Protein 1NEZ (pdb70)

Radius of gyration: 25.68 Å; Cα contacts (8 Å, |Δi|>4): 1475; chains: 4; bounding box: 68×77×66 Å

Nearest PDB structures (foldseek):
  7r7y-assembly1_B  TM=9.893E-01  e=1.100E-16  Homo sapiens
  7sr0-assembly1_A  TM=9.682E-01  e=2.718E-16  Human papillomavirus 16
  7stg-assembly3_E  TM=9.661E-01  e=2.876E-16  Homo sapiens
  7stg-assembly5_I  TM=9.646E-01  e=4.521E-16  Homo sapiens
  7stg-assembly10_S  TM=9.648E-01  e=4.784E-16  Homo sapiens

GO terms:
  GO:0098553 lumenal side of endoplasmic reticulum membrane (C, TAS)
  GO:0030670 phagocytic vesicle membrane (C, TAS)

B-factor: mean 43.34, std 16.53, range [11.86, 111.12]

Foldseek 3Di:
DKKKKKKKKKAKQALPDDGLGIKIWIDIQLHTQKIWTPPDPQTDMDGDDDLVCVCDPVRVVVVSNVVSVVNVVQVVLVVLVCVVVVPDRNHMKMKIKMWIKMFDVVVRDIFIKIFIAIRPHGAKIQDRVLQAIDGDDDSSVVVRVVCVVVVVSVVRVCCHVPVRVVVNVSSVVSCVVPPPDWWFWDKDWDKDADPVAFIKIKIKTWFTPDQDKDKFKDAPPDTPVPQKDWDDWADPPPNGIMIMIMGGDHPPCQQRMWMWIDDPVDPDIDIGGD/DWWDWDWDWEWPDQADAQDKTKIKIKIKQTPDPDKDKFKDKQNHTDPDWDKDDWDHDPVRIIMIMTMDMDHDHPPIKIWMWMDDPVDPDIDIDTYDSVD/DKAKEKPDQAAADAFFAKDKIKIAIGDDAQFWKWKWWFQDPDDPRDIDTAKTAGQPDGDIDGDVVVDNVVQWDWDADNRRMIMIMRRGDDSVPFGWMWMWDAGPRDIDIYDTYGHHHHDDDD/DPDDKDWDKPPQEAADDWFDKDKMKIAIHDDQWWWKWKWFFQPVDPDTDIDTAKIATNPPGDIDGDVVCPPPDQWDWDCDPDRMIMIMRNTDDSVRFHWMWMWTAGPNRIDIYNIYGHHD

Solvent-accessible surface area: 28492 Å² total; per-residue (Å²): 46,60,41,6,0,46,4,32,2,14,2,51,5,49,64,76,114,89,96,91,51,1,45,0,0,0,31,0,29,55,24,34,0,0,68,0,15,7,72,43,184,47,12,52,74,138,32,65,10,64,0,0,115,98,37,22,103,122,48,3,46,133,26,5,89,89,2,4,63,25,0,85,69,2,83,107,10,5,63,19,19,6,94,101,95,128,70,79,109,102,29,82,30,8,1,0,0,22,5,0,0,4,8,30,95,172,57,90,106,64,66,8,10,0,53,1,0,8,26,11,104,74,2,4,30,12,46,164,73,10,128,67,9,76,25,60,49,114,0,0,74,68,0,86,74,100,4,126,152,75,24,24,6,103,127,20,86,90,38,0,71,21,69,0,62,80,10,0,60,82,0,11,110,10,21,164,146,92,63,138,110,18,60,69,9,156,34,69,22,49,97,67,75,30,127,118,35,45,24,16,0,16,0,22,0,16,18,0,13,19,20,93,13,3,0,12,0,22,30,149,62,14,25,5,31,0,18,9,37,10,24,25,19,3,22,1,29,71,52,21,32,1,3,5,0,2,2,12,0,17,80,73,62,41,143,121,7,16,0,30,0,13,4,93,13,29,137,122,61,61,76,21,132,108,162,73,79,63,0,35,26,32,12,1,11,42,95,73,25,87,89,49,89,100,16,40,0,0,0,20,0,6,43,0,8,39,13,124,24,82,24,58,1,20,84,86,54,136,138,20,93,193,33,113,92,54,39,33,0,5,38,78,20,12,2,1,56,9,12,0,46,13,133,8,48,4,52,168,120,53,59,6,2,0,88,0,82,11,91,27,42,110,129,50,81,56,41,129,37,56,110,42,82,118,12,97,18,96,22,68,47,169,114,46,69,0,63,107,39,57,136,3,76,0,31,0,39,8,70,58,111,27,33,1,0,0,0,0,0,16,1,61,38,94,52,200,75,21,70,8,34,9,1,0,2,3,2,22,55,11,99,74,69,20,45,8,101,152,114,62,7,58,155,100,14,47,16,82,63,54,132,106,46,73,1,34,0,16,2,44,155,3,42,90,143,14,16,0,38,0,1,0,0,0,2,9,88,12,17,6,58,35,2,75,13,1,23,0,54,71,100,117,81,90,148,112,108,31,40,8,77,24,61,11,91,56,173,126,47,98,0,122,98,41,54,140,2,57,0,34,0,22,1,6,40,36,4,9,33,3,1,8,0,0,13,5,42,37,92,46,215,84,20,60,2,50,10,2,0,14,2,4,7,6,90,138,81,62,45,44,30,151,151,24,96,103,37,182,32,18,52,16,101,58,57,30,64,29,37,0,14,0,19,0,56,121,0,16,138,124,0,12,0,54,0,0,0,3,4,21,3,15,9,10,4,20,23,2,61,2,0,12,0,60,111

Sequence (615 aa):
GSHSLRYFYTALSRPAISEPWYIAVGYLDDTQFARFDSAGETGTYKLSAPWVEQEGPEYWARETEIVTSNAQFFRENLQTMLDYYNLSQNGSHTIQVMYGCEVEFFGSLFRAYEQHGYDGQDYIALNEDLKTWTAADMAAEITRSKWEQAGYTELRRTYLEGPCKDSLLRYLENRKKTQECTDPPKTHVTHHARPEGDVTLRCWALGFYPAHITLTWQLNGEELIQDTELVETRPAGDGTFQKWAAVVVPSGEEQKYTCHVYHEGLPEPLTLRWIQKTPQIQVYSRHPPENGKPNILNCYVTQFHPPHIEIQMLKNGKKIPKVEMSDMSFSKDWSFYILAHTEFTPTETDTYACRVKHDSMAEPKTVYWDRDMAPELRIFPKKMDAELGQKVDLVCEVLGSVSQGCSWLFQNSSSKLPQPTFVVYMASSHNKITWDEKLNSSKLFSAMRDTNNKYVLTLNKFSKENEGYYFCSVISNSVMYFSSVVPVLQKVSSAKPQAPELRIFPKKMDAELGQKVDLVCEVLGSVSQGCSWLFQNSSSKLPQPTFVVYMASSHNKITWDEKLNSSKLFSAMRDTNNKYVLTLNKFSKENEGYYFCSVISNSVMYFSSVVPVLQ

Structure (mmCIF, N/CA/C/O backbone):
data_1NEZ
#
_entry.id   1NEZ
#
_cell.length_a   77.018
_cell.length_b   77.018
_cell.length_c   176.045
_cell.angle_alpha   90.00
_cell.angle_beta   90.00
_cell.angle_gamma   120.00
#
_symmetry.space_group_name_H-M   'P 31 2 1'
#
loop_
_entity.id
_entity.type
_entity.pdbx_description
1 polymer 'H-2 class I histocompatibility antigen, TLA(C) alpha chain'
2 polymer Beta-2-microglobulin
3 polymer 'T-cell surface glycoprotein CD8 alpha chain'
4 non-polymer 2-acetamido-2-deoxy-beta-D-glucopyranose
5 water water
#
loop_
_atom_site.group_PDB
_atom_site.id
_atom_site.type_symbol
_atom_site.label_atom_id
_atom_site.label_alt_id
_atom_site.label_comp_id
_atom_site.label_asym_id
_atom_site.label_entity_id
_atom_site.label_seq_id
_atom_site.pdbx_PDB_ins_code
_atom_site.Cartn_x
_atom_site.Cartn_y
_atom_site.Cartn_z
_atom_site.occupancy
_atom_site.B_iso_or_equiv
_atom_site.auth_seq_id
_atom_site.auth_comp_id
_atom_site.auth_asym_id
_atom_site.auth_atom_id
_atom_site.pdbx_PDB_model_num
ATOM 1 N N . GLY A 1 1 ? 46.850 14.224 -334.310 1.00 65.83 1 GLY A N 1
ATOM 2 C CA . GLY A 1 1 ? 45.448 14.467 -333.858 1.00 64.47 1 GLY A CA 1
ATOM 3 C C . GLY A 1 1 ? 45.173 13.846 -332.498 1.00 62.92 1 GLY A C 1
ATOM 4 O O . GLY A 1 1 ? 44.541 14.466 -331.628 1.00 62.89 1 GLY A O 1
ATOM 5 N N . SER A 1 2 ? 45.656 12.618 -332.319 1.00 57.91 2 SER A N 1
ATOM 6 C CA . SER A 1 2 ? 45.476 11.881 -331.071 1.00 52.93 2 SER A CA 1
ATOM 7 C C . SER A 1 2 ? 46.822 11.780 -330.353 1.00 50.62 2 SER A C 1
ATOM 8 O O . SER A 1 2 ? 47.787 11.245 -330.910 1.00 58.06 2 SER A O 1
ATOM 11 N N . HIS A 1 3 ? 46.903 12.292 -329.132 1.00 40.97 3 HIS A N 1
ATOM 12 C CA . HIS A 1 3 ? 48.158 12.227 -328.381 1.00 38.43 3 HIS A CA 1
ATOM 13 C C . HIS A 1 3 ? 47.995 11.408 -327.101 1.00 36.74 3 HIS A C 1
ATOM 14 O O . HIS A 1 3 ? 46.942 11.431 -326.454 1.00 36.41 3 HIS A O 1
ATOM 21 N N . SER A 1 4 ? 49.051 10.697 -326.724 1.00 31.30 4 SER A N 1
ATOM 22 C CA . SER A 1 4 ? 48.995 9.851 -325.551 1.00 33.78 4 SER A CA 1
ATOM 23 C C . SER A 1 4 ? 50.121 10.072 -324.553 1.00 32.67 4 SER A C 1
ATOM 24 O O . SER A 1 4 ? 51.175 10.583 -324.903 1.00 31.29 4 SER A O 1
ATOM 27 N N . LEU A 1 5 ? 49.870 9.674 -323.308 1.00 27.76 5 LEU A N 1
ATOM 28 C CA . LEU A 1 5 ? 50.855 9.733 -322.228 1.00 28.95 5 LEU A CA 1
ATOM 29 C C . LEU A 1 5 ? 50.696 8.351 -321.600 1.00 26.67 5 LEU A C 1
ATOM 30 O O . LEU A 1 5 ? 49.622 8.005 -321.112 1.00 30.15 5 LEU A O 1
ATOM 35 N N . ARG A 1 6 ? 51.756 7.560 -321.622 1.00 29.30 6 ARG A N 1
ATOM 36 C CA . ARG A 1 6 ? 51.704 6.209 -321.109 1.00 26.32 6 ARG A CA 1
ATOM 37 C C . ARG A 1 6 ? 52.931 5.813 -320.314 1.00 29.91 6 ARG A C 1
ATOM 38 O O . ARG A 1 6 ? 54.044 6.235 -320.625 1.00 23.84 6 ARG A O 1
ATOM 46 N N . TYR A 1 7 ? 52.708 4.964 -319.310 1.00 27.10 7 TYR A N 1
ATOM 47 C CA . TYR A 1 7 ? 53.761 4.469 -318.439 1.00 27.29 7 TYR A CA 1
ATOM 48 C C . TYR A 1 7 ? 53.872 2.958 -318.595 1.00 28.34 7 TYR A C 1
ATOM 49 O O . TYR A 1 7 ? 52.865 2.232 -318.529 1.00 22.75 7 TYR A O 1
ATOM 58 N N . PHE A 1 8 ? 55.091 2.490 -318.856 1.00 28.62 8 PHE A N 1
ATOM 59 C CA . PHE A 1 8 ? 55.339 1.057 -319.037 1.00 28.53 8 PHE A CA 1
ATOM 60 C C . PHE A 1 8 ? 56.174 0.537 -317.895 1.00 29.23 8 PHE A C 1
ATOM 61 O O . PHE A 1 8 ? 57.362 0.847 -317.816 1.00 31.80 8 PHE A O 1
ATOM 69 N N . TYR A 1 9 ? 55.566 -0.251 -317.005 1.00 23.95 9 TYR A N 1
ATOM 70 C CA . TYR A 1 9 ? 56.271 -0.815 -315.860 1.00 24.42 9 TYR A CA 1
ATOM 71 C C . TYR A 1 9 ? 56.632 -2.273 -316.085 1.00 29.43 9 TYR A C 1
ATOM 72 O O . TYR A 1 9 ? 55.825 -3.049 -316.611 1.00 24.70 9 TYR A O 1
ATOM 81 N N . THR A 1 10 ? 57.847 -2.629 -315.674 1.00 26.17 10 THR A N 1
ATOM 82 C CA . THR A 1 10 ? 58.326 -4.000 -315.741 1.00 27.59 10 THR A CA 1
ATOM 83 C C . THR A 1 10 ? 58.961 -4.240 -314.379 1.00 31.53 10 THR A C 1
ATOM 84 O O . THR A 1 10 ? 59.945 -3.600 -314.002 1.00 25.19 10 THR A O 1
ATOM 88 N N . ALA A 1 11 ? 58.352 -5.129 -313.611 1.00 28.70 11 ALA A N 1
ATOM 89 C CA . ALA A 1 11 ? 58.854 -5.444 -312.300 1.00 33.51 11 ALA A CA 1
ATOM 90 C C . ALA A 1 11 ? 59.212 -6.893 -312.350 1.00 38.34 11 ALA A C 1
ATOM 91 O O . ALA A 1 11 ? 58.568 -7.684 -313.038 1.00 42.58 11 ALA A O 1
ATOM 93 N N . LEU A 1 12 ? 60.256 -7.254 -311.638 1.00 38.82 12 LEU A N 1
ATOM 94 C CA . LEU A 1 12 ? 60.674 -8.631 -311.629 1.00 42.18 12 LEU A CA 1
ATOM 95 C C . LEU A 1 12 ? 60.562 -9.132 -310.197 1.00 44.63 12 LEU A C 1
ATOM 96 O O . LEU A 1 12 ? 60.889 -8.424 -309.248 1.00 44.92 12 LEU A O 1
ATOM 101 N N . SER A 1 13 ? 60.062 -10.346 -310.059 1.00 47.90 13 SER A N 1
ATOM 102 C CA . SER A 1 13 ? 59.890 -10.961 -308.762 1.00 51.58 13 SER A CA 1
ATOM 103 C C . SER A 1 13 ? 60.752 -12.200 -308.736 1.00 57.24 13 SER A C 1
ATOM 104 O O . SER A 1 13 ? 60.405 -13.221 -309.333 1.00 58.03 13 SER A O 1
ATOM 107 N N . ARG A 1 14 ? 61.885 -12.099 -308.056 1.00 63.01 14 ARG A N 1
ATOM 108 C CA . ARG A 1 14 ? 62.806 -13.216 -307.927 1.00 70.45 14 ARG A CA 1
ATOM 109 C C . ARG A 1 14 ? 63.373 -13.228 -306.513 1.00 73.75 14 ARG A C 1
ATOM 110 O O . ARG A 1 14 ? 64.404 -12.617 -306.245 1.00 76.28 14 ARG A O 1
ATOM 118 N N . PRO A 1 15 ? 62.688 -13.912 -305.584 1.00 77.53 15 PRO A N 1
ATOM 119 C CA . PRO A 1 15 ? 63.131 -13.994 -304.191 1.00 81.73 15 PRO A CA 1
ATOM 120 C C . PRO A 1 15 ? 64.478 -14.688 -304.009 1.00 87.02 15 PRO A C 1
ATOM 121 O O . PRO A 1 15 ? 64.832 -15.074 -302.896 1.00 89.70 15 PRO A O 1
ATOM 125 N N . ALA A 1 16 ? 65.231 -14.845 -305.093 1.00 90.43 16 ALA A N 1
ATOM 126 C CA . ALA A 1 16 ? 66.533 -15.498 -305.005 1.00 94.10 16 ALA A CA 1
ATOM 127 C C . ALA A 1 16 ? 67.709 -14.568 -305.321 1.00 95.96 16 ALA A C 1
ATOM 128 O O . ALA A 1 16 ? 68.849 -15.026 -305.429 1.00 95.95 16 ALA A O 1
ATOM 130 N N . ILE A 1 17 ? 67.444 -13.269 -305.455 1.00 98.65 17 ILE A N 1
ATOM 131 C CA . ILE A 1 17 ? 68.511 -12.320 -305.769 1.00 101.26 17 ILE A CA 1
ATOM 132 C C . ILE A 1 17 ? 68.251 -10.845 -305.482 1.00 103.45 17 ILE A C 1
ATOM 133 O O . ILE A 1 17 ? 67.199 -10.464 -304.962 1.00 102.81 17 ILE A O 1
ATOM 138 N N . SER A 1 18 ? 69.251 -10.035 -305.845 1.00 106.48 18 SER A N 1
ATOM 139 C CA . SER A 1 18 ? 69.260 -8.576 -305.689 1.00 107.83 18 SER A CA 1
ATOM 140 C C . SER A 1 18 ? 68.029 -7.957 -306.348 1.00 106.95 18 SER A C 1
ATOM 141 O O . SER A 1 18 ? 67.072 -8.671 -306.665 1.00 107.81 18 SER A O 1
ATOM 144 N N . GLU A 1 19 ? 68.044 -6.643 -306.580 1.00 105.04 19 GLU A N 1
ATOM 145 C CA . GLU A 1 19 ? 66.863 -6.035 -307.172 1.00 101.31 19 GLU A CA 1
ATOM 146 C C . GLU A 1 19 ? 66.815 -4.865 -308.164 1.00 98.96 19 GLU A C 1
ATOM 147 O O . GLU A 1 19 ? 66.447 -3.750 -307.787 1.00 98.76 19 GLU A O 1
ATOM 153 N N . PRO A 1 20 ? 67.239 -5.084 -309.429 1.00 96.39 20 PRO A N 1
ATOM 154 C CA . PRO A 1 20 ? 67.133 -3.970 -310.386 1.00 91.90 20 PRO A CA 1
ATOM 155 C C . PRO A 1 20 ? 65.666 -4.243 -310.799 1.00 86.86 20 PRO A C 1
ATOM 156 O O . PRO A 1 20 ? 65.267 -4.132 -311.964 1.00 88.18 20 PRO A O 1
ATOM 160 N N . TRP A 1 21 ? 64.917 -4.645 -309.768 1.00 78.45 21 TRP A N 1
ATOM 161 C CA . TRP A 1 21 ? 63.523 -5.071 -309.764 1.00 67.65 21 TRP A CA 1
ATOM 162 C C . TRP A 1 21 ? 62.469 -4.357 -310.577 1.00 58.05 21 TRP A C 1
ATOM 163 O O . TRP A 1 21 ? 61.514 -4.994 -310.991 1.00 55.93 21 TRP A O 1
ATOM 174 N N . TYR A 1 22 ? 62.596 -3.053 -310.790 1.00 46.92 22 TYR A N 1
ATOM 175 C CA . TYR A 1 22 ? 61.604 -2.378 -311.601 1.00 36.77 22 TYR A CA 1
ATOM 176 C C . TYR A 1 22 ? 62.109 -1.211 -312.401 1.00 38.14 22 TYR A C 1
ATOM 177 O O . TYR A 1 22 ? 62.908 -0.395 -311.930 1.00 34.50 22 TYR A O 1
ATOM 186 N N . ILE A 1 23 ? 61.623 -1.143 -313.632 1.00 32.49 23 ILE A N 1
ATOM 187 C CA . ILE A 1 23 ? 61.929 -0.042 -314.515 1.00 35.86 23 ILE A CA 1
ATOM 188 C C . ILE A 1 23 ? 60.570 0.445 -314.983 1.00 34.02 23 ILE A C 1
ATOM 189 O O . ILE A 1 23 ? 59.651 -0.348 -315.164 1.00 31.99 23 ILE A O 1
ATOM 194 N N . ALA A 1 24 ? 60.442 1.745 -315.165 1.00 29.81 24 ALA A N 1
ATOM 195 C CA . ALA A 1 24 ? 59.210 2.287 -315.648 1.00 33.59 24 ALA A CA 1
ATOM 196 C C . ALA A 1 24 ? 59.612 3.371 -316.615 1.00 35.09 24 ALA A C 1
ATOM 197 O O . ALA A 1 24 ? 60.513 4.168 -316.341 1.00 32.67 24 ALA A O 1
ATOM 199 N N . VAL A 1 25 ? 58.983 3.363 -317.781 1.00 35.71 25 VAL A N 1
ATOM 200 C CA . VAL A 1 25 ? 59.288 4.368 -318.766 1.00 33.63 25 VAL A CA 1
ATOM 201 C C . VAL A 1 25 ? 58.008 5.084 -319.127 1.00 33.03 25 VAL A C 1
ATOM 202 O O . VAL A 1 25 ? 56.932 4.473 -319.157 1.00 31.24 25 VAL A O 1
ATOM 206 N N . GLY A 1 26 ? 58.133 6.383 -319.365 1.00 28.40 26 GLY A N 1
ATOM 207 C CA . GLY A 1 26 ? 56.984 7.204 -319.725 1.00 33.71 26 GLY A CA 1
ATOM 208 C C . GLY A 1 26 ? 57.130 7.811 -321.100 1.00 31.72 26 GLY A C 1
ATOM 209 O O . GLY A 1 26 ? 58.208 8.285 -321.469 1.00 35.29 26 GLY A O 1
ATOM 210 N N . TYR A 1 27 ? 56.054 7.813 -321.871 1.00 29.77 27 TYR A N 1
ATOM 211 C CA . TYR A 1 27 ? 56.103 8.367 -323.207 1.00 26.18 27 TYR A CA 1
ATOM 212 C C . TYR A 1 27 ? 55.035 9.404 -323.475 1.00 33.02 27 TYR A C 1
ATOM 213 O O . TYR A 1 27 ? 53.947 9.377 -322.885 1.00 32.75 27 TYR A O 1
ATOM 222 N N . LEU A 1 28 ? 55.371 10.331 -324.365 1.00 30.62 28 LEU A N 1
ATOM 223 C CA . LEU A 1 28 ? 54.460 11.362 -324.799 1.00 35.21 28 LEU A CA 1
ATOM 224 C C . LEU A 1 28 ? 54.359 10.906 -326.241 1.00 40.07 28 LEU A C 1
ATOM 225 O O . LEU A 1 28 ? 55.344 10.997 -326.984 1.00 40.98 28 LEU A O 1
ATOM 230 N N . ASP A 1 29 ? 53.196 10.390 -326.641 1.00 33.19 29 ASP A N 1
ATOM 231 C CA . ASP A 1 29 ? 53.077 9.881 -327.993 1.00 34.41 29 ASP A CA 1
ATOM 232 C C . ASP A 1 29 ? 54.202 8.853 -328.119 1.00 28.87 29 ASP A C 1
ATOM 233 O O . ASP A 1 29 ? 54.341 7.988 -327.267 1.00 26.26 29 ASP A O 1
ATOM 238 N N . ASP A 1 30 ? 55.042 8.960 -329.141 1.00 32.82 30 ASP A N 1
ATOM 239 C CA . ASP A 1 30 ? 56.111 7.992 -329.288 1.00 30.77 30 ASP A CA 1
ATOM 240 C C . ASP A 1 30 ? 57.451 8.371 -328.702 1.00 38.62 30 ASP A C 1
ATOM 241 O O . ASP A 1 30 ? 58.441 7.684 -328.955 1.00 39.25 30 ASP A O 1
ATOM 246 N N . THR A 1 31 ? 57.487 9.445 -327.921 1.00 36.38 31 THR A N 1
ATOM 247 C CA . THR A 1 31 ? 58.743 9.910 -327.332 1.00 39.88 31 THR A CA 1
ATOM 248 C C . THR A 1 31 ? 58.805 9.666 -325.819 1.00 37.37 31 THR A C 1
ATOM 249 O O . THR A 1 31 ? 57.908 10.054 -325.078 1.00 37.84 31 THR A O 1
ATOM 253 N N . GLN A 1 32 ? 59.857 8.997 -325.376 1.00 32.70 32 GLN A N 1
ATOM 254 C CA . GLN A 1 32 ? 60.053 8.754 -323.969 1.00 33.71 32 GLN A CA 1
ATOM 255 C C . GLN A 1 32 ? 60.538 10.071 -323.356 1.00 37.75 32 GLN A C 1
ATOM 256 O O . GLN A 1 32 ? 61.336 10.782 -323.966 1.00 40.01 32 GLN A O 1
ATOM 262 N N . PHE A 1 33 ? 60.054 10.417 -322.174 1.00 37.60 33 PHE A N 1
ATOM 263 C CA . PHE A 1 33 ? 60.493 11.658 -321.544 1.00 38.06 33 PHE A CA 1
ATOM 264 C C . PHE A 1 33 ? 61.160 11.333 -320.232 1.00 35.58 33 PHE A C 1
ATOM 265 O O . PHE A 1 33 ? 61.845 12.166 -319.642 1.00 40.85 33 PHE A O 1
ATOM 273 N N . ALA A 1 34 ? 61.004 10.093 -319.798 1.00 32.97 34 ALA A N 1
ATOM 274 C CA . ALA A 1 34 ? 61.569 9.705 -318.526 1.00 30.33 34 ALA A CA 1
ATOM 275 C C . ALA A 1 34 ? 61.679 8.216 -318.292 1.00 33.58 34 ALA A C 1
ATOM 276 O O . ALA A 1 34 ? 60.941 7.407 -318.855 1.00 35.30 34 ALA A O 1
ATOM 278 N N . ARG A 1 35 ? 62.602 7.869 -317.420 1.00 32.53 35 ARG A N 1
ATOM 279 C CA . ARG A 1 35 ? 62.818 6.494 -317.023 1.00 33.30 35 ARG A CA 1
ATOM 280 C C . ARG A 1 35 ? 62.974 6.511 -315.514 1.00 34.73 35 ARG A C 1
ATOM 281 O O . ARG A 1 35 ? 63.820 7.231 -314.981 1.00 34.58 35 ARG A O 1
ATOM 289 N N . PHE A 1 36 ? 62.142 5.747 -314.825 1.00 32.03 36 PHE A N 1
ATOM 290 C CA . PHE A 1 36 ? 62.234 5.652 -313.385 1.00 29.84 36 PHE A CA 1
ATOM 291 C C . PHE A 1 36 ? 62.636 4.227 -313.126 1.00 31.28 36 PHE A C 1
ATOM 292 O O . PHE A 1 36 ? 62.349 3.336 -313.924 1.00 30.34 36 PHE A O 1
ATOM 300 N N . ASP A 1 37 ? 63.328 4.014 -312.026 1.00 31.33 37 ASP A N 1
ATOM 301 C CA . ASP A 1 37 ? 63.692 2.676 -311.671 1.00 34.63 37 ASP A CA 1
ATOM 302 C C . ASP A 1 37 ? 63.953 2.671 -310.187 1.00 36.23 37 ASP A C 1
ATOM 303 O O . ASP A 1 37 ? 64.091 3.710 -309.559 1.00 37.98 37 ASP A O 1
ATOM 308 N N . SER A 1 38 ? 63.970 1.483 -309.626 1.00 38.15 38 SER A N 1
ATOM 309 C CA . SER A 1 38 ? 64.148 1.295 -308.215 1.00 36.97 38 SER A CA 1
ATOM 310 C C . SER A 1 38 ? 65.510 1.728 -307.641 1.00 43.59 38 SER A C 1
ATOM 311 O O . SER A 1 38 ? 65.681 1.787 -306.423 1.00 43.77 38 SER A O 1
ATOM 314 N N . ALA A 1 39 ? 66.486 2.032 -308.491 1.00 50.59 39 ALA A N 1
ATOM 315 C CA . ALA A 1 39 ? 67.799 2.457 -307.976 1.00 52.56 39 ALA A CA 1
ATOM 316 C C . ALA A 1 39 ? 67.678 3.788 -307.221 1.00 54.14 39 ALA A C 1
ATOM 317 O O . ALA A 1 39 ? 67.708 4.863 -307.816 1.00 62.16 39 ALA A O 1
ATOM 319 N N . GLY A 1 40 ? 67.545 3.696 -305.905 1.00 54.49 40 GLY A N 1
ATOM 320 C CA . GLY A 1 40 ? 67.411 4.869 -305.062 1.00 54.65 40 GLY A CA 1
ATOM 321 C C . GLY A 1 40 ? 66.457 4.482 -303.953 1.00 54.77 40 GLY A C 1
ATOM 322 O O . GLY A 1 40 ? 65.601 3.634 -304.182 1.00 57.96 40 GLY A O 1
ATOM 323 N N . GLU A 1 41 ? 66.599 5.075 -302.764 1.00 55.28 41 GLU A N 1
ATOM 324 C CA . GLU A 1 41 ? 65.727 4.775 -301.617 1.00 49.09 41 GLU A CA 1
ATOM 325 C C . GLU A 1 41 ? 64.266 4.581 -302.055 1.00 44.85 41 GLU A C 1
ATOM 326 O O . GLU A 1 41 ? 63.564 3.678 -301.598 1.00 37.90 41 GLU A O 1
ATOM 332 N N . THR A 1 42 ? 63.817 5.450 -302.947 1.00 42.94 42 THR A N 1
ATOM 333 C CA . THR A 1 42 ? 62.465 5.376 -303.499 1.00 39.03 42 THR A CA 1
ATOM 334 C C . THR A 1 42 ? 62.581 5.518 -304.999 1.00 32.84 42 THR A C 1
ATOM 335 O O . THR A 1 42 ? 61.788 6.188 -305.649 1.00 33.92 42 THR A O 1
ATOM 339 N N . GLY A 1 43 ? 63.617 4.912 -305.535 1.00 24.47 43 GLY A N 1
ATOM 340 C CA . GLY A 1 43 ? 63.808 4.952 -306.956 1.00 25.81 43 GLY A CA 1
ATOM 341 C C . GLY A 1 43 ? 64.583 6.169 -307.361 1.00 27.81 43 GLY A C 1
ATOM 342 O O . GLY A 1 43 ? 64.999 6.991 -306.549 1.00 29.39 43 GLY A O 1
ATOM 343 N N . THR A 1 44 ? 64.765 6.283 -308.653 1.00 25.24 44 THR A N 1
ATOM 344 C CA . THR A 1 44 ? 65.446 7.411 -309.182 1.00 32.38 44 THR A CA 1
ATOM 345 C C . THR A 1 44 ? 64.817 7.616 -310.527 1.00 30.87 44 THR A C 1
ATOM 346 O O . THR A 1 44 ? 64.112 6.740 -311.034 1.00 33.24 44 THR A O 1
ATOM 350 N N . TYR A 1 45 ? 65.073 8.769 -311.108 1.00 27.01 45 TYR A N 1
ATOM 351 C CA . TYR A 1 45 ? 64.521 9.080 -312.404 1.00 33.21 45 TYR A CA 1
ATOM 352 C C . TYR A 1 45 ? 65.624 9.591 -313.301 1.00 38.36 45 TYR A C 1
ATOM 353 O O . TYR A 1 45 ? 66.760 9.795 -312.865 1.00 39.81 45 TYR A O 1
ATOM 362 N N . LYS A 1 46 ? 65.267 9.816 -314.551 1.00 37.79 46 LYS A N 1
ATOM 363 C CA . LYS A 1 46 ? 66.195 10.321 -315.543 1.00 36.32 46 LYS A CA 1
ATOM 364 C C . LYS A 1 46 ? 65.356 10.861 -316.691 1.00 38.78 46 LYS A C 1
ATOM 365 O O . LYS A 1 46 ? 64.669 10.105 -317.386 1.00 38.89 46 LYS A O 1
ATOM 371 N N . LEU A 1 47 ? 65.379 12.173 -316.876 1.00 34.68 47 LEU A N 1
ATOM 372 C CA . LEU A 1 47 ? 64.586 12.743 -317.935 1.00 40.24 47 LEU A CA 1
ATOM 373 C C . LEU A 1 47 ? 65.228 12.447 -319.288 1.00 43.93 47 LEU A C 1
ATOM 374 O O . LEU A 1 47 ? 66.332 11.890 -319.352 1.00 45.07 47 LEU A O 1
ATOM 379 N N . SER A 1 48 ? 64.518 12.766 -320.367 1.00 41.17 48 SER A N 1
ATOM 380 C CA . SER A 1 48 ? 65.039 12.517 -321.702 1.00 43.59 48 SER A CA 1
ATOM 381 C C . SER A 1 48 ? 64.419 13.504 -322.676 1.00 49.88 48 SER A C 1
ATOM 382 O O . SER A 1 48 ? 64.481 13.300 -323.887 1.00 49.92 48 SER A O 1
ATOM 385 N N . ALA A 1 49 ? 63.818 14.574 -322.159 1.00 53.00 49 ALA A N 1
ATOM 386 C CA . ALA A 1 49 ? 63.206 15.564 -323.040 1.00 59.63 49 ALA A CA 1
ATOM 387 C C . ALA A 1 49 ? 63.247 16.981 -322.458 1.00 63.89 49 ALA A C 1
ATOM 388 O O . ALA A 1 49 ? 63.055 17.185 -321.257 1.00 66.77 49 ALA A O 1
ATOM 390 N N . PRO A 1 50 ? 63.482 17.989 -323.315 1.00 65.56 50 PRO A N 1
ATOM 391 C CA . PRO A 1 50 ? 63.545 19.371 -322.837 1.00 65.89 50 PRO A CA 1
ATOM 392 C C . PRO A 1 50 ? 62.269 19.829 -322.164 1.00 65.15 50 PRO A C 1
ATOM 393 O O . PRO A 1 50 ? 62.293 20.329 -321.042 1.00 67.43 50 PRO A O 1
ATOM 397 N N . TRP A 1 51 ? 61.157 19.649 -322.867 1.00 63.49 51 TRP A N 1
ATOM 398 C CA . TRP A 1 51 ? 59.856 20.078 -322.387 1.00 64.79 51 TRP A CA 1
ATOM 399 C C . TRP A 1 51 ? 59.382 19.386 -321.118 1.00 64.89 51 TRP A C 1
ATOM 400 O O . TRP A 1 51 ? 58.190 19.402 -320.823 1.00 65.75 51 TRP A O 1
ATOM 411 N N . VAL A 1 52 ? 60.315 18.794 -320.369 1.00 65.86 52 VAL A N 1
ATOM 412 C CA . VAL A 1 52 ? 59.998 18.101 -319.116 1.00 65.85 52 VAL A CA 1
ATOM 413 C C . VAL A 1 52 ? 60.713 18.769 -317.940 1.00 63.63 52 VAL A C 1
ATOM 414 O O . VAL A 1 52 ? 60.243 18.733 -316.802 1.00 63.60 52 VAL A O 1
ATOM 418 N N . GLU A 1 53 ? 61.861 19.366 -318.224 1.00 62.75 53 GLU A N 1
ATOM 419 C CA . GLU A 1 53 ? 62.631 20.043 -317.194 1.00 63.41 53 GLU A CA 1
ATOM 420 C C . GLU A 1 53 ? 61.795 21.156 -316.551 1.00 61.97 53 GLU A C 1
ATOM 421 O O . GLU A 1 53 ? 61.841 21.350 -315.332 1.00 59.55 53 GLU A O 1
ATOM 427 N N . GLN A 1 54 ? 61.020 21.867 -317.373 1.00 59.41 54 GLN A N 1
ATOM 428 C CA . GLN A 1 54 ? 60.178 22.964 -316.894 1.00 58.53 54 GLN A CA 1
ATOM 429 C C . GLN A 1 54 ? 59.425 22.633 -315.616 1.00 54.60 54 GLN A C 1
ATOM 430 O O . GLN A 1 54 ? 58.994 23.524 -314.894 1.00 53.49 54 GLN A O 1
ATOM 436 N N . GLU A 1 55 ? 59.261 21.352 -315.333 1.00 55.66 55 GLU A N 1
ATOM 437 C CA . GLU A 1 55 ? 58.535 20.948 -314.143 1.00 50.67 55 GLU A CA 1
ATOM 438 C C . GLU A 1 55 ? 59.296 21.172 -312.839 1.00 52.82 55 GLU A C 1
ATOM 439 O O . GLU A 1 55 ? 58.677 21.442 -311.801 1.00 53.08 55 GLU A O 1
ATOM 445 N N . GLY A 1 56 ? 60.622 21.063 -312.872 1.00 49.07 56 GLY A N 1
ATOM 446 C CA . GLY A 1 56 ? 61.383 21.286 -311.652 1.00 45.31 56 GLY A CA 1
ATOM 447 C C . GLY A 1 56 ? 61.747 20.020 -310.898 1.00 44.37 56 GLY A C 1
ATOM 448 O O . GLY A 1 56 ? 61.050 19.022 -311.005 1.00 44.25 56 GLY A O 1
ATOM 449 N N . PRO A 1 57 ? 62.837 20.036 -310.112 1.00 44.68 57 PRO A N 1
ATOM 450 C CA . PRO A 1 57 ? 63.316 18.890 -309.324 1.00 43.20 57 PRO A CA 1
ATOM 451 C C . PRO A 1 57 ? 62.312 18.430 -308.253 1.00 43.67 57 PRO A C 1
ATOM 452 O O . PRO A 1 57 ? 62.211 17.244 -307.950 1.00 42.66 57 PRO A O 1
ATOM 456 N N . GLU A 1 58 ? 61.590 19.378 -307.663 1.00 40.65 58 GLU A N 1
ATOM 457 C CA . GLU A 1 58 ? 60.600 19.040 -306.652 1.00 41.77 58 GLU A CA 1
ATOM 458 C C . GLU A 1 58 ? 59.548 18.118 -307.296 1.00 38.10 58 GLU A C 1
ATOM 459 O O . GLU A 1 58 ? 59.235 17.035 -306.784 1.00 31.95 58 GLU A O 1
ATOM 465 N N . TYR A 1 59 ? 59.026 18.558 -308.436 1.00 34.04 59 TYR A N 1
ATOM 466 C CA . TYR A 1 59 ? 58.000 17.807 -309.163 1.00 37.38 59 TYR A CA 1
ATOM 467 C C . TYR A 1 59 ? 58.451 16.397 -309.507 1.00 37.78 59 TYR A C 1
ATOM 468 O O . TYR A 1 59 ? 57.777 15.426 -309.169 1.00 40.21 59 TYR A O 1
ATOM 477 N N . TRP A 1 60 ? 59.606 16.282 -310.156 1.00 38.17 60 TRP A N 1
ATOM 478 C CA . TRP A 1 60 ? 60.112 14.973 -310.579 1.00 37.78 60 TRP A CA 1
ATOM 479 C C . TRP A 1 60 ? 60.484 14.055 -309.445 1.00 32.52 60 TRP A C 1
ATOM 480 O O . TRP A 1 60 ? 60.540 12.840 -309.613 1.00 31.23 60 TRP A O 1
ATOM 491 N N . ALA A 1 61 ? 60.765 14.646 -308.292 1.00 31.82 61 ALA A N 1
ATOM 492 C CA . ALA A 1 61 ? 61.110 13.874 -307.109 1.00 29.28 61 ALA A CA 1
ATOM 493 C C . ALA A 1 61 ? 59.816 13.223 -306.597 1.00 25.22 61 ALA A C 1
ATOM 494 O O . ALA A 1 61 ? 59.804 12.093 -306.176 1.00 24.26 61 ALA A O 1
ATOM 496 N N . ARG A 1 62 ? 58.727 13.978 -306.640 1.00 31.52 62 ARG A N 1
ATOM 497 C CA . ARG A 1 62 ? 57.427 13.479 -306.206 1.00 30.10 62 ARG A CA 1
ATOM 498 C C . ARG A 1 62 ? 56.882 12.465 -307.192 1.00 29.84 62 ARG A C 1
ATOM 499 O O . ARG A 1 62 ? 56.346 11.437 -306.808 1.00 29.41 62 ARG A O 1
ATOM 507 N N . GLU A 1 63 ? 57.049 12.763 -308.469 1.00 27.52 63 GLU A N 1
ATOM 508 C CA . GLU A 1 63 ? 56.620 11.888 -309.528 1.00 33.04 63 GLU A CA 1
ATOM 509 C C . GLU A 1 63 ? 57.326 10.521 -309.340 1.00 28.91 63 GLU A C 1
ATOM 510 O O . GLU A 1 63 ? 56.684 9.487 -309.475 1.00 27.16 63 GLU A O 1
ATOM 516 N N . THR A 1 64 ? 58.632 10.506 -309.024 1.00 24.25 64 THR A N 1
ATOM 517 C CA . THR A 1 64 ? 59.389 9.236 -308.820 1.00 22.13 64 THR A CA 1
ATOM 518 C C . THR A 1 64 ? 58.903 8.342 -307.657 1.00 23.63 64 THR A C 1
ATOM 519 O O . THR A 1 64 ? 58.769 7.118 -307.793 1.00 28.07 64 THR A O 1
ATOM 523 N N . GLU A 1 65 ? 58.649 8.930 -306.499 1.00 23.30 65 GLU A N 1
ATOM 524 C CA . GLU A 1 65 ? 58.177 8.126 -305.376 1.00 21.16 65 GLU A CA 1
ATOM 525 C C . GLU A 1 65 ? 56.768 7.616 -305.657 1.00 20.84 65 GLU A C 1
ATOM 526 O O . GLU A 1 65 ? 56.368 6.593 -305.128 1.00 20.48 65 GLU A O 1
ATOM 532 N N . ILE A 1 66 ? 56.016 8.316 -306.502 1.00 20.65 66 ILE A N 1
ATOM 533 C CA . ILE A 1 66 ? 54.675 7.830 -306.840 1.00 22.32 66 ILE A CA 1
ATOM 534 C C . ILE A 1 66 ? 54.794 6.559 -307.694 1.00 23.12 66 ILE A C 1
ATOM 535 O O . ILE A 1 66 ? 54.104 5.562 -307.471 1.00 20.51 66 ILE A O 1
ATOM 540 N N . VAL A 1 67 ? 55.675 6.631 -308.683 1.00 24.00 67 VAL A N 1
ATOM 541 C CA . VAL A 1 67 ? 55.928 5.526 -309.605 1.00 25.53 67 VAL A CA 1
ATOM 542 C C . VAL A 1 67 ? 56.436 4.355 -308.818 1.00 26.29 67 VAL A C 1
ATOM 543 O O . VAL A 1 67 ? 56.014 3.212 -309.043 1.00 31.95 67 VAL A O 1
ATOM 547 N N . THR A 1 68 ? 57.315 4.636 -307.857 1.00 23.48 68 THR A N 1
ATOM 548 C CA . THR A 1 68 ? 57.856 3.563 -307.046 1.00 21.89 68 THR A CA 1
ATOM 549 C C . THR A 1 68 ? 56.787 2.910 -306.235 1.00 23.05 68 THR A C 1
ATOM 550 O O . THR A 1 68 ? 56.741 1.684 -306.150 1.00 23.36 68 THR A O 1
ATOM 554 N N . SER A 1 69 ? 55.942 3.719 -305.597 1.00 23.72 69 SER A N 1
ATOM 555 C CA . SER A 1 69 ? 54.844 3.168 -304.786 1.00 23.50 69 SER A CA 1
ATOM 556 C C . SER A 1 69 ? 53.904 2.342 -305.694 1.00 23.16 69 SER A C 1
ATOM 557 O O . SER A 1 69 ? 53.397 1.309 -305.267 1.00 24.96 69 SER A O 1
ATOM 560 N N . ASN A 1 70 ? 53.668 2.799 -306.931 1.00 25.00 70 ASN A N 1
ATOM 561 C CA . ASN A 1 70 ? 52.818 2.030 -307.856 1.00 28.25 70 ASN A CA 1
ATOM 562 C C . ASN A 1 70 ? 53.459 0.685 -308.170 1.00 27.77 70 ASN A C 1
ATOM 563 O O . ASN A 1 70 ? 52.778 -0.354 -308.205 1.00 23.92 70 ASN A O 1
ATOM 568 N N . ALA A 1 71 ? 54.779 0.721 -308.397 1.00 28.62 71 ALA A N 1
ATOM 569 C CA . ALA A 1 71 ? 55.541 -0.480 -308.729 1.00 24.91 71 ALA A CA 1
ATOM 570 C C . ALA A 1 71 ? 55.487 -1.522 -307.633 1.00 27.28 71 ALA A C 1
ATOM 571 O O . ALA A 1 71 ? 55.441 -2.733 -307.932 1.00 30.40 71 ALA A O 1
ATOM 573 N N . GLN A 1 72 ? 55.505 -1.066 -306.374 1.00 26.75 72 GLN A N 1
ATOM 574 C CA . GLN A 1 72 ? 55.427 -1.963 -305.231 1.00 27.98 72 GLN A CA 1
ATOM 575 C C . GLN A 1 72 ? 54.025 -2.567 -305.190 1.00 27.45 72 GLN A C 1
ATOM 576 O O . GLN A 1 72 ? 53.837 -3.740 -304.903 1.00 26.52 72 GLN A O 1
ATOM 582 N N . PHE A 1 73 ? 53.024 -1.745 -305.453 1.00 29.87 73 PHE A N 1
ATOM 583 C CA . PHE A 1 73 ? 51.665 -2.253 -305.422 1.00 26.51 73 PHE A CA 1
ATOM 584 C C . PHE A 1 73 ? 51.490 -3.284 -306.526 1.00 24.68 73 PHE A C 1
ATOM 585 O O . PHE A 1 73 ? 51.040 -4.404 -306.267 1.00 24.97 73 PHE A O 1
ATOM 593 N N . PHE A 1 74 ? 51.890 -2.909 -307.743 1.00 23.55 74 PHE A N 1
ATOM 594 C CA . PHE A 1 74 ? 51.772 -3.790 -308.912 1.00 26.47 74 PHE A CA 1
ATOM 595 C C . PHE A 1 74 ? 52.375 -5.143 -308.641 1.00 24.59 74 PHE A C 1
ATOM 596 O O . PHE A 1 74 ? 51.757 -6.185 -308.880 1.00 30.49 74 PHE A O 1
ATOM 604 N N . ARG A 1 75 ? 53.596 -5.108 -308.139 1.00 27.93 75 ARG A N 1
ATOM 605 C CA . ARG A 1 75 ? 54.368 -6.307 -307.817 1.00 34.35 75 ARG A CA 1
ATOM 606 C C . ARG A 1 75 ? 53.698 -7.147 -306.720 1.00 30.80 75 ARG A C 1
ATOM 607 O O . ARG A 1 75 ? 53.594 -8.364 -306.834 1.00 35.43 75 ARG A O 1
ATOM 615 N N . GLU A 1 76 ? 53.234 -6.501 -305.664 1.00 30.13 76 GLU A N 1
ATOM 616 C CA . GLU A 1 76 ? 52.584 -7.233 -304.567 1.00 39.03 76 GLU A CA 1
ATOM 617 C C . GLU A 1 76 ? 51.321 -8.012 -304.949 1.00 37.94 76 GLU A C 1
ATOM 618 O O . GLU A 1 76 ? 51.047 -9.064 -304.368 1.00 33.20 76 GLU A O 1
ATOM 624 N N . ASN A 1 77 ? 50.543 -7.506 -305.903 1.00 31.48 77 ASN A N 1
ATOM 625 C CA . ASN A 1 77 ? 49.336 -8.231 -306.284 1.00 31.27 77 ASN A CA 1
ATOM 626 C C . ASN A 1 77 ? 49.638 -9.553 -306.942 1.00 28.46 77 ASN A C 1
ATOM 627 O O . ASN A 1 77 ? 48.733 -10.382 -307.091 1.00 23.67 77 ASN A O 1
ATOM 632 N N . LEU A 1 78 ? 50.902 -9.764 -307.318 1.00 26.66 78 LEU A N 1
ATOM 633 C CA . LEU A 1 78 ? 51.284 -11.052 -307.933 1.00 30.38 78 LEU A CA 1
ATOM 634 C C . LEU A 1 78 ? 50.915 -12.167 -306.974 1.00 25.16 78 LEU A C 1
ATOM 635 O O . LEU A 1 78 ? 50.500 -13.230 -307.387 1.00 27.27 78 LEU A O 1
ATOM 640 N N . GLN A 1 79 ? 51.087 -11.909 -305.681 1.00 28.72 79 GLN A N 1
ATOM 641 C CA . GLN A 1 79 ? 50.816 -12.885 -304.624 1.00 28.79 79 GLN A CA 1
ATOM 642 C C . GLN A 1 79 ? 49.433 -13.559 -304.699 1.00 30.59 79 GLN A C 1
ATOM 643 O O . GLN A 1 79 ? 49.300 -14.746 -304.411 1.00 27.47 79 GLN A O 1
ATOM 649 N N . THR A 1 80 ? 48.409 -12.790 -305.065 1.00 28.88 80 THR A N 1
ATOM 650 C CA . THR A 1 80 ? 47.058 -13.317 -305.192 1.00 28.50 80 THR A CA 1
ATOM 651 C C . THR A 1 80 ? 47.063 -14.479 -306.191 1.00 31.08 80 THR A C 1
ATOM 652 O O . THR A 1 80 ? 46.446 -15.522 -305.972 1.00 28.39 80 THR A O 1
ATOM 656 N N . MET A 1 81 ? 47.765 -14.265 -307.295 1.00 30.01 81 MET A N 1
ATOM 657 C CA . MET A 1 81 ? 47.874 -15.247 -308.363 1.00 32.84 81 MET A CA 1
ATOM 658 C C . MET A 1 81 ? 48.700 -16.470 -307.925 1.00 34.51 81 MET A C 1
ATOM 659 O O . MET A 1 81 ? 48.366 -17.598 -308.273 1.00 36.27 81 MET A O 1
ATOM 664 N N . LEU A 1 82 ? 49.755 -16.263 -307.138 1.00 37.56 82 LEU A N 1
ATOM 665 C CA . LEU A 1 82 ? 50.581 -17.381 -306.687 1.00 34.95 82 LEU A CA 1
ATOM 666 C C . LEU A 1 82 ? 49.852 -18.255 -305.680 1.00 36.59 82 LEU A C 1
ATOM 667 O O . LEU A 1 82 ? 49.992 -19.475 -305.707 1.00 33.10 82 LEU A O 1
ATOM 672 N N . ASP A 1 83 ? 49.065 -17.646 -304.797 1.00 31.77 83 ASP A N 1
ATOM 673 C CA . ASP A 1 83 ? 48.319 -18.420 -303.796 1.00 28.82 83 ASP A CA 1
ATOM 674 C C . ASP A 1 83 ? 47.183 -19.226 -304.470 1.00 32.31 83 ASP A C 1
ATOM 675 O O . ASP A 1 83 ? 46.896 -20.358 -304.094 1.00 31.85 83 ASP A O 1
ATOM 680 N N . TYR A 1 84 ? 46.513 -18.631 -305.443 1.00 30.47 84 TYR A N 1
ATOM 681 C CA . TYR A 1 84 ? 45.421 -19.334 -306.094 1.00 36.53 84 TYR A CA 1
ATOM 682 C C . TYR A 1 84 ? 45.909 -20.590 -306.817 1.00 39.63 84 TYR A C 1
ATOM 683 O O . TYR A 1 84 ? 45.357 -21.673 -306.627 1.00 29.80 84 TYR A O 1
ATOM 692 N N . TYR A 1 85 ? 46.947 -20.452 -307.638 1.00 40.01 85 TYR A N 1
ATOM 693 C CA . TYR A 1 85 ? 47.481 -21.613 -308.363 1.00 44.55 85 TYR A CA 1
ATOM 694 C C . TYR A 1 85 ? 48.565 -22.304 -307.541 1.00 47.05 85 TYR A C 1
ATOM 695 O O . TYR A 1 85 ? 49.265 -23.184 -308.023 1.00 48.91 85 TYR A O 1
ATOM 704 N N . ASN A 1 86 ? 48.672 -21.897 -306.280 1.00 53.04 86 ASN A N 1
ATOM 705 C CA . ASN A 1 86 ? 49.664 -22.430 -305.353 1.00 54.86 86 ASN A CA 1
ATOM 706 C C . ASN A 1 86 ? 51.027 -22.672 -305.977 1.00 56.08 86 ASN A C 1
ATOM 707 O O . ASN A 1 86 ? 51.471 -23.810 -306.099 1.00 56.09 86 ASN A O 1
ATOM 712 N N . LEU A 1 87 ? 51.678 -21.584 -306.370 1.00 55.73 87 LEU A N 1
ATOM 713 C CA . LEU A 1 87 ? 53.006 -21.639 -306.946 1.00 58.58 87 LEU A CA 1
ATOM 714 C C . LEU A 1 87 ? 53.940 -21.252 -305.790 1.00 61.72 87 LEU A C 1
ATOM 715 O O . LEU A 1 87 ? 53.488 -20.689 -304.785 1.00 61.31 87 LEU A O 1
ATOM 720 N N . SER A 1 88 ? 55.231 -21.559 -305.912 1.00 66.21 88 SER A N 1
ATOM 721 C CA . SER A 1 88 ? 56.181 -21.219 -304.850 1.00 65.11 88 SER A CA 1
ATOM 722 C C . SER A 1 88 ? 56.460 -19.725 -304.907 1.00 65.82 88 SER A C 1
ATOM 723 O O . SER A 1 88 ? 56.379 -19.108 -305.981 1.00 64.56 88 SER A O 1
ATOM 726 N N . GLN A 1 89 ? 56.773 -19.146 -303.750 1.00 65.69 89 GLN A N 1
ATOM 727 C CA . GLN A 1 89 ? 57.054 -17.713 -303.653 1.00 68.59 89 GLN A CA 1
ATOM 728 C C . GLN A 1 89 ? 58.495 -17.325 -303.981 1.00 65.08 89 GLN A C 1
ATOM 729 O O . GLN A 1 89 ? 58.773 -16.164 -304.252 1.00 65.89 89 GLN A O 1
ATOM 735 N N . ASN A 1 90 ? 59.407 -18.290 -303.952 1.00 64.51 90 ASN A N 1
ATOM 736 C CA . ASN A 1 90 ? 60.816 -18.013 -304.238 1.00 63.81 90 ASN A CA 1
ATOM 737 C C . ASN A 1 90 ? 61.036 -18.089 -305.733 1.00 61.60 90 ASN A C 1
ATOM 738 O O . ASN A 1 90 ? 62.105 -17.731 -306.236 1.00 58.38 90 ASN A O 1
ATOM 743 N N . GLY A 1 91 ? 60.022 -18.587 -306.436 1.00 60.03 91 GLY A N 1
ATOM 744 C CA . GLY A 1 91 ? 60.115 -18.692 -307.880 1.00 57.59 91 GLY A CA 1
ATOM 745 C C . GLY A 1 91 ? 60.198 -17.303 -308.472 1.00 53.32 91 GLY A C 1
ATOM 746 O O . GLY A 1 91 ? 59.851 -16.322 -307.816 1.00 59.89 91 GLY A O 1
ATOM 747 N N . SER A 1 92 ? 60.664 -17.219 -309.707 1.00 50.39 92 SER A N 1
ATOM 748 C CA . SER A 1 92 ? 60.797 -15.951 -310.411 1.00 48.83 92 SER A CA 1
ATOM 749 C C . SER A 1 92 ? 59.558 -15.709 -311.283 1.00 47.10 92 SER A C 1
ATOM 750 O O . SER A 1 92 ? 58.972 -16.650 -311.830 1.00 46.60 92 SER A O 1
ATOM 753 N N . HIS A 1 93 ? 59.154 -14.452 -311.412 1.00 40.37 93 HIS A N 1
ATOM 754 C CA . HIS A 1 93 ? 57.978 -14.128 -312.203 1.00 37.30 93 HIS A CA 1
ATOM 755 C C . HIS A 1 93 ? 58.151 -12.706 -312.704 1.00 34.70 93 HIS A C 1
ATOM 756 O O . HIS A 1 93 ? 58.968 -11.950 -312.172 1.00 36.40 93 HIS A O 1
ATOM 763 N N . THR A 1 94 ? 57.373 -12.335 -313.713 1.00 32.50 94 THR A N 1
ATOM 764 C CA . THR A 1 94 ? 57.435 -10.980 -314.261 1.00 31.89 94 THR A CA 1
ATOM 765 C C . THR A 1 94 ? 56.093 -10.266 -314.156 1.00 33.21 94 THR A C 1
ATOM 766 O O . THR A 1 94 ? 55.031 -10.864 -314.378 1.00 30.85 94 THR A O 1
ATOM 770 N N . ILE A 1 95 ? 56.128 -8.989 -313.807 1.00 32.79 95 ILE A N 1
ATOM 771 C CA . ILE A 1 95 ? 54.888 -8.231 -313.709 1.00 33.03 95 ILE A CA 1
ATOM 772 C C . ILE A 1 95 ? 55.021 -7.027 -314.646 1.00 32.56 95 ILE A C 1
ATOM 773 O O . ILE A 1 95 ? 55.994 -6.278 -314.576 1.00 32.89 95 ILE A O 1
ATOM 778 N N . GLN A 1 96 ? 54.064 -6.855 -315.547 1.00 27.11 96 GLN A N 1
ATOM 779 C CA . GLN A 1 96 ? 54.114 -5.712 -316.423 1.00 25.19 96 GLN A CA 1
ATOM 780 C C . GLN A 1 96 ? 52.826 -4.910 -316.306 1.00 28.63 96 GLN A C 1
ATOM 781 O O . GLN A 1 96 ? 51.737 -5.464 -316.225 1.00 26.89 96 GLN A O 1
ATOM 787 N N . VAL A 1 97 ? 52.942 -3.598 -316.319 1.00 27.91 97 VAL A N 1
ATOM 788 C CA . VAL A 1 97 ? 51.750 -2.787 -316.254 1.00 25.18 97 VAL A CA 1
ATOM 789 C C . VAL A 1 97 ? 51.893 -1.604 -317.204 1.00 28.41 97 VAL A C 1
ATOM 790 O O . VAL A 1 97 ? 52.933 -0.949 -317.264 1.00 30.53 97 VAL A O 1
ATOM 794 N N . MET A 1 98 ? 50.867 -1.355 -317.988 1.00 25.77 98 MET A N 1
ATOM 795 C CA . MET A 1 98 ? 50.863 -0.182 -318.838 1.00 21.82 98 MET A CA 1
ATOM 796 C C . MET A 1 98 ? 49.540 0.567 -318.509 1.00 25.14 98 MET A C 1
ATOM 797 O O . MET A 1 98 ? 48.467 -0.060 -318.444 1.00 21.18 98 MET A O 1
ATOM 802 N N . TYR A 1 99 ? 49.621 1.878 -318.266 1.00 23.72 99 TYR A N 1
ATOM 803 C CA . TYR A 1 99 ? 48.426 2.696 -318.022 1.00 23.10 99 TYR A CA 1
ATOM 804 C C . TYR A 1 99 ? 48.694 4.038 -318.725 1.00 32.89 99 TYR A C 1
ATOM 805 O O . TYR A 1 99 ? 49.853 4.362 -319.041 1.00 31.49 99 TYR A O 1
ATOM 814 N N . GLY A 1 100 ? 47.639 4.797 -318.998 1.00 27.65 100 GLY A N 1
ATOM 815 C CA . GLY A 1 100 ? 47.811 6.062 -319.672 1.00 29.70 100 GLY A CA 1
ATOM 816 C C . GLY A 1 100 ? 46.492 6.602 -320.135 1.00 30.88 100 GLY A C 1
ATOM 817 O O . GLY A 1 100 ? 45.445 6.006 -319.893 1.00 27.95 100 GLY A O 1
ATOM 818 N N . CYS A 1 101 ? 46.540 7.736 -320.805 1.00 30.68 101 CYS A N 1
ATOM 819 C CA . CYS A 1 101 ? 45.336 8.375 -321.301 1.00 30.11 101 CYS A CA 1
ATOM 820 C C . CYS A 1 101 ? 45.707 9.007 -322.631 1.00 31.48 101 CYS A C 1
ATOM 821 O O . CYS A 1 101 ? 46.881 9.201 -322.926 1.00 29.65 101 CYS A O 1
ATOM 824 N N . GLU A 1 102 ? 44.699 9.315 -323.429 1.00 32.20 102 GLU A N 1
ATOM 825 C CA . GLU A 1 102 ? 44.919 9.902 -324.729 1.00 38.67 102 GLU A CA 1
ATOM 826 C C . GLU A 1 102 ? 43.851 10.948 -324.946 1.00 38.92 102 GLU A C 1
ATOM 827 O O . GLU A 1 102 ? 42.766 10.874 -324.351 1.00 36.67 102 GLU A O 1
ATOM 833 N N . VAL A 1 103 ? 44.167 11.927 -325.785 1.00 36.96 103 VAL A N 1
ATOM 834 C CA . VAL A 1 103 ? 43.198 12.944 -326.130 1.00 46.31 103 VAL A CA 1
ATOM 835 C C . VAL A 1 103 ? 43.231 13.099 -327.637 1.00 52.20 103 VAL A C 1
ATOM 836 O O . VAL A 1 103 ? 44.249 12.846 -328.289 1.00 48.67 103 VAL A O 1
ATOM 840 N N . GLU A 1 104 ? 42.084 13.470 -328.184 1.00 58.55 104 GLU A N 1
ATOM 841 C CA . GLU A 1 104 ? 41.938 13.700 -329.611 1.00 64.30 104 GLU A CA 1
ATOM 842 C C . GLU A 1 104 ? 41.370 15.103 -329.672 1.00 66.23 104 GLU A C 1
ATOM 843 O O . GLU A 1 104 ? 40.159 15.280 -329.584 1.00 69.75 104 GLU A O 1
ATOM 849 N N . PHE A 1 105 ? 42.237 16.103 -329.785 1.00 67.14 105 PHE A N 1
ATOM 850 C CA . PHE A 1 105 ? 41.775 17.484 -329.840 1.00 68.39 105 PHE A CA 1
ATOM 851 C C . PHE A 1 105 ? 40.585 17.614 -330.800 1.00 69.91 105 PHE A C 1
ATOM 852 O O . PHE A 1 105 ? 39.642 18.364 -330.541 1.00 69.54 105 PHE A O 1
ATOM 860 N N . PHE A 1 106 ? 40.633 16.858 -331.894 1.00 73.04 106 PHE A N 1
ATOM 861 C CA . PHE A 1 106 ? 39.569 16.836 -332.898 1.00 76.29 106 PHE A CA 1
ATOM 862 C C . PHE A 1 106 ? 38.423 15.996 -332.339 1.00 75.43 106 PHE A C 1
ATOM 863 O O . PHE A 1 106 ? 38.470 14.766 -332.348 1.00 76.07 106 PHE A O 1
ATOM 871 N N . GLY A 1 107 ? 37.391 16.672 -331.854 1.00 74.58 107 GLY A N 1
ATOM 872 C CA . GLY A 1 107 ? 36.270 15.967 -331.263 1.00 72.97 107 GLY A CA 1
ATOM 873 C C . GLY A 1 107 ? 36.586 15.765 -329.793 1.00 71.56 107 GLY A C 1
ATOM 874 O O . GLY A 1 107 ? 35.878 15.037 -329.098 1.00 71.62 107 GLY A O 1
ATOM 875 N N . SER A 1 108 ? 37.649 16.435 -329.335 1.00 69.44 108 SER A N 1
ATOM 876 C CA . SER A 1 108 ? 38.151 16.367 -327.959 1.00 67.70 108 SER A CA 1
ATOM 877 C C . SER A 1 108 ? 37.850 15.073 -327.204 1.00 66.58 108 SER A C 1
ATOM 878 O O . SER A 1 108 ? 37.482 15.086 -326.024 1.00 68.52 108 SER A O 1
ATOM 881 N N . LEU A 1 109 ? 38.028 13.958 -327.904 1.00 61.42 109 LEU A N 1
ATOM 882 C CA . LEU A 1 109 ? 37.810 12.632 -327.355 1.00 57.38 109 LEU A CA 1
ATOM 883 C C . LEU A 1 109 ? 38.869 12.364 -326.281 1.00 54.62 109 LEU A C 1
ATOM 884 O O . LEU A 1 109 ? 40.004 12.832 -326.372 1.00 50.47 109 LEU A O 1
ATOM 889 N N . PHE A 1 110 ? 38.486 11.625 -325.253 1.00 50.33 110 PHE A N 1
ATOM 890 C CA . PHE A 1 110 ? 39.421 11.272 -324.205 1.00 48.14 110 PHE A CA 1
ATOM 891 C C . PHE A 1 110 ? 39.234 9.789 -323.926 1.00 47.66 110 PHE A C 1
ATOM 892 O O . PHE A 1 110 ? 38.116 9.272 -323.954 1.00 50.52 110 PHE A O 1
ATOM 900 N N . ARG A 1 111 ? 40.329 9.096 -323.691 1.00 41.99 111 ARG A N 1
ATOM 901 C CA . ARG A 1 111 ? 40.254 7.689 -323.371 1.00 44.83 111 ARG A CA 1
ATOM 902 C C . ARG A 1 111 ? 41.405 7.392 -322.423 1.00 40.92 111 ARG A C 1
ATOM 903 O O . ARG A 1 111 ? 42.379 8.151 -322.377 1.00 40.00 111 ARG A O 1
ATOM 911 N N . ALA A 1 112 ? 41.269 6.327 -321.639 1.00 34.79 112 ALA A N 1
ATOM 912 C CA . ALA A 1 112 ? 42.307 5.929 -320.700 1.00 34.38 112 ALA A CA 1
ATOM 913 C C . ALA A 1 112 ? 42.304 4.419 -320.545 1.00 30.86 112 ALA A C 1
ATOM 914 O O . ALA A 1 112 ? 41.401 3.748 -321.015 1.00 30.02 112 ALA A O 1
ATOM 916 N N . TYR A 1 113 ? 43.304 3.883 -319.868 1.00 29.39 113 TYR A N 1
ATOM 917 C CA . TYR A 1 113 ? 43.395 2.430 -319.692 1.00 29.43 113 TYR A CA 1
ATOM 918 C C . TYR A 1 113 ? 44.460 2.089 -318.696 1.00 29.57 113 TYR A C 1
ATOM 919 O O . TYR A 1 113 ? 45.312 2.918 -318.380 1.00 29.97 113 TYR A O 1
ATOM 928 N N . GLU A 1 114 ? 44.388 0.870 -318.189 1.00 25.46 114 GLU A N 1
ATOM 929 C CA . GLU A 1 114 ? 45.365 0.357 -317.248 1.00 28.45 114 GLU A CA 1
ATOM 930 C C . GLU A 1 114 ? 45.293 -1.164 -317.360 1.00 27.30 114 GLU A C 1
ATOM 931 O O . GLU A 1 114 ? 44.255 -1.747 -317.060 1.00 29.28 114 GLU A O 1
ATOM 937 N N . GLN A 1 115 ? 46.383 -1.802 -317.798 1.00 25.63 115 GLN A N 1
ATOM 938 C CA . GLN A 1 115 ? 46.412 -3.260 -317.970 1.00 19.24 115 GLN A CA 1
ATOM 939 C C . GLN A 1 115 ? 47.584 -3.942 -317.290 1.00 28.15 115 GLN A C 1
ATOM 940 O O . GLN A 1 115 ? 48.753 -3.500 -317.425 1.00 28.13 115 GLN A O 1
ATOM 946 N N . HIS A 1 116 ? 47.283 -5.027 -316.574 1.00 18.50 116 HIS A N 1
ATOM 947 C CA . HIS A 1 116 ? 48.297 -5.761 -315.853 1.00 25.30 116 HIS A CA 1
ATOM 948 C C . HIS A 1 116 ? 48.460 -7.109 -316.487 1.00 29.11 116 HIS A C 1
ATOM 949 O O . HIS A 1 116 ? 47.469 -7.727 -316.890 1.00 28.48 116 HIS A O 1
ATOM 956 N N . GLY A 1 117 ? 49.717 -7.543 -316.596 1.00 26.77 117 GLY A N 1
ATOM 957 C CA . GLY A 1 117 ? 50.030 -8.839 -317.174 1.00 28.42 117 GLY A CA 1
ATOM 958 C C . GLY A 1 117 ? 51.074 -9.507 -316.304 1.00 30.26 117 GLY A C 1
ATOM 959 O O . GLY A 1 117 ? 52.036 -8.859 -315.881 1.00 29.70 117 GLY A O 1
ATOM 960 N N . TYR A 1 118 ? 50.863 -10.776 -315.985 1.00 30.72 118 TYR A N 1
ATOM 961 C CA . TYR A 1 118 ? 51.805 -11.532 -315.169 1.00 33.36 118 TYR A CA 1
ATOM 962 C C . TYR A 1 118 ? 52.432 -12.615 -316.040 1.00 34.31 118 TYR A C 1
ATOM 963 O O . TYR A 1 118 ? 51.734 -13.302 -316.787 1.00 36.06 118 TYR A O 1
ATOM 972 N N . ASP A 1 119 ? 53.746 -12.766 -315.935 1.00 32.42 119 ASP A N 1
ATOM 973 C CA . ASP A 1 119 ? 54.489 -13.752 -316.711 1.00 34.82 119 ASP A CA 1
ATOM 974 C C . ASP A 1 119 ? 54.160 -13.720 -318.207 1.00 36.59 119 ASP A C 1
ATOM 975 O O . ASP A 1 119 ? 53.932 -14.750 -318.814 1.00 39.40 119 ASP A O 1
ATOM 980 N N . GLY A 1 120 ? 54.150 -12.519 -318.785 1.00 39.44 120 GLY A N 1
ATOM 981 C CA . GLY A 1 120 ? 53.875 -12.366 -320.210 1.00 35.07 120 GLY A CA 1
ATOM 982 C C . GLY A 1 120 ? 52.449 -12.603 -320.704 1.00 37.33 120 GLY A C 1
ATOM 983 O O . GLY A 1 120 ? 52.231 -12.623 -321.909 1.00 31.70 120 GLY A O 1
ATOM 984 N N . GLN A 1 121 ? 51.482 -12.767 -319.795 1.00 36.20 121 GLN A N 1
ATOM 985 C CA . GLN A 1 121 ? 50.092 -13.011 -320.181 1.00 33.39 121 GLN A CA 1
ATOM 986 C C . GLN A 1 121 ? 49.104 -12.027 -319.531 1.00 35.22 121 GLN A C 1
ATOM 987 O O . GLN A 1 121 ? 49.375 -11.477 -318.464 1.00 28.90 121 GLN A O 1
ATOM 993 N N . ASP A 1 122 ? 47.959 -11.813 -320.176 1.00 31.38 122 ASP A N 1
ATOM 994 C CA . ASP A 1 122 ? 46.950 -10.908 -319.624 1.00 35.04 122 ASP A CA 1
ATOM 995 C C . ASP A 1 122 ? 46.569 -11.373 -318.227 1.00 31.42 122 ASP A C 1
ATOM 996 O O . ASP A 1 122 ? 46.645 -12.563 -317.939 1.00 27.13 122 ASP A O 1
ATOM 1001 N N . TYR A 1 123 ? 46.204 -10.435 -317.354 1.00 30.27 123 TYR A N 1
ATOM 1002 C CA . TYR A 1 123 ? 45.760 -10.783 -315.999 1.00 27.32 123 TYR A CA 1
ATOM 1003 C C . TYR A 1 123 ? 44.503 -9.961 -315.720 1.00 24.44 123 TYR A C 1
ATOM 1004 O O . TYR A 1 123 ? 43.443 -10.514 -315.484 1.00 27.09 123 TYR A O 1
ATOM 1013 N N . ILE A 1 124 ? 44.612 -8.642 -315.760 1.00 24.96 124 ILE A N 1
ATOM 1014 C CA . ILE A 1 124 ? 43.447 -7.809 -315.526 1.00 23.14 124 ILE A CA 1
ATOM 1015 C C . ILE A 1 124 ? 43.624 -6.479 -316.238 1.00 27.59 124 ILE A C 1
ATOM 1016 O O . ILE A 1 124 ? 44.738 -5.922 -316.310 1.00 29.08 124 ILE A O 1
ATOM 1021 N N . ALA A 1 125 ? 42.528 -5.962 -316.763 1.00 23.41 125 ALA A N 1
ATOM 1022 C CA . ALA A 1 125 ? 42.577 -4.712 -317.512 1.00 27.25 125 ALA A CA 1
ATOM 1023 C C . ALA A 1 125 ? 41.396 -3.826 -317.179 1.00 28.12 125 ALA A C 1
ATOM 1024 O O . ALA A 1 125 ? 40.296 -4.319 -317.009 1.00 34.77 125 ALA A O 1
ATOM 1026 N N . LEU A 1 126 ? 41.616 -2.517 -317.094 1.00 30.50 126 LEU A N 1
ATOM 1027 C CA . LEU A 1 126 ? 40.523 -1.599 -316.805 1.00 30.27 126 LEU A CA 1
ATOM 1028 C C . LEU A 1 126 ? 39.647 -1.386 -318.063 1.00 32.25 126 LEU A C 1
ATOM 1029 O O . LEU A 1 126 ? 40.161 -1.192 -319.167 1.00 30.08 126 LEU A O 1
ATOM 1034 N N . ASN A 1 127 ? 38.325 -1.402 -317.880 1.00 32.82 127 ASN A N 1
ATOM 1035 C CA . ASN A 1 127 ? 37.391 -1.207 -318.990 1.00 33.31 127 ASN A CA 1
ATOM 1036 C C . ASN A 1 127 ? 37.268 0.250 -319.354 1.00 34.00 127 ASN A C 1
ATOM 1037 O O . ASN A 1 127 ? 37.590 1.129 -318.546 1.00 35.66 127 ASN A O 1
ATOM 1042 N N . GLU A 1 128 ? 36.781 0.501 -320.565 1.00 29.60 128 GLU A N 1
ATOM 1043 C CA . GLU A 1 128 ? 36.636 1.860 -321.067 1.00 35.51 128 GLU A CA 1
ATOM 1044 C C . GLU A 1 128 ? 35.877 2.781 -320.151 1.00 32.25 128 GLU A C 1
ATOM 1045 O O . GLU A 1 128 ? 36.078 3.983 -320.209 1.00 36.60 128 GLU A O 1
ATOM 1051 N N . ASP A 1 129 ? 34.983 2.250 -319.324 1.00 33.18 129 ASP A N 1
ATOM 1052 C CA . ASP A 1 129 ? 34.224 3.124 -318.423 1.00 29.45 129 ASP A CA 1
ATOM 1053 C C . ASP A 1 129 ? 35.029 3.563 -317.205 1.00 33.27 129 ASP A C 1
ATOM 1054 O O . ASP A 1 129 ? 34.568 4.423 -316.428 1.00 29.49 129 ASP A O 1
ATOM 1059 N N . LEU A 1 130 ? 36.225 2.987 -317.018 1.00 31.46 130 LEU A N 1
ATOM 1060 C CA . LEU A 1 130 ? 37.066 3.385 -315.878 1.00 30.81 130 LEU A CA 1
ATOM 1061 C C . LEU A 1 130 ? 36.349 3.105 -314.564 1.00 31.45 130 LEU A C 1
ATOM 1062 O O . LEU A 1 130 ? 36.590 3.783 -313.558 1.00 35.31 130 LEU A O 1
ATOM 1067 N N . LYS A 1 131 ? 35.450 2.129 -314.571 1.00 29.81 131 LYS A N 1
ATOM 1068 C CA . LYS A 1 131 ? 34.701 1.798 -313.363 1.00 29.29 131 LYS A CA 1
ATOM 1069 C C . LYS A 1 131 ? 34.653 0.300 -313.117 1.00 27.89 131 LYS A C 1
ATOM 1070 O O . LYS A 1 131 ? 34.290 -0.141 -312.032 1.00 32.38 131 LYS A O 1
ATOM 1076 N N . THR A 1 132 ? 35.027 -0.487 -314.117 1.00 30.21 132 THR A N 1
ATOM 1077 C CA . THR A 1 132 ? 35.016 -1.939 -313.966 1.00 30.46 132 THR A CA 1
ATOM 1078 C C . THR A 1 132 ? 36.270 -2.572 -314.588 1.00 29.30 132 THR A C 1
ATOM 1079 O O . THR A 1 132 ? 36.950 -1.935 -315.372 1.00 32.50 132 THR A O 1
ATOM 1083 N N . TRP A 1 133 ? 36.562 -3.822 -314.232 1.00 26.91 133 TRP A N 1
ATOM 1084 C CA . TRP A 1 133 ? 37.729 -4.525 -314.749 1.00 29.58 133 TRP A CA 1
ATOM 1085 C C . TRP A 1 133 ? 37.364 -5.838 -315.410 1.00 33.22 133 TRP A C 1
ATOM 1086 O O . TRP A 1 133 ? 36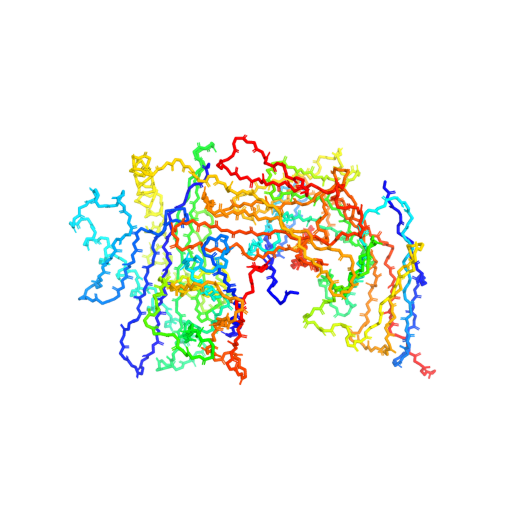.398 -6.500 -315.008 1.00 31.24 133 TRP A O 1
ATOM 1097 N N . THR A 1 134 ? 38.175 -6.214 -316.397 1.00 32.63 134 THR A N 1
ATOM 1098 C CA . THR A 1 134 ? 38.048 -7.479 -317.127 1.00 33.40 134 THR A CA 1
ATOM 1099 C C . THR A 1 134 ? 39.182 -8.347 -316.563 1.00 33.37 134 THR A C 1
ATOM 1100 O O . THR A 1 134 ? 40.344 -7.920 -316.580 1.00 35.43 134 THR A O 1
ATOM 1104 N N . ALA A 1 135 ? 38.835 -9.540 -316.070 1.00 29.22 135 ALA A N 1
ATOM 1105 C CA . ALA A 1 135 ? 39.758 -10.507 -315.469 1.00 32.53 135 ALA A CA 1
ATOM 1106 C C . ALA A 1 135 ? 40.086 -11.568 -316.504 1.00 36.48 135 ALA A C 1
ATOM 1107 O O . ALA A 1 135 ? 39.189 -12.084 -317.134 1.00 33.94 135 ALA A O 1
ATOM 1109 N N . ALA A 1 136 ? 41.362 -11.910 -316.653 1.00 37.21 136 ALA A N 1
ATOM 1110 C CA . ALA A 1 136 ? 41.788 -12.891 -317.643 1.00 39.97 136 ALA A CA 1
ATOM 1111 C C . ALA A 1 136 ? 41.706 -14.326 -317.147 1.00 40.26 136 ALA A C 1
ATOM 1112 O O . ALA A 1 136 ? 41.492 -15.233 -317.940 1.00 46.78 136 ALA A O 1
ATOM 1114 N N . ASP A 1 137 ? 41.919 -14.550 -315.855 1.00 42.27 137 ASP A N 1
ATOM 1115 C CA . ASP A 1 137 ? 41.799 -15.900 -315.312 1.00 42.60 137 ASP A CA 1
ATOM 1116 C C . ASP A 1 137 ? 41.053 -15.818 -313.992 1.00 40.87 137 ASP A C 1
ATOM 1117 O O . ASP A 1 137 ? 40.568 -14.746 -313.644 1.00 37.87 137 ASP A O 1
ATOM 1122 N N . MET A 1 138 ? 40.955 -16.937 -313.272 1.00 39.07 138 MET A N 1
ATOM 1123 C CA . MET A 1 138 ? 40.235 -16.966 -312.003 1.00 41.95 138 MET A CA 1
ATOM 1124 C C . MET A 1 138 ? 40.893 -16.147 -310.885 1.00 39.55 138 MET A C 1
ATOM 1125 O O . MET A 1 138 ? 40.202 -15.479 -310.117 1.00 35.71 138 MET A O 1
ATOM 1130 N N . ALA A 1 139 ? 42.221 -16.196 -310.794 1.00 38.20 139 ALA A N 1
ATOM 1131 C CA . ALA A 1 139 ? 42.946 -15.441 -309.757 1.00 33.30 139 ALA A CA 1
ATOM 1132 C C . ALA A 1 139 ? 42.658 -13.960 -309.924 1.00 30.29 139 ALA A C 1
ATOM 1133 O O . ALA A 1 139 ? 42.440 -13.247 -308.932 1.00 28.43 139 ALA A O 1
ATOM 1135 N N . ALA A 1 140 ? 42.632 -13.492 -311.171 1.00 19.03 140 ALA A N 1
ATOM 1136 C CA . ALA A 1 140 ? 42.341 -12.085 -311.410 1.00 27.38 140 ALA A CA 1
ATOM 1137 C C . ALA A 1 140 ? 40.934 -11.707 -310.930 1.00 29.17 140 ALA A C 1
ATOM 1138 O O . ALA A 1 140 ? 40.654 -10.532 -310.681 1.00 31.82 140 ALA A O 1
ATOM 1140 N N . GLU A 1 141 ? 40.045 -12.688 -310.800 1.00 27.70 141 GLU A N 1
ATOM 1141 C CA . GLU A 1 141 ? 38.691 -12.389 -310.313 1.00 28.55 141 GLU A CA 1
ATOM 1142 C C . GLU A 1 141 ? 38.777 -12.061 -308.831 1.00 26.40 141 GLU A C 1
ATOM 1143 O O . GLU A 1 141 ? 37.985 -11.276 -308.293 1.00 27.44 141 GLU A O 1
ATOM 1149 N N . ILE A 1 142 ? 39.745 -12.668 -308.166 1.00 22.33 142 ILE A N 1
ATOM 1150 C CA . ILE A 1 142 ? 39.954 -12.380 -306.761 1.00 24.17 142 ILE A CA 1
ATOM 1151 C C . ILE A 1 142 ? 40.498 -10.956 -306.664 1.00 30.02 142 ILE A C 1
ATOM 1152 O O . ILE A 1 142 ? 40.021 -10.149 -305.845 1.00 31.79 142 ILE A O 1
ATOM 1157 N N . THR A 1 143 ? 41.485 -10.646 -307.514 1.00 28.55 143 THR A N 1
ATOM 1158 C CA . THR A 1 143 ? 42.106 -9.321 -307.504 1.00 24.51 143 THR A CA 1
ATOM 1159 C C . THR A 1 143 ? 41.008 -8.275 -307.750 1.00 29.29 143 THR A C 1
ATOM 1160 O O . THR A 1 143 ? 40.938 -7.256 -307.052 1.00 29.92 143 THR A O 1
ATOM 1164 N N . ARG A 1 144 ? 40.137 -8.529 -308.732 1.00 31.76 144 ARG A N 1
ATOM 1165 C CA . ARG A 1 144 ? 39.063 -7.567 -309.037 1.00 31.42 144 ARG A CA 1
ATOM 1166 C C . ARG A 1 144 ? 38.196 -7.229 -307.811 1.00 26.47 144 ARG A C 1
ATOM 1167 O O . ARG A 1 144 ? 37.864 -6.055 -307.591 1.00 28.71 144 ARG A O 1
ATOM 1175 N N . SER A 1 145 ? 37.836 -8.255 -307.039 1.00 25.85 145 SER A N 1
ATOM 1176 C CA . SER A 1 145 ? 37.021 -8.096 -305.829 1.00 30.04 145 SER A CA 1
ATOM 1177 C C . SER A 1 145 ? 37.754 -7.176 -304.850 1.00 35.09 145 SER A C 1
ATOM 1178 O O . SER A 1 145 ? 37.188 -6.182 -304.346 1.00 30.36 145 SER A O 1
ATOM 1181 N N . LYS A 1 146 ? 39.017 -7.535 -304.586 1.00 28.94 146 LYS A N 1
ATOM 1182 C CA . LYS A 1 146 ? 39.869 -6.780 -303.677 1.00 27.11 146 LYS A CA 1
ATOM 1183 C C . LYS A 1 146 ? 39.967 -5.319 -304.078 1.00 27.62 146 LYS A C 1
ATOM 1184 O O . LYS A 1 146 ? 39.827 -4.435 -303.240 1.00 35.63 146 LYS A O 1
ATOM 1190 N N . TRP A 1 147 ? 40.196 -5.044 -305.352 1.00 21.77 147 TRP A N 1
ATOM 1191 C CA . TRP A 1 147 ? 40.330 -3.644 -305.752 1.00 26.13 147 TRP A CA 1
ATOM 1192 C C . TRP A 1 147 ? 39.075 -2.770 -305.660 1.00 23.88 147 TRP A C 1
ATOM 1193 O O . TRP A 1 147 ? 39.161 -1.552 -305.426 1.00 26.06 147 TRP A O 1
ATOM 1204 N N . GLU A 1 148 ? 37.916 -3.365 -305.893 1.00 25.36 148 GLU A N 1
ATOM 1205 C CA . GLU A 1 148 ? 36.674 -2.593 -305.817 1.00 30.94 148 GLU A CA 1
ATOM 1206 C C . GLU A 1 148 ? 36.413 -2.311 -304.353 1.00 29.09 148 GLU A C 1
ATOM 1207 O O . GLU A 1 148 ? 36.060 -1.191 -303.969 1.00 29.20 148 GLU A O 1
ATOM 1213 N N . GLN A 1 149 ? 36.602 -3.353 -303.550 1.00 29.61 149 GLN A N 1
ATOM 1214 C CA . GLN A 1 149 ? 36.430 -3.271 -302.112 1.00 33.35 149 GLN A CA 1
ATOM 1215 C C . GLN A 1 149 ? 37.355 -2.186 -301.558 1.00 35.10 149 GLN A C 1
ATOM 1216 O O . GLN A 1 149 ? 36.969 -1.409 -300.676 1.00 31.19 149 GLN A O 1
ATOM 1222 N N . ALA A 1 150 ? 38.576 -2.132 -302.088 1.00 29.48 150 ALA A N 1
ATOM 1223 C CA . ALA A 1 150 ? 39.556 -1.167 -301.600 1.00 31.99 150 ALA A CA 1
ATOM 1224 C C . ALA A 1 150 ? 39.433 0.222 -302.182 1.00 32.67 150 ALA A C 1
ATOM 1225 O O . ALA A 1 150 ? 40.056 1.145 -301.686 1.00 32.31 150 ALA A O 1
ATOM 1227 N N . GLY A 1 151 ? 38.635 0.383 -303.231 1.00 30.46 151 GLY A N 1
ATOM 1228 C CA . GLY A 1 151 ? 38.527 1.701 -303.823 1.00 28.13 151 GLY A CA 1
ATOM 1229 C C . GLY A 1 151 ? 39.663 1.973 -304.799 1.00 25.84 151 GLY A C 1
ATOM 1230 O O . GLY A 1 151 ? 39.900 3.114 -305.197 1.00 28.99 151 GLY A O 1
ATOM 1231 N N . TYR A 1 152 ? 40.381 0.934 -305.192 1.00 25.19 152 TYR A N 1
ATOM 1232 C CA . TYR A 1 152 ? 41.497 1.142 -306.138 1.00 27.80 152 TYR A CA 1
ATOM 1233 C C . TYR A 1 152 ? 41.000 1.679 -307.503 1.00 25.09 152 TYR A C 1
ATOM 1234 O O . TYR A 1 152 ? 41.605 2.569 -308.117 1.00 24.09 152 TYR A O 1
ATOM 1243 N N . THR A 1 153 ? 39.877 1.156 -307.975 1.00 21.60 153 THR A N 1
ATOM 1244 C CA . THR A 1 153 ? 39.351 1.616 -309.265 1.00 24.25 153 THR A CA 1
ATOM 1245 C C . THR A 1 153 ? 39.112 3.130 -309.360 1.00 26.20 153 THR A C 1
ATOM 1246 O O . THR A 1 153 ? 39.489 3.776 -310.355 1.00 24.56 153 THR A O 1
ATOM 1250 N N . GLU A 1 154 ? 38.512 3.711 -308.323 1.00 22.23 154 GLU A N 1
ATOM 1251 C CA . GLU A 1 154 ? 38.213 5.148 -308.355 1.00 25.00 154 GLU A CA 1
ATOM 1252 C C . GLU A 1 154 ? 39.471 6.019 -308.272 1.00 24.57 154 GLU A C 1
ATOM 1253 O O . GLU A 1 154 ? 39.555 7.080 -308.903 1.00 29.21 154 GLU A O 1
ATOM 1259 N N . LEU A 1 155 ? 40.453 5.559 -307.495 1.00 26.40 155 LEU A N 1
ATOM 1260 C CA . LEU A 1 155 ? 41.731 6.270 -307.348 1.00 24.41 155 LEU A CA 1
ATOM 1261 C C . LEU A 1 155 ? 42.324 6.427 -308.747 1.00 23.90 155 LEU A C 1
ATOM 1262 O O . LEU A 1 155 ? 42.683 7.544 -309.165 1.00 25.17 155 LEU A O 1
ATOM 1267 N N . ARG A 1 156 ? 42.364 5.315 -309.487 1.00 23.50 156 ARG A N 1
ATOM 1268 C CA . ARG A 1 156 ? 42.886 5.279 -310.862 1.00 22.92 156 ARG A CA 1
ATOM 1269 C C . ARG A 1 156 ? 42.084 6.125 -311.847 1.00 30.02 156 ARG A C 1
ATOM 1270 O O . ARG A 1 156 ? 42.649 6.835 -312.703 1.00 24.63 156 ARG A O 1
ATOM 1278 N N . ARG A 1 157 ? 40.762 6.053 -311.740 1.00 28.98 157 ARG A N 1
ATOM 1279 C CA . ARG A 1 157 ? 39.945 6.848 -312.627 1.00 29.14 157 ARG A CA 1
ATOM 1280 C C . ARG A 1 157 ? 40.254 8.326 -312.385 1.00 29.03 157 ARG A C 1
ATOM 1281 O O . ARG A 1 157 ? 40.359 9.122 -313.331 1.00 31.12 157 ARG A O 1
ATOM 1289 N N . THR A 1 158 ? 40.367 8.693 -311.110 1.00 32.56 158 THR A N 1
ATOM 1290 C CA . THR A 1 158 ? 40.683 10.078 -310.723 1.00 30.90 158 THR A CA 1
ATOM 1291 C C . THR A 1 158 ? 42.067 10.458 -311.269 1.00 27.67 158 THR A C 1
ATOM 1292 O O . THR A 1 158 ? 42.263 11.539 -311.797 1.00 25.11 158 THR A O 1
ATOM 1296 N N . TYR A 1 159 ? 43.035 9.569 -311.138 1.00 30.01 159 TYR A N 1
ATOM 1297 C CA . TYR A 1 159 ? 44.359 9.888 -311.676 1.00 30.35 159 TYR A CA 1
ATOM 1298 C C . TYR A 1 159 ? 44.290 9.987 -313.213 1.00 24.06 159 TYR A C 1
ATOM 1299 O O . TYR A 1 159 ? 44.795 10.929 -313.812 1.00 23.64 159 TYR A O 1
ATOM 1308 N N . LEU A 1 160 ? 43.637 9.029 -313.854 1.00 27.66 160 LEU A N 1
ATOM 1309 C CA . LEU A 1 160 ? 43.562 9.044 -315.318 1.00 26.63 160 LEU A CA 1
ATOM 1310 C C . LEU A 1 160 ? 42.868 10.263 -315.941 1.00 33.33 160 LEU A C 1
ATOM 1311 O O . LEU A 1 160 ? 43.329 10.812 -316.948 1.00 36.57 160 LEU A O 1
ATOM 1316 N N . GLU A 1 161 ? 41.782 10.713 -315.328 1.00 33.45 161 GLU A N 1
ATOM 1317 C CA . GLU A 1 161 ? 41.025 11.840 -315.861 1.00 35.23 161 GLU A CA 1
ATOM 1318 C C . GLU A 1 161 ? 41.547 13.157 -315.315 1.00 37.49 161 GLU A C 1
ATOM 1319 O O . GLU A 1 161 ? 41.216 14.223 -315.830 1.00 38.47 161 GLU A O 1
ATOM 1325 N N . GLY A 1 162 ? 42.381 13.077 -314.284 1.00 35.42 16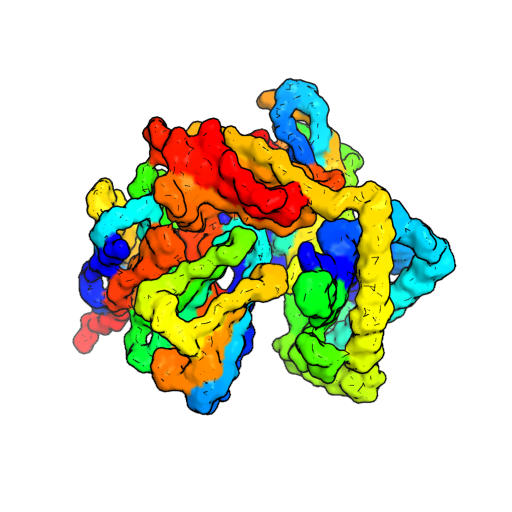2 GLY A N 1
ATOM 1326 C CA . GLY A 1 162 ? 42.898 14.277 -313.665 1.00 36.33 162 GLY A CA 1
ATOM 1327 C C . GLY A 1 162 ? 44.338 14.588 -313.988 1.00 33.39 162 GLY A C 1
ATOM 1328 O O . GLY A 1 162 ? 44.613 15.251 -314.979 1.00 34.42 162 GLY A O 1
ATOM 1329 N N . PRO A 1 163 ? 45.280 14.151 -313.152 1.00 36.02 163 PRO A N 1
ATOM 1330 C CA . PRO A 1 163 ? 46.676 14.467 -313.485 1.00 37.13 163 PRO A CA 1
ATOM 1331 C C . PRO A 1 163 ? 47.249 13.867 -314.787 1.00 37.88 163 PRO A C 1
ATOM 1332 O O . PRO A 1 163 ? 48.051 14.530 -315.473 1.00 35.85 163 PRO A O 1
ATOM 1336 N N . CYS A 1 164 ? 46.849 12.643 -315.150 1.00 33.52 164 CYS A N 1
ATOM 1337 C CA . CYS A 1 164 ? 47.360 12.037 -316.391 1.00 27.05 164 CYS A CA 1
ATOM 1338 C C . CYS A 1 164 ? 46.983 12.958 -317.562 1.00 33.16 164 CYS A C 1
ATOM 1339 O O . CYS A 1 164 ? 47.827 13.364 -318.359 1.00 33.62 164 CYS A O 1
ATOM 1342 N N . LYS A 1 165 ? 45.709 13.325 -317.636 1.00 34.45 165 LYS A N 1
ATOM 1343 C CA . LYS A 1 165 ? 45.214 14.205 -318.692 1.00 31.20 165 LYS A CA 1
ATOM 1344 C C . LYS A 1 165 ? 45.846 15.601 -318.580 1.00 33.82 165 LYS A C 1
ATOM 1345 O O . LYS A 1 165 ? 46.269 16.203 -319.590 1.00 30.37 165 LYS A O 1
ATOM 1351 N N . ASP A 1 166 ? 45.917 16.125 -317.360 1.00 31.53 166 ASP A N 1
ATOM 1352 C CA . ASP A 1 166 ? 46.505 17.443 -317.165 1.00 37.25 166 ASP A CA 1
ATOM 1353 C C . ASP A 1 166 ? 47.974 17.423 -317.632 1.00 37.71 166 ASP A C 1
ATOM 1354 O O . ASP A 1 166 ? 48.421 18.303 -318.368 1.00 39.50 166 ASP A O 1
ATOM 1359 N N . SER A 1 167 ? 48.702 16.396 -317.228 1.00 37.99 167 SER A N 1
ATOM 1360 C CA . SER A 1 167 ? 50.109 16.241 -317.606 1.00 42.68 167 SER A CA 1
ATOM 1361 C C . SER A 1 167 ? 50.301 16.099 -319.112 1.00 41.82 167 SER A C 1
ATOM 1362 O O . SER A 1 167 ? 51.270 16.616 -319.664 1.00 46.10 167 SER A O 1
ATOM 1365 N N . LEU A 1 168 ? 49.376 15.415 -319.781 1.00 40.98 168 LEU A N 1
ATOM 1366 C CA . LEU A 1 168 ? 49.468 15.232 -321.230 1.00 34.90 168 LEU A CA 1
ATOM 1367 C C . LEU A 1 168 ? 49.315 16.581 -321.953 1.00 38.79 168 LEU A C 1
ATOM 1368 O O . LEU A 1 168 ? 50.079 16.902 -322.868 1.00 36.30 168 LEU A O 1
ATOM 1373 N N . LEU A 1 169 ? 48.307 17.360 -321.564 1.00 42.62 169 LEU A N 1
ATOM 1374 C CA . LEU A 1 169 ? 48.070 18.657 -322.201 1.00 45.35 169 LEU A CA 1
ATOM 1375 C C . LEU A 1 169 ? 49.178 19.667 -321.912 1.00 48.37 169 LEU A C 1
ATOM 1376 O O . LEU A 1 169 ? 49.475 20.550 -322.733 1.00 47.14 169 LEU A O 1
ATOM 1381 N N . ARG A 1 170 ? 49.782 19.536 -320.739 1.00 48.55 170 ARG A N 1
ATOM 1382 C CA . ARG A 1 170 ? 50.857 20.433 -320.351 1.00 51.47 170 ARG A CA 1
ATOM 1383 C C . ARG A 1 170 ? 52.094 20.052 -321.148 1.00 51.01 170 ARG A C 1
ATOM 1384 O O . ARG A 1 170 ? 52.604 20.856 -321.940 1.00 48.32 170 ARG A O 1
ATOM 1392 N N . TYR A 1 171 ? 52.565 18.824 -320.922 1.00 51.08 171 TYR A N 1
ATOM 1393 C CA . TYR A 1 171 ? 53.735 18.291 -321.617 1.00 50.15 171 TYR A CA 1
ATOM 1394 C C . TYR A 1 171 ? 53.612 18.600 -323.103 1.00 51.45 171 TYR A C 1
ATOM 1395 O O . TYR A 1 171 ? 54.608 18.844 -323.780 1.00 54.82 171 TYR A O 1
ATOM 1404 N N . LEU A 1 172 ? 52.386 18.604 -323.609 1.00 54.72 172 LEU A N 1
ATOM 1405 C CA . LEU A 1 172 ? 52.161 18.892 -325.019 1.00 58.80 172 LEU A CA 1
ATOM 1406 C C . LEU A 1 172 ? 52.426 20.363 -325.324 1.00 62.66 172 LEU A C 1
ATOM 1407 O O . LEU A 1 172 ? 53.106 20.682 -326.305 1.00 60.72 172 LEU A O 1
ATOM 1412 N N . GLU A 1 173 ? 51.874 21.251 -324.494 1.00 65.45 173 GLU A N 1
ATOM 1413 C CA . GLU A 1 173 ? 52.068 22.691 -324.658 1.00 67.00 173 GLU A CA 1
ATOM 1414 C C . GLU A 1 173 ? 53.566 22.931 -324.683 1.00 65.29 173 GLU A C 1
ATOM 1415 O O . GLU A 1 173 ? 54.076 23.672 -325.525 1.00 66.19 173 GLU A O 1
ATOM 1421 N N . ASN A 1 174 ? 54.252 22.298 -323.733 1.00 62.07 174 ASN A N 1
ATOM 1422 C CA . ASN A 1 174 ? 55.693 22.423 -323.588 1.00 61.27 174 ASN A CA 1
ATOM 1423 C C . ASN A 1 174 ? 56.428 22.079 -324.875 1.00 61.15 174 ASN A C 1
ATOM 1424 O O . ASN A 1 174 ? 57.214 22.884 -325.385 1.00 60.24 174 ASN A O 1
ATOM 1429 N N . ARG A 1 175 ? 56.160 20.888 -325.401 1.00 58.61 175 ARG A N 1
ATOM 1430 C CA . ARG A 1 175 ? 56.796 20.426 -326.624 1.00 54.70 175 ARG A CA 1
ATOM 1431 C C . ARG A 1 175 ? 56.592 21.381 -327.793 1.00 54.15 175 ARG A C 1
ATOM 1432 O O . ARG A 1 175 ? 57.506 21.610 -328.575 1.00 52.45 175 ARG A O 1
ATOM 1440 N N . LYS A 1 176 ? 55.397 21.936 -327.929 1.00 57.87 176 LYS A N 1
ATOM 1441 C CA . LYS A 1 176 ? 55.147 22.846 -329.038 1.00 64.76 176 LYS A CA 1
ATOM 1442 C C . LYS A 1 176 ? 56.207 23.940 -329.022 1.00 69.21 176 LYS A C 1
ATOM 1443 O O . LYS A 1 176 ? 56.512 24.547 -330.051 1.00 70.48 176 LYS A O 1
ATOM 1449 N N . LYS A 1 177 ? 56.784 24.163 -327.847 1.00 70.36 177 LYS A N 1
ATOM 1450 C CA . LYS A 1 177 ? 57.799 25.183 -327.680 1.00 74.23 177 LYS A CA 1
ATOM 1451 C C . LYS A 1 177 ? 59.097 24.870 -328.422 1.00 76.23 177 LYS A C 1
ATOM 1452 O O . LYS A 1 177 ? 59.512 25.635 -329.291 1.00 75.41 177 LYS A O 1
ATOM 1458 N N . THR A 1 178 ? 59.727 23.745 -328.094 1.00 78.81 178 THR A N 1
ATOM 1459 C CA . THR A 1 178 ? 60.987 23.364 -328.734 1.00 80.31 178 THR A CA 1
ATOM 1460 C C . THR A 1 178 ? 60.884 22.515 -330.014 1.00 80.27 178 THR A C 1
ATOM 1461 O O . THR A 1 178 ? 61.272 22.973 -331.086 1.00 80.43 178 THR A O 1
ATOM 1465 N N . GLN A 1 179 ? 60.370 21.290 -329.914 1.00 80.56 179 GLN A N 1
ATOM 1466 C CA . GLN A 1 179 ? 60.252 20.422 -331.089 1.00 80.61 179 GLN A CA 1
ATOM 1467 C C . GLN A 1 179 ? 59.045 20.789 -331.959 1.00 78.80 179 GLN A C 1
ATOM 1468 O O . GLN A 1 179 ? 58.008 21.212 -331.450 1.00 78.02 179 GLN A O 1
ATOM 1474 N N . GLU A 1 180 ? 59.182 20.630 -333.272 1.00 77.80 180 GLU A N 1
ATOM 1475 C CA . GLU A 1 180 ? 58.102 20.978 -334.187 1.00 78.00 180 GLU A CA 1
ATOM 1476 C C . GLU A 1 180 ? 56.945 19.987 -334.133 1.00 78.93 180 GLU A C 1
ATOM 1477 O O . GLU A 1 180 ? 57.065 18.896 -333.568 1.00 77.32 180 GLU A O 1
ATOM 1483 N N . CYS A 1 181 ? 55.825 20.396 -334.726 1.00 78.43 181 CYS A N 1
ATOM 1484 C CA . CYS A 1 181 ? 54.602 19.603 -334.785 1.00 75.70 181 CYS A CA 1
ATOM 1485 C C . CYS A 1 181 ? 54.900 18.110 -334.953 1.00 72.81 181 CYS A C 1
ATOM 1486 O O . CYS A 1 181 ? 54.842 17.335 -333.994 1.00 74.93 181 CYS A O 1
ATOM 1489 N N . THR A 1 182 ? 55.228 17.720 -336.182 1.00 66.61 182 THR A N 1
ATOM 1490 C CA . THR A 1 182 ? 55.550 16.338 -336.514 1.00 56.27 182 THR A CA 1
ATOM 1491 C C . THR A 1 182 ? 56.916 16.301 -337.205 1.00 55.45 182 THR A C 1
ATOM 1492 O O . THR A 1 182 ? 57.665 17.274 -337.157 1.00 55.87 182 THR A O 1
ATOM 1496 N N . ASP A 1 183 ? 57.245 15.175 -337.829 1.00 53.66 183 ASP A N 1
ATOM 1497 C CA . ASP A 1 183 ? 58.512 15.007 -338.543 1.00 50.26 183 ASP A CA 1
ATOM 1498 C C . ASP A 1 183 ? 58.257 14.199 -339.792 1.00 48.69 183 ASP A C 1
ATOM 1499 O O . ASP A 1 183 ? 58.165 12.975 -339.750 1.00 51.31 183 ASP A O 1
ATOM 1504 N N . PRO A 1 184 ? 58.152 14.876 -340.927 1.00 42.99 184 PRO A N 1
ATOM 1505 C CA . PRO A 1 184 ? 57.893 14.252 -342.227 1.00 43.92 184 PRO A CA 1
ATOM 1506 C C . PRO A 1 184 ? 58.925 13.211 -342.655 1.00 41.09 184 PRO A C 1
ATOM 1507 O O . PRO A 1 184 ? 60.098 13.293 -342.297 1.00 43.20 184 PRO A O 1
ATOM 1511 N N . PRO A 1 185 ? 58.486 12.191 -343.400 1.00 34.75 185 PRO A N 1
ATOM 1512 C CA . PRO A 1 185 ? 59.441 11.173 -343.832 1.00 36.90 185 PRO A CA 1
ATOM 1513 C C . PRO A 1 185 ? 60.141 11.564 -345.120 1.00 36.30 185 PRO A C 1
ATOM 1514 O O . PRO A 1 185 ? 59.526 12.164 -346.003 1.00 30.91 185 PRO A O 1
ATOM 1518 N N . LYS A 1 186 ? 61.424 11.221 -345.190 1.00 37.26 186 LYS A N 1
ATOM 1519 C CA . LYS A 1 186 ? 62.254 11.425 -346.372 1.00 38.34 186 LYS A CA 1
ATOM 1520 C C . LYS A 1 186 ? 62.061 10.095 -347.084 1.00 34.16 186 LYS A C 1
ATOM 1521 O O . LYS A 1 186 ? 62.189 9.031 -346.476 1.00 32.81 186 LYS A O 1
ATOM 1527 N N . THR A 1 187 ? 61.773 10.143 -348.370 1.00 34.96 187 THR A N 1
ATOM 1528 C CA . THR A 1 187 ? 61.491 8.922 -349.094 1.00 35.03 187 THR A CA 1
ATOM 1529 C C . THR A 1 187 ? 62.257 8.768 -350.378 1.00 37.73 187 THR A C 1
ATOM 1530 O O . THR A 1 187 ? 62.648 9.743 -350.991 1.00 33.13 187 THR A O 1
ATOM 1534 N N . HIS A 1 188 ? 62.433 7.518 -350.784 1.00 36.81 188 HIS A N 1
ATOM 1535 C CA . HIS A 1 188 ? 63.159 7.190 -351.995 1.00 39.31 188 HIS A CA 1
ATOM 1536 C C . HIS A 1 188 ? 62.991 5.682 -352.224 1.00 40.59 188 HIS A C 1
ATOM 1537 O O . HIS A 1 188 ? 62.661 4.940 -351.296 1.00 40.07 188 HIS A O 1
ATOM 1544 N N . VAL A 1 189 ? 63.188 5.209 -353.448 1.00 43.13 189 VAL A N 1
ATOM 1545 C CA . VAL A 1 189 ? 63.017 3.785 -353.663 1.00 42.38 189 VAL A CA 1
ATOM 1546 C C . VAL A 1 189 ? 64.210 3.104 -354.283 1.00 42.61 189 VAL A C 1
ATOM 1547 O O . VAL A 1 189 ? 64.751 3.559 -355.280 1.00 46.47 189 VAL A O 1
ATOM 1551 N N . THR A 1 190 ? 64.625 2.017 -353.646 1.00 41.36 190 THR A N 1
ATOM 1552 C CA . THR A 1 190 ? 65.737 1.208 -354.117 1.00 43.51 190 THR A CA 1
ATOM 1553 C C . THR A 1 190 ? 65.200 -0.003 -354.870 1.00 41.68 190 THR A C 1
ATOM 1554 O O . THR A 1 190 ? 63.991 -0.233 -354.944 1.00 36.81 190 THR A O 1
ATOM 1558 N N . HIS A 1 191 ? 66.108 -0.772 -355.444 1.00 43.22 191 HIS A N 1
ATOM 1559 C CA . HIS A 1 191 ? 65.713 -1.958 -356.178 1.00 47.46 191 HIS A CA 1
ATOM 1560 C C . HIS A 1 191 ? 66.638 -3.050 -355.721 1.00 51.13 191 HIS A C 1
ATOM 1561 O O . HIS A 1 191 ? 67.513 -2.833 -354.872 1.00 54.30 191 HIS A O 1
ATOM 1568 N N . HIS A 1 192 ? 66.435 -4.234 -356.265 1.00 51.78 192 HIS A N 1
ATOM 1569 C CA . HIS A 1 192 ? 67.302 -5.336 -355.933 1.00 55.35 192 HIS A CA 1
ATOM 1570 C C . HIS A 1 192 ? 67.065 -6.526 -356.835 1.00 54.70 192 HIS A C 1
ATOM 1571 O O . HIS A 1 192 ? 65.935 -7.024 -356.954 1.00 51.35 192 HIS A O 1
ATOM 1578 N N . ALA A 1 193 ? 68.150 -6.952 -357.482 1.00 52.12 193 ALA A N 1
ATOM 1579 C CA . ALA A 1 193 ? 68.135 -8.090 -358.381 1.00 55.54 193 ALA A CA 1
ATOM 1580 C C . ALA A 1 193 ? 67.718 -9.289 -357.555 1.00 54.13 193 ALA A C 1
ATOM 1581 O O . ALA A 1 193 ? 68.371 -9.638 -356.572 1.00 54.92 193 ALA A O 1
ATOM 1583 N N . ARG A 1 194 ? 66.614 -9.907 -357.946 1.00 57.29 194 ARG A N 1
ATOM 1584 C CA . ARG A 1 194 ? 66.113 -11.063 -357.227 1.00 58.90 194 ARG A CA 1
ATOM 1585 C C . ARG A 1 194 ? 66.733 -12.328 -357.815 1.00 63.94 194 ARG A C 1
ATOM 1586 O O . ARG A 1 194 ? 66.560 -12.623 -358.996 1.00 64.23 194 ARG A O 1
ATOM 1594 N N . PRO A 1 195 ? 67.485 -13.084 -356.991 1.00 67.11 195 PRO A N 1
ATOM 1595 C CA . PRO A 1 195 ? 68.135 -14.318 -357.434 1.00 68.47 195 PRO A CA 1
ATOM 1596 C C . PRO A 1 195 ? 67.207 -15.240 -358.201 1.00 69.68 195 PRO A C 1
ATOM 1597 O O . PRO A 1 195 ? 67.666 -16.064 -358.989 1.00 73.11 195 PRO A O 1
ATOM 1601 N N . GLU A 1 196 ? 65.905 -15.101 -357.974 1.00 68.47 196 GLU A N 1
ATOM 1602 C CA . GLU A 1 196 ? 64.930 -15.937 -358.666 1.00 70.51 196 GLU A CA 1
ATOM 1603 C C . GLU A 1 196 ? 64.359 -15.260 -359.906 1.00 68.18 196 GLU A C 1
ATOM 1604 O O . GLU A 1 196 ? 63.372 -15.722 -360.470 1.00 66.85 196 GLU A O 1
ATOM 1610 N N . GLY A 1 197 ? 64.983 -14.170 -360.337 1.00 65.93 197 GLY A N 1
ATOM 1611 C CA . GLY A 1 197 ? 64.490 -13.471 -361.510 1.00 65.63 197 GLY A CA 1
ATOM 1612 C C . GLY A 1 197 ? 63.586 -12.304 -361.147 1.00 63.28 197 GLY A C 1
ATOM 1613 O O . GLY A 1 197 ? 62.986 -12.283 -360.071 1.00 64.07 197 GLY A O 1
ATOM 1614 N N . ASP A 1 198 ? 63.485 -11.337 -362.058 1.00 61.08 198 ASP A N 1
ATOM 1615 C CA . ASP A 1 198 ? 62.674 -10.137 -361.852 1.00 57.28 198 ASP A CA 1
ATOM 1616 C C . ASP A 1 198 ? 63.325 -9.246 -360.801 1.00 52.74 198 ASP A C 1
ATOM 1617 O O . ASP A 1 198 ? 64.465 -9.471 -360.406 1.00 50.23 198 ASP A O 1
ATOM 1622 N N . VAL A 1 199 ? 62.584 -8.252 -360.333 1.00 48.68 199 VAL A N 1
ATOM 1623 C CA . VAL A 1 199 ? 63.112 -7.332 -359.350 1.00 47.38 199 VAL A CA 1
ATOM 1624 C C . VAL A 1 199 ? 62.214 -7.021 -358.165 1.00 45.16 199 VAL A C 1
ATOM 1625 O O . VAL A 1 199 ? 60.985 -7.190 -358.199 1.00 45.74 199 VAL A O 1
ATOM 1629 N N . THR A 1 200 ? 62.870 -6.546 -357.117 1.00 41.63 200 THR A N 1
ATOM 1630 C CA . THR A 1 200 ? 62.209 -6.134 -355.898 1.00 37.55 200 THR A CA 1
ATOM 1631 C C . THR A 1 200 ? 62.345 -4.619 -355.837 1.00 39.88 200 THR A C 1
ATOM 1632 O O . THR A 1 200 ? 63.462 -4.081 -355.886 1.00 37.60 200 THR A O 1
ATOM 1636 N N . LEU A 1 201 ? 61.215 -3.926 -355.794 1.00 35.97 201 LEU A N 1
ATOM 1637 C CA . LEU A 1 201 ? 61.256 -2.475 -355.666 1.00 35.07 201 LEU A CA 1
ATOM 1638 C C . LEU A 1 201 ? 61.016 -2.246 -354.187 1.00 32.14 201 LEU A C 1
ATOM 1639 O O . LEU A 1 201 ? 60.080 -2.796 -353.623 1.00 30.23 201 LEU A O 1
ATOM 1644 N N . ARG A 1 202 ? 61.879 -1.457 -353.557 1.00 33.54 202 ARG A N 1
ATOM 1645 C CA . ARG A 1 202 ? 61.758 -1.181 -352.142 1.00 28.95 202 ARG A CA 1
ATOM 1646 C C . ARG A 1 202 ? 61.558 0.306 -351.884 1.00 31.61 202 ARG A C 1
ATOM 1647 O O . ARG A 1 202 ? 62.389 1.129 -352.281 1.00 32.14 202 ARG A O 1
ATOM 1655 N N . CYS A 1 203 ? 60.451 0.629 -351.219 1.00 24.89 203 CYS A N 1
ATOM 1656 C CA . CYS A 1 203 ? 60.080 2.003 -350.880 1.00 24.35 203 CYS A CA 1
ATOM 1657 C C . CYS A 1 203 ? 60.410 2.293 -349.416 1.00 26.44 203 CYS A C 1
ATOM 1658 O O . CYS A 1 203 ? 59.840 1.691 -348.500 1.00 26.79 203 CYS A O 1
ATOM 1661 N N . TRP A 1 204 ? 61.337 3.226 -349.207 1.00 30.22 204 TRP A N 1
ATOM 1662 C CA . TRP A 1 204 ? 61.814 3.602 -347.884 1.00 29.42 204 TRP A CA 1
ATOM 1663 C C . TRP A 1 204 ? 61.218 4.892 -347.343 1.00 33.22 204 TRP A C 1
ATOM 1664 O O . TRP A 1 204 ? 60.967 5.830 -348.086 1.00 31.40 204 TRP A O 1
ATOM 1675 N N . ALA A 1 205 ? 61.016 4.933 -346.030 1.00 31.92 205 ALA A N 1
ATOM 1676 C CA . ALA A 1 205 ? 60.508 6.128 -345.354 1.00 30.88 205 ALA A CA 1
ATOM 1677 C C . ALA A 1 205 ? 61.417 6.229 -344.140 1.00 27.61 205 ALA A C 1
ATOM 1678 O O . ALA A 1 205 ? 61.491 5.298 -343.342 1.00 30.46 205 ALA A O 1
ATOM 1680 N N . LEU A 1 206 ? 62.141 7.335 -344.017 1.00 28.30 206 LEU A N 1
ATOM 1681 C CA . LEU A 1 206 ? 63.063 7.494 -342.914 1.00 28.12 206 LEU A CA 1
ATOM 1682 C C . LEU A 1 206 ? 62.951 8.820 -342.214 1.00 31.74 206 LEU A C 1
ATOM 1683 O O . LEU A 1 206 ? 62.516 9.803 -342.804 1.00 25.95 206 LEU A O 1
ATOM 1688 N N . GLY A 1 207 ? 63.373 8.822 -340.949 1.00 32.10 207 GLY A N 1
ATOM 1689 C CA . GLY A 1 207 ? 63.328 10.022 -340.138 1.00 34.89 207 GLY A CA 1
ATOM 1690 C C . GLY A 1 207 ? 61.945 10.607 -339.905 1.00 37.92 207 GLY A C 1
ATOM 1691 O O . GLY A 1 207 ? 61.797 11.829 -339.806 1.00 34.43 207 GLY A O 1
ATOM 1692 N N . PHE A 1 208 ? 60.921 9.768 -339.786 1.00 33.22 208 PHE A N 1
ATOM 1693 C CA . PHE A 1 208 ? 59.610 10.344 -339.570 1.00 29.74 208 PHE A CA 1
ATOM 1694 C C . PHE A 1 208 ? 59.186 10.316 -338.120 1.00 26.32 208 PHE A C 1
ATOM 1695 O O . PHE A 1 208 ? 59.792 9.633 -337.296 1.00 31.31 208 PHE A O 1
ATOM 1703 N N . TYR A 1 209 ? 58.185 11.126 -337.813 1.00 26.07 209 TYR A N 1
ATOM 1704 C CA . TYR A 1 209 ? 57.638 11.220 -336.463 1.00 30.13 209 TYR A CA 1
ATOM 1705 C C . TYR A 1 209 ? 56.242 11.804 -336.566 1.00 32.41 209 TYR A C 1
ATOM 1706 O O . TYR A 1 209 ? 56.016 12.772 -337.302 1.00 34.77 209 TYR A O 1
ATOM 1715 N N . PRO A 1 210 ? 55.271 11.211 -335.855 1.00 33.29 210 PRO A N 1
ATOM 1716 C CA . PRO A 1 210 ? 55.386 10.047 -334.974 1.00 34.40 210 PRO A CA 1
ATOM 1717 C C . PRO A 1 210 ? 55.598 8.746 -335.783 1.00 35.14 210 PRO A C 1
ATOM 1718 O O . PRO A 1 210 ? 55.676 8.776 -337.022 1.00 29.19 210 PRO A O 1
ATOM 1722 N N . ALA A 1 211 ? 55.660 7.621 -335.065 1.00 31.13 211 ALA A N 1
ATOM 1723 C CA . ALA A 1 211 ? 55.912 6.310 -335.650 1.00 29.63 211 ALA A CA 1
ATOM 1724 C C . ALA A 1 211 ? 54.824 5.746 -336.561 1.00 32.56 211 ALA A C 1
ATOM 1725 O O . ALA A 1 211 ? 55.087 4.878 -337.394 1.00 35.71 211 ALA A O 1
ATOM 1727 N N . HIS A 1 212 ? 53.597 6.215 -336.404 1.00 33.96 212 HIS A N 1
ATOM 1728 C CA . HIS A 1 212 ? 52.533 5.719 -337.240 1.00 29.97 212 HIS A CA 1
ATOM 1729 C C . HIS A 1 212 ? 52.745 6.169 -338.681 1.00 31.74 212 HIS A C 1
ATOM 1730 O O . HIS A 1 212 ? 52.999 7.347 -338.937 1.00 33.14 212 HIS A O 1
ATOM 1737 N N . ILE A 1 213 ? 52.630 5.237 -339.624 1.00 29.27 213 ILE A N 1
ATOM 1738 C CA . ILE A 1 213 ? 52.802 5.562 -341.037 1.00 27.71 213 ILE A CA 1
ATOM 1739 C C . ILE A 1 213 ? 52.212 4.415 -341.884 1.00 26.58 213 ILE A C 1
ATOM 1740 O O . ILE A 1 213 ? 52.024 3.320 -341.391 1.00 30.38 213 ILE A O 1
ATOM 1745 N N . THR A 1 214 ? 51.920 4.687 -343.144 1.00 24.92 214 THR A N 1
ATOM 1746 C CA . THR A 1 214 ? 51.411 3.687 -344.067 1.00 32.29 214 THR A CA 1
ATOM 1747 C C . THR A 1 214 ? 52.192 3.788 -345.378 1.00 30.83 214 THR A C 1
ATOM 1748 O O . THR A 1 214 ? 52.271 4.863 -345.968 1.00 31.08 214 THR A O 1
ATOM 1752 N N . LEU A 1 215 ? 52.795 2.679 -345.799 1.00 32.55 215 LEU A N 1
ATOM 1753 C CA . LEU A 1 215 ? 53.565 2.620 -347.042 1.00 29.21 215 LEU A CA 1
ATOM 1754 C C . LEU A 1 215 ? 52.898 1.607 -347.928 1.00 31.70 215 LEU A C 1
ATOM 1755 O O . LEU A 1 215 ? 52.787 0.432 -347.564 1.00 30.65 215 LEU A O 1
ATOM 1760 N N . THR A 1 216 ? 52.480 2.059 -349.102 1.00 28.34 216 THR A N 1
ATOM 1761 C CA . THR A 1 216 ? 51.791 1.204 -350.043 1.00 29.18 216 THR A CA 1
ATOM 1762 C C . THR A 1 216 ? 52.373 1.266 -351.462 1.00 30.61 216 THR A C 1
ATOM 1763 O O . THR A 1 216 ? 52.996 2.266 -351.872 1.00 27.68 216 THR A O 1
ATOM 1767 N N . TRP A 1 217 ? 52.158 0.183 -352.200 1.00 25.03 217 TRP A N 1
ATOM 1768 C CA . TRP A 1 217 ? 52.582 0.058 -353.588 1.00 28.14 217 TRP A CA 1
ATOM 1769 C C . TRP A 1 217 ? 51.321 -0.081 -354.429 1.00 29.40 217 TRP A C 1
ATOM 1770 O O . TRP A 1 217 ? 50.405 -0.818 -354.061 1.00 28.79 217 TRP A O 1
ATOM 1781 N N . GLN A 1 218 ? 51.274 0.611 -355.562 1.00 26.15 218 GLN A N 1
ATOM 1782 C CA . GLN A 1 218 ? 50.128 0.506 -356.444 1.00 27.95 218 GLN A CA 1
ATOM 1783 C C . GLN A 1 218 ? 50.542 0.202 -357.869 1.00 30.46 218 GLN A C 1
ATOM 1784 O O . GLN A 1 218 ? 51.687 0.436 -358.263 1.00 35.00 218 GLN A O 1
ATOM 1790 N N . LEU A 1 219 ? 49.588 -0.336 -358.623 1.00 35.78 219 LEU A N 1
ATOM 1791 C CA . LEU A 1 219 ? 49.736 -0.643 -360.043 1.00 29.43 219 LEU A CA 1
ATOM 1792 C C . LEU A 1 219 ? 48.412 -0.238 -360.678 1.00 32.69 219 LEU A C 1
ATOM 1793 O O . LEU A 1 219 ? 47.358 -0.770 -360.324 1.00 37.52 219 LEU A O 1
ATOM 1798 N N . ASN A 1 220 ? 48.443 0.713 -361.601 1.00 38.15 220 ASN A N 1
ATOM 1799 C CA . ASN A 1 220 ? 47.212 1.138 -362.253 1.00 36.86 220 ASN A CA 1
ATOM 1800 C C . ASN A 1 220 ? 46.141 1.443 -361.197 1.00 39.34 220 ASN A C 1
ATOM 1801 O O . ASN A 1 220 ? 44.992 0.993 -361.307 1.00 41.99 220 ASN A O 1
ATOM 1806 N N . GLY A 1 221 ? 46.540 2.172 -360.159 1.00 34.34 221 GLY A N 1
ATOM 1807 C CA . GLY A 1 221 ? 45.613 2.557 -359.105 1.00 36.66 221 GLY A CA 1
ATOM 1808 C C . GLY A 1 221 ? 45.142 1.544 -358.061 1.00 39.27 221 GLY A C 1
ATOM 1809 O O . GLY A 1 221 ? 44.329 1.899 -357.209 1.00 36.80 221 GLY A O 1
ATOM 1810 N N . GLU A 1 222 ? 45.624 0.302 -358.111 1.00 36.98 222 GLU A N 1
ATOM 1811 C CA . GLU A 1 222 ? 45.205 -0.709 -357.141 1.00 35.12 222 GLU A CA 1
ATOM 1812 C C . GLU A 1 222 ? 46.254 -0.960 -356.057 1.00 31.49 222 GLU A C 1
ATOM 1813 O O . GLU A 1 222 ? 47.429 -1.109 -356.377 1.00 33.20 222 GLU A O 1
ATOM 1819 N N . GLU A 1 223 ? 45.838 -1.003 -354.785 1.00 34.09 223 GLU A N 1
ATOM 1820 C CA . GLU A 1 223 ? 46.771 -1.286 -353.668 1.00 32.88 223 GLU A CA 1
ATOM 1821 C C . GLU A 1 223 ? 47.192 -2.788 -353.705 1.00 32.67 223 GLU A C 1
ATOM 1822 O O . GLU A 1 223 ? 46.355 -3.671 -353.551 1.00 26.13 223 GLU A O 1
ATOM 1828 N N . LEU A 1 224 ? 48.483 -3.066 -353.890 1.00 26.06 224 LEU A N 1
ATOM 1829 C CA . LEU A 1 224 ? 48.978 -4.444 -353.969 1.00 29.58 224 LEU A CA 1
ATOM 1830 C C . LEU A 1 224 ? 49.179 -4.972 -352.546 1.00 33.17 224 LEU A C 1
ATOM 1831 O O . LEU A 1 224 ? 50.293 -5.288 -352.127 1.00 34.59 224 LEU A O 1
ATOM 1836 N N . ILE A 1 225 ? 48.078 -5.084 -351.817 1.00 32.30 225 ILE A N 1
ATOM 1837 C CA . ILE A 1 225 ? 48.128 -5.517 -350.441 1.00 34.29 225 ILE A CA 1
ATOM 1838 C C . ILE A 1 225 ? 48.693 -6.902 -350.224 1.00 36.59 225 ILE A C 1
ATOM 1839 O O . ILE A 1 225 ? 49.281 -7.149 -349.172 1.00 34.97 225 ILE A O 1
ATOM 1844 N N . GLN A 1 226 ? 48.531 -7.807 -351.193 1.00 35.16 226 GLN A N 1
ATOM 1845 C CA . GLN A 1 226 ? 49.050 -9.143 -350.990 1.00 33.65 226 GLN A CA 1
ATOM 1846 C C . GLN A 1 226 ? 50.401 -9.446 -351.628 1.00 36.38 226 GLN A C 1
ATOM 1847 O O . GLN A 1 226 ? 50.923 -10.542 -351.444 1.00 40.20 226 GLN A O 1
ATOM 1853 N N . ASP A 1 227 ? 50.988 -8.498 -352.359 1.00 29.40 227 ASP A N 1
ATOM 1854 C CA . ASP A 1 227 ? 52.318 -8.721 -352.943 1.00 30.21 227 ASP A CA 1
ATOM 1855 C C . ASP A 1 227 ? 53.293 -7.733 -352.291 1.00 33.88 227 ASP A C 1
ATOM 1856 O O . ASP A 1 227 ? 54.396 -7.511 -352.778 1.00 37.34 227 ASP A O 1
ATOM 1861 N N . THR A 1 228 ? 52.864 -7.120 -351.201 1.00 34.84 228 THR A N 1
ATOM 1862 C CA . THR A 1 228 ? 53.682 -6.141 -350.511 1.00 33.06 228 THR A CA 1
ATOM 1863 C C . THR A 1 228 ? 54.301 -6.695 -349.249 1.00 32.58 228 THR A C 1
ATOM 1864 O O . THR A 1 228 ? 53.605 -7.222 -348.383 1.00 25.80 228 THR A O 1
ATOM 1868 N N . GLU A 1 229 ? 55.618 -6.574 -349.147 1.00 31.31 229 GLU A N 1
ATOM 1869 C CA . GLU A 1 229 ? 56.323 -7.022 -347.953 1.00 29.71 229 GLU A CA 1
ATOM 1870 C C . GLU A 1 229 ? 56.647 -5.781 -347.119 1.00 22.81 229 GLU A C 1
ATOM 1871 O O . GLU A 1 229 ? 57.223 -4.837 -347.638 1.00 15.10 229 GLU A O 1
ATOM 1877 N N . LEU A 1 230 ? 56.241 -5.779 -345.854 1.00 19.70 230 LEU A N 1
ATOM 1878 C CA . LEU A 1 230 ? 56.527 -4.665 -344.936 1.00 27.75 230 LEU A CA 1
ATOM 1879 C C . LEU A 1 230 ? 57.410 -5.096 -343.769 1.00 26.94 230 LEU A C 1
ATOM 1880 O O . LEU A 1 230 ? 57.233 -6.192 -343.263 1.00 36.99 230 LEU A O 1
ATOM 1885 N N . VAL A 1 231 ? 58.363 -4.269 -343.338 1.00 25.76 231 VAL A N 1
ATOM 1886 C CA . VAL A 1 231 ? 59.110 -4.647 -342.149 1.00 21.28 231 VAL A CA 1
ATOM 1887 C C . VAL A 1 231 ? 58.463 -3.896 -341.004 1.00 24.86 231 VAL A C 1
ATOM 1888 O O . VAL A 1 231 ? 57.772 -2.897 -341.221 1.00 20.03 231 VAL A O 1
ATOM 1892 N N . GLU A 1 232 ? 58.691 -4.384 -339.788 1.00 25.16 232 GLU A N 1
ATOM 1893 C CA . GLU A 1 232 ? 58.159 -3.741 -338.600 1.00 27.15 232 GLU A CA 1
ATOM 1894 C C . GLU A 1 232 ? 58.720 -2.304 -338.522 1.00 28.41 232 GLU A C 1
ATOM 1895 O O . GLU A 1 232 ? 59.894 -2.059 -338.830 1.00 24.27 232 GLU A O 1
ATOM 1901 N N . THR A 1 233 ? 57.886 -1.343 -338.148 1.00 25.66 233 THR A N 1
ATOM 1902 C CA . THR A 1 233 ? 58.390 0.019 -338.026 1.00 25.02 233 THR A CA 1
ATOM 1903 C C . THR A 1 233 ? 59.512 -0.026 -336.976 1.00 23.69 233 THR A C 1
ATOM 1904 O O . THR A 1 233 ? 59.402 -0.698 -335.954 1.00 22.72 233 THR A O 1
ATOM 1908 N N . ARG A 1 234 ? 60.591 0.688 -337.221 1.00 23.71 234 ARG A N 1
ATOM 1909 C CA . ARG A 1 234 ? 61.751 0.607 -336.338 1.00 20.40 234 ARG A CA 1
ATOM 1910 C C . ARG A 1 234 ? 62.400 1.956 -336.034 1.00 21.59 234 ARG A C 1
ATOM 1911 O O . ARG A 1 234 ? 62.360 2.878 -336.858 1.00 25.84 234 ARG A O 1
ATOM 1919 N N . PRO A 1 235 ? 63.024 2.083 -334.852 1.00 27.38 235 PRO A N 1
ATOM 1920 C CA . PRO A 1 235 ? 63.678 3.334 -334.430 1.00 27.89 235 PRO A CA 1
ATOM 1921 C C . PRO A 1 235 ? 64.995 3.677 -335.149 1.00 30.24 235 PRO A C 1
ATOM 1922 O O . PRO A 1 235 ? 65.903 2.847 -335.220 1.00 29.59 235 PRO A O 1
ATOM 1926 N N . ALA A 1 236 ? 65.098 4.911 -335.645 1.00 32.77 236 ALA A N 1
ATOM 1927 C CA . ALA A 1 236 ? 66.320 5.369 -336.304 1.00 31.35 236 ALA A CA 1
ATOM 1928 C C . ALA A 1 236 ? 67.391 5.541 -335.234 1.00 33.84 236 ALA A C 1
ATOM 1929 O O . ALA A 1 236 ? 68.582 5.453 -335.525 1.00 37.26 236 ALA A O 1
ATOM 1931 N N . GLY A 1 237 ? 66.966 5.755 -333.991 1.00 31.86 237 GLY A N 1
ATOM 1932 C CA . GLY A 1 237 ? 67.917 5.891 -332.897 1.00 29.74 237 GLY A CA 1
ATOM 1933 C C . GLY A 1 237 ? 68.030 7.305 -332.372 1.00 30.65 237 GLY A C 1
ATOM 1934 O O . GLY A 1 237 ? 68.537 7.563 -331.285 1.00 31.76 237 GLY A O 1
ATOM 1935 N N . ASP A 1 238 ? 67.542 8.231 -333.169 1.00 35.39 238 ASP A N 1
ATOM 1936 C CA . ASP A 1 238 ? 67.606 9.640 -332.831 1.00 40.81 238 ASP A CA 1
ATOM 1937 C C . ASP A 1 238 ? 66.209 10.200 -332.560 1.00 41.24 238 ASP A C 1
ATOM 1938 O O . ASP A 1 238 ? 65.945 11.366 -332.845 1.00 43.54 238 ASP A O 1
ATOM 1943 N N . GLY A 1 239 ? 65.317 9.368 -332.024 1.00 38.40 239 GLY A N 1
ATOM 1944 C CA . GLY A 1 239 ? 63.958 9.815 -331.744 1.00 31.85 239 GLY A CA 1
ATOM 1945 C C . GLY A 1 239 ? 63.095 9.772 -332.984 1.00 35.51 239 GLY A C 1
ATOM 1946 O O . GLY A 1 239 ? 61.919 10.127 -332.955 1.00 40.38 239 GLY A O 1
ATOM 1947 N N . THR A 1 240 ? 63.680 9.339 -334.095 1.00 35.57 240 THR A N 1
A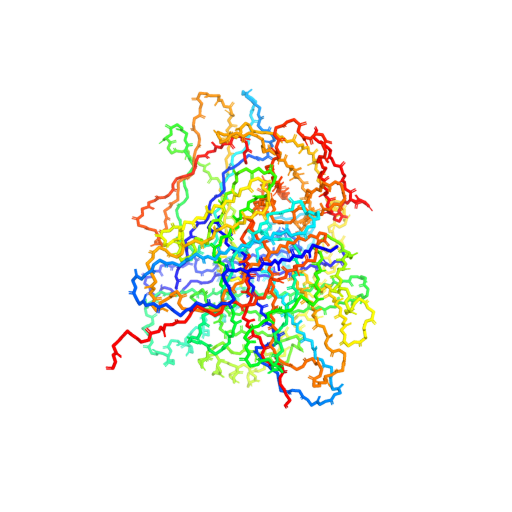TOM 1948 C CA . THR A 1 240 ? 62.940 9.267 -335.330 1.00 33.82 240 THR A CA 1
ATOM 1949 C C . THR A 1 240 ? 62.746 7.802 -335.756 1.00 28.74 240 THR A C 1
ATOM 1950 O O . THR A 1 240 ? 63.415 6.908 -335.233 1.00 27.25 240 THR A O 1
ATOM 1954 N N . PHE A 1 241 ? 61.823 7.546 -336.678 1.00 31.55 241 PHE A N 1
ATOM 1955 C CA . PHE A 1 241 ? 61.590 6.159 -337.120 1.00 30.92 241 PHE A CA 1
ATOM 1956 C C . PHE A 1 241 ? 61.788 5.933 -338.627 1.00 29.22 241 PHE A C 1
ATOM 1957 O O . PHE A 1 241 ? 61.953 6.883 -339.409 1.00 29.60 241 PHE A O 1
ATOM 1965 N N . GLN A 1 242 ? 61.770 4.657 -339.013 1.00 27.59 242 GLN A N 1
ATOM 1966 C CA . GLN A 1 242 ? 61.928 4.224 -340.403 1.00 26.55 242 GLN A CA 1
ATOM 1967 C C . GLN A 1 242 ? 61.159 2.968 -340.733 1.00 28.59 242 GLN A C 1
ATOM 1968 O O . GLN A 1 242 ? 60.854 2.147 -339.850 1.00 25.63 242 GLN A O 1
ATOM 1974 N N . LYS A 1 243 ? 60.865 2.820 -342.020 1.00 26.15 243 LYS A N 1
ATOM 1975 C CA . LYS A 1 243 ? 60.150 1.669 -342.503 1.00 27.76 243 LYS A CA 1
ATOM 1976 C C . LYS A 1 243 ? 60.317 1.578 -344.006 1.00 24.68 243 LYS A C 1
ATOM 1977 O O . LYS A 1 243 ? 60.653 2.557 -344.665 1.00 25.84 243 LYS A O 1
ATOM 1983 N N . TRP A 1 244 ? 60.111 0.386 -344.546 1.00 20.55 244 TRP A N 1
ATOM 1984 C CA . TRP A 1 244 ? 60.106 0.228 -345.991 1.00 18.72 244 TRP A CA 1
ATOM 1985 C C . TRP A 1 244 ? 59.084 -0.803 -346.417 1.00 22.34 244 TRP A C 1
ATOM 1986 O O . TRP A 1 244 ? 58.703 -1.702 -345.653 1.00 28.05 244 TRP A O 1
ATOM 1997 N N . ALA A 1 245 ? 58.651 -0.669 -347.656 1.00 24.27 245 ALA A N 1
ATOM 1998 C CA . ALA A 1 245 ? 57.705 -1.591 -348.227 1.00 28.32 245 ALA A CA 1
ATOM 1999 C C . ALA A 1 245 ? 58.321 -2.063 -349.540 1.00 29.99 245 ALA A C 1
ATOM 2000 O O . ALA A 1 245 ? 58.850 -1.263 -350.314 1.00 34.43 245 ALA A O 1
ATOM 2002 N N . ALA A 1 246 ? 58.282 -3.364 -349.770 1.00 27.58 246 ALA A N 1
ATOM 2003 C CA . ALA A 1 246 ? 58.827 -3.921 -351.013 1.00 35.27 246 ALA A CA 1
ATOM 2004 C C . ALA A 1 246 ? 57.759 -4.683 -351.780 1.00 31.70 246 ALA A C 1
ATOM 2005 O O . ALA A 1 246 ? 56.772 -5.160 -351.201 1.00 29.71 246 ALA A O 1
ATOM 2007 N N . VAL A 1 247 ? 57.961 -4.757 -353.091 1.00 31.16 247 VAL A N 1
ATOM 2008 C CA . VAL A 1 247 ? 57.064 -5.461 -353.999 1.00 31.18 247 VAL A CA 1
ATOM 2009 C C . VAL A 1 247 ? 57.944 -6.099 -355.061 1.00 31.52 247 VAL A C 1
ATOM 2010 O O . VAL A 1 247 ? 58.963 -5.528 -355.473 1.00 36.92 247 VAL A O 1
ATOM 2014 N N . VAL A 1 248 ? 57.597 -7.311 -355.463 1.00 32.10 248 VAL A N 1
ATOM 2015 C CA . VAL A 1 248 ? 58.365 -7.978 -356.494 1.00 31.54 248 VAL A CA 1
ATOM 2016 C C . VAL A 1 248 ? 57.646 -7.656 -357.805 1.00 30.47 248 VAL A C 1
ATOM 2017 O O . VAL A 1 248 ? 56.455 -7.913 -357.932 1.00 32.15 248 VAL A O 1
ATOM 2021 N N . VAL A 1 249 ? 58.361 -7.066 -358.756 1.00 33.65 249 VAL A N 1
ATOM 2022 C CA . VAL A 1 249 ? 57.763 -6.708 -360.031 1.00 35.99 249 VAL A CA 1
ATOM 2023 C C . VAL A 1 249 ? 58.369 -7.510 -361.177 1.00 39.29 249 VAL A C 1
ATOM 2024 O O . VAL A 1 249 ? 59.534 -7.923 -361.127 1.00 38.21 249 VAL A O 1
ATOM 2028 N N . PRO A 1 250 ? 57.571 -7.781 -362.215 1.00 40.42 250 PRO A N 1
ATOM 2029 C CA . PRO A 1 250 ? 58.135 -8.542 -363.338 1.00 40.28 250 PRO A CA 1
ATOM 2030 C C . PRO A 1 250 ? 59.100 -7.660 -364.139 1.00 40.31 250 PRO A C 1
ATOM 2031 O O . PRO A 1 250 ? 58.823 -6.482 -364.379 1.00 32.47 250 PRO A O 1
ATOM 2035 N N . SER A 1 251 ? 60.232 -8.240 -364.537 1.00 40.55 251 SER A N 1
ATOM 2036 C CA . SER A 1 251 ? 61.282 -7.540 -365.281 1.00 43.35 251 SER A CA 1
ATOM 2037 C C . SER A 1 251 ? 60.749 -6.616 -366.365 1.00 41.09 251 SER A C 1
ATOM 2038 O O . SER A 1 251 ? 59.876 -7.000 -367.132 1.00 45.39 251 SER A O 1
ATOM 2041 N N . GLY A 1 252 ? 61.278 -5.397 -366.430 1.00 41.62 252 GLY A N 1
ATOM 2042 C CA . GLY A 1 252 ? 60.820 -4.451 -367.446 1.00 43.19 252 GLY A CA 1
ATOM 2043 C C . GLY A 1 252 ? 59.537 -3.670 -367.139 1.00 47.35 252 GLY A C 1
ATOM 2044 O O . GLY A 1 252 ? 59.217 -2.683 -367.824 1.00 40.38 252 GLY A O 1
ATOM 2045 N N . GLU A 1 253 ? 58.801 -4.095 -366.112 1.00 49.76 253 GLU A N 1
ATOM 2046 C CA . GLU A 1 253 ? 57.552 -3.431 -365.740 1.00 51.54 253 GLU A CA 1
ATOM 2047 C C . GLU A 1 253 ? 57.673 -2.517 -364.514 1.00 50.59 253 GLU A C 1
ATOM 2048 O O . GLU A 1 253 ? 56.667 -2.168 -363.908 1.00 46.82 253 GLU A O 1
ATOM 2054 N N . GLU A 1 254 ? 58.898 -2.106 -364.181 1.00 48.33 254 GLU A N 1
ATOM 2055 C CA . GLU A 1 254 ? 59.136 -1.248 -363.021 1.00 48.58 254 GLU A CA 1
ATOM 2056 C C . GLU A 1 254 ? 58.403 0.073 -363.053 1.00 49.81 254 GLU A C 1
ATOM 2057 O O . GLU A 1 254 ? 57.727 0.444 -362.089 1.00 51.93 254 GLU A O 1
ATOM 2063 N N . GLN A 1 255 ? 58.544 0.788 -364.162 1.00 48.12 255 GLN A N 1
ATOM 2064 C CA . GLN A 1 255 ? 57.924 2.099 -364.289 1.00 49.68 255 GLN A CA 1
ATOM 2065 C C . GLN A 1 255 ? 56.409 2.147 -364.096 1.00 45.62 255 GLN A C 1
ATOM 2066 O O . GLN A 1 255 ? 55.845 3.235 -363.950 1.00 41.38 255 GLN A O 1
ATOM 2072 N N . LYS A 1 256 ? 55.759 0.984 -364.076 1.00 38.17 256 LYS A N 1
ATOM 2073 C CA . LYS A 1 256 ? 54.320 0.929 -363.876 1.00 39.42 256 LYS A CA 1
ATOM 2074 C C . LYS A 1 256 ? 53.930 1.077 -362.398 1.00 42.22 256 LYS A C 1
ATOM 2075 O O . LYS A 1 256 ? 52.782 1.417 -362.082 1.00 43.03 256 LYS A O 1
ATOM 2081 N N . TYR A 1 257 ? 54.882 0.835 -361.499 1.00 40.11 257 TYR A N 1
ATOM 2082 C CA . TYR A 1 257 ? 54.595 0.870 -360.065 1.00 39.22 257 TYR A CA 1
ATOM 2083 C C . TYR A 1 257 ? 54.907 2.161 -359.339 1.00 38.18 257 TYR A C 1
ATOM 2084 O O . TYR A 1 257 ? 55.953 2.772 -359.566 1.00 43.90 257 TYR A O 1
ATOM 2093 N N . THR A 1 258 ? 54.007 2.537 -358.431 1.00 35.82 258 THR A N 1
ATOM 2094 C CA . THR A 1 258 ? 54.168 3.751 -357.626 1.00 36.45 258 THR A CA 1
ATOM 2095 C C . THR A 1 258 ? 53.963 3.482 -356.148 1.00 34.60 258 THR A C 1
ATOM 2096 O O . THR A 1 258 ? 53.086 2.710 -355.750 1.00 36.22 258 THR A O 1
ATOM 2100 N N . CYS A 1 259 ? 54.776 4.135 -355.333 1.00 33.06 259 CYS A N 1
ATOM 2101 C CA . CYS A 1 259 ? 54.672 3.996 -353.898 1.00 31.13 259 CYS A CA 1
ATOM 2102 C C . CYS A 1 259 ? 53.944 5.183 -353.262 1.00 33.39 259 CYS A C 1
ATOM 2103 O O . CYS A 1 259 ? 54.230 6.353 -353.564 1.00 35.03 259 CYS A O 1
ATOM 2106 N N . HIS A 1 260 ? 53.010 4.872 -352.370 1.00 27.79 260 HIS A N 1
ATOM 2107 C CA . HIS A 1 260 ? 52.241 5.883 -351.660 1.00 27.39 260 HIS A CA 1
ATOM 2108 C C . HIS A 1 260 ? 52.606 5.869 -350.172 1.00 29.10 260 HIS A C 1
ATOM 2109 O O . HIS A 1 260 ? 52.644 4.815 -349.539 1.00 26.79 260 HIS A O 1
ATOM 2116 N N . VAL A 1 261 ? 52.946 7.054 -349.655 1.00 29.49 261 VAL A N 1
ATOM 2117 C CA . VAL A 1 261 ? 53.360 7.252 -348.276 1.00 28.67 261 VAL A CA 1
ATOM 2118 C C . VAL A 1 261 ? 52.322 8.128 -347.602 1.00 32.93 261 VAL A C 1
ATOM 2119 O O . VAL A 1 261 ? 52.034 9.227 -348.082 1.00 28.94 261 VAL A O 1
ATOM 2123 N N . TYR A 1 262 ? 51.722 7.619 -346.530 1.00 31.96 262 TYR A N 1
ATOM 2124 C CA . TYR A 1 262 ? 50.715 8.384 -345.790 1.00 32.49 262 TYR A CA 1
ATOM 2125 C C . TYR A 1 262 ? 51.281 8.622 -344.417 1.00 30.57 262 TYR A C 1
ATOM 2126 O O . TYR A 1 262 ? 51.708 7.687 -343.741 1.00 27.99 262 TYR A O 1
ATOM 2135 N N . HIS A 1 263 ? 51.303 9.885 -344.011 1.00 32.66 263 HIS A N 1
ATOM 2136 C CA . HIS A 1 263 ? 51.851 10.238 -342.724 1.00 31.44 263 HIS A CA 1
ATOM 2137 C C . HIS A 1 263 ? 51.307 11.571 -342.241 1.00 34.28 263 HIS A C 1
ATOM 2138 O O . HIS A 1 263 ? 51.127 12.478 -343.032 1.00 33.45 263 HIS A O 1
ATOM 2145 N N . GLU A 1 264 ? 51.080 11.714 -340.940 1.00 37.82 264 GLU A N 1
ATOM 2146 C CA . GLU A 1 264 ? 50.513 12.965 -340.477 1.00 42.04 264 GLU A CA 1
ATOM 2147 C C . GLU A 1 264 ? 51.406 14.206 -340.635 1.00 43.82 264 GLU A C 1
ATOM 2148 O O . GLU A 1 264 ? 50.911 15.327 -340.604 1.00 46.88 264 GLU A O 1
ATOM 2154 N N . GLY A 1 265 ? 52.705 14.011 -340.828 1.00 42.76 265 GLY A N 1
ATOM 2155 C CA . GLY A 1 265 ? 53.600 15.137 -341.027 1.00 42.28 265 GLY A CA 1
ATOM 2156 C C . GLY A 1 265 ? 53.727 15.475 -342.506 1.00 43.60 265 GLY A C 1
ATOM 2157 O O . GLY A 1 265 ? 54.731 16.020 -342.951 1.00 45.32 265 GLY A O 1
ATOM 2158 N N . LEU A 1 266 ? 52.700 15.118 -343.268 1.00 45.10 266 LEU A N 1
ATOM 2159 C CA . LEU A 1 266 ? 52.622 15.356 -344.703 1.00 49.74 266 LEU A CA 1
ATOM 2160 C C . LEU A 1 266 ? 51.211 15.878 -344.967 1.00 52.69 266 LEU A C 1
ATOM 2161 O O . LEU A 1 266 ? 50.230 15.149 -344.809 1.00 55.25 266 LEU A O 1
ATOM 2166 N N . PRO A 1 267 ? 51.087 17.140 -345.383 1.00 53.16 267 PRO A N 1
ATOM 2167 C CA . PRO A 1 267 ? 49.750 17.672 -345.642 1.00 56.60 267 PRO A CA 1
ATOM 2168 C C . PRO A 1 267 ? 48.990 16.831 -346.654 1.00 58.71 267 PRO A C 1
ATOM 2169 O O . PRO A 1 267 ? 47.770 16.916 -346.753 1.00 60.31 267 PRO A O 1
ATOM 2173 N N . GLU A 1 268 ? 49.728 16.000 -347.385 1.00 61.41 268 GLU A N 1
ATOM 2174 C CA . GLU A 1 268 ? 49.165 15.138 -348.423 1.00 60.01 268 GLU A CA 1
ATOM 2175 C C . GLU A 1 268 ? 50.072 13.917 -348.650 1.00 55.64 268 GLU A C 1
ATOM 2176 O O . GLU A 1 268 ? 51.293 14.008 -348.481 1.00 53.29 268 GLU A O 1
ATOM 2182 N N . PRO A 1 269 ? 49.483 12.764 -349.040 1.00 51.47 269 PRO A N 1
ATOM 2183 C CA . PRO A 1 269 ? 50.242 11.529 -349.287 1.00 47.32 269 PRO A CA 1
ATOM 2184 C C . PRO A 1 269 ? 51.297 11.714 -350.372 1.00 44.19 269 PRO A C 1
ATOM 2185 O O . PRO A 1 269 ? 51.044 12.352 -351.391 1.00 43.85 269 PRO A O 1
ATOM 2189 N N . LEU A 1 270 ? 52.480 11.156 -350.132 1.00 45.21 270 LEU A N 1
ATOM 2190 C CA . LEU A 1 270 ? 53.586 11.212 -351.073 1.00 42.49 270 LEU A CA 1
ATOM 2191 C C . LEU A 1 270 ? 53.501 10.043 -352.055 1.00 42.99 270 LEU A C 1
ATOM 2192 O O . LEU A 1 270 ? 53.224 8.908 -351.651 1.00 44.28 270 LEU A O 1
ATOM 2197 N N . THR A 1 271 ? 53.740 10.328 -353.334 1.00 38.40 271 THR A N 1
ATOM 2198 C CA . THR A 1 271 ? 53.742 9.324 -354.388 1.00 42.88 271 THR A CA 1
ATOM 2199 C C . THR A 1 271 ? 55.136 9.312 -355.023 1.00 44.60 271 THR A C 1
ATOM 2200 O O . THR A 1 271 ? 55.634 10.356 -355.462 1.00 44.35 271 THR A O 1
ATOM 2204 N N . LEU A 1 272 ? 55.762 8.137 -355.041 1.00 41.79 272 LEU A N 1
ATOM 2205 C CA . LEU A 1 272 ? 57.098 7.963 -355.607 1.00 41.03 272 LEU A CA 1
ATOM 2206 C C . LEU A 1 272 ? 57.073 6.852 -356.640 1.00 42.94 272 LEU A C 1
ATOM 2207 O O . LEU A 1 272 ? 56.496 5.796 -356.409 1.00 39.52 272 LEU A O 1
ATOM 2212 N N . ARG A 1 273 ? 57.733 7.077 -357.766 1.00 45.55 273 ARG A N 1
ATOM 2213 C CA . ARG A 1 273 ? 57.817 6.060 -358.791 1.00 47.23 273 ARG A CA 1
ATOM 2214 C C . ARG A 1 273 ? 59.221 5.488 -358.760 1.00 52.20 273 ARG A C 1
ATOM 2215 O O . ARG A 1 273 ? 60.146 6.079 -358.186 1.00 46.77 273 ARG A O 1
ATOM 2223 N N . TRP A 1 274 ? 59.391 4.341 -359.399 1.00 52.04 274 TRP A N 1
ATOM 2224 C CA . TRP A 1 274 ? 60.709 3.760 -359.466 1.00 55.56 274 TRP A CA 1
ATOM 2225 C C . TRP A 1 274 ? 61.587 4.718 -360.309 1.00 57.05 274 TRP A C 1
ATOM 2226 O O . TRP A 1 274 ? 62.637 5.209 -359.816 1.00 51.79 274 TRP A O 1
ATOM 2238 N N . ILE B 2 1 ? 54.692 -19.301 -322.602 1.00 55.99 1 ILE B N 1
ATOM 2239 C CA . ILE B 2 1 ? 55.367 -18.636 -321.458 1.00 54.28 1 ILE B CA 1
ATOM 2240 C C . ILE B 2 1 ? 56.516 -17.788 -321.997 1.00 56.24 1 ILE B C 1
ATOM 2241 O O . ILE B 2 1 ? 56.818 -16.708 -321.472 1.00 58.75 1 ILE B O 1
ATOM 2246 N N . GLN B 2 2 ? 57.173 -18.272 -323.043 1.00 54.87 2 GLN B N 1
ATOM 2247 C CA . GLN B 2 2 ? 58.234 -17.478 -323.632 1.00 55.68 2 GLN B CA 1
ATOM 2248 C C . GLN B 2 2 ? 58.182 -17.445 -325.159 1.00 54.07 2 GLN B C 1
ATOM 2249 O O . GLN B 2 2 ? 57.875 -18.444 -325.815 1.00 52.81 2 GLN B O 1
ATOM 2255 N N . LYS B 2 3 ? 58.447 -16.256 -325.697 1.00 49.77 3 LYS B N 1
ATOM 2256 C CA . LYS B 2 3 ? 58.434 -15.993 -327.129 1.00 44.70 3 LYS B CA 1
ATOM 2257 C C . LYS B 2 3 ? 59.859 -15.758 -327.631 1.00 43.37 3 LYS B C 1
ATOM 2258 O O . LYS B 2 3 ? 60.729 -15.334 -326.864 1.00 41.70 3 LYS B O 1
ATOM 2264 N N . THR B 2 4 ? 60.107 -16.040 -328.908 1.00 41.49 4 THR B N 1
ATOM 2265 C CA . THR B 2 4 ? 61.454 -15.863 -329.429 1.00 41.63 4 THR B CA 1
ATOM 2266 C C . THR B 2 4 ? 61.685 -14.506 -330.111 1.00 37.33 4 THR B C 1
ATOM 2267 O O . THR B 2 4 ? 60.806 -13.970 -330.785 1.00 39.41 4 THR B O 1
ATOM 2271 N N . PRO B 2 5 ? 62.879 -13.927 -329.899 1.00 36.13 5 PRO B N 1
ATOM 2272 C CA . PRO B 2 5 ? 63.350 -12.640 -330.433 1.00 36.03 5 PRO B CA 1
ATOM 2273 C C . PRO B 2 5 ? 63.329 -12.501 -331.964 1.00 35.29 5 PRO B C 1
ATOM 2274 O O . PRO B 2 5 ? 63.791 -13.388 -332.681 1.00 37.27 5 PRO B O 1
ATOM 2278 N N . GLN B 2 6 ? 62.802 -11.387 -332.454 1.00 29.29 6 GLN B N 1
ATOM 2279 C CA . GLN B 2 6 ? 62.811 -11.096 -333.886 1.00 31.11 6 GLN B CA 1
ATOM 2280 C C . GLN B 2 6 ? 63.925 -10.046 -333.933 1.00 32.18 6 GLN B C 1
ATOM 2281 O O . GLN B 2 6 ? 64.002 -9.203 -333.026 1.00 30.52 6 GLN B O 1
ATOM 2287 N N . ILE B 2 7 ? 64.780 -10.074 -334.956 1.00 26.50 7 ILE B N 1
ATOM 2288 C CA . ILE B 2 7 ? 65.882 -9.118 -335.012 1.00 24.68 7 ILE B CA 1
ATOM 2289 C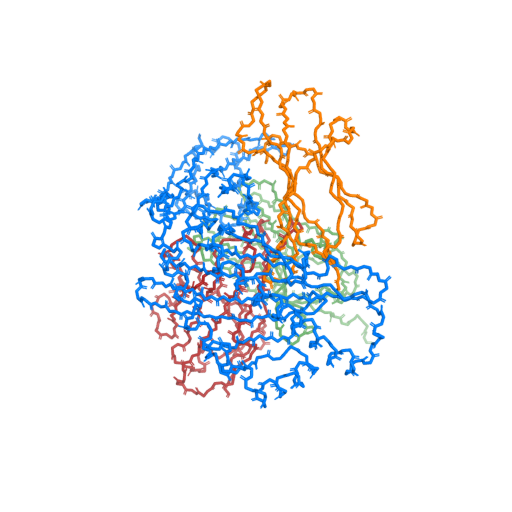 C . ILE B 2 7 ? 65.964 -8.325 -336.309 1.00 33.25 7 ILE B C 1
ATOM 2290 O O . ILE B 2 7 ? 65.770 -8.879 -337.400 1.00 31.66 7 ILE B O 1
ATOM 2295 N N . GLN B 2 8 ? 66.217 -7.022 -336.197 1.00 26.59 8 GLN B N 1
ATOM 2296 C CA . GLN B 2 8 ? 66.444 -6.223 -337.387 1.00 25.96 8 GLN B CA 1
ATOM 2297 C C . GLN B 2 8 ? 67.785 -5.537 -337.177 1.00 26.11 8 GLN B C 1
ATOM 2298 O O . GLN B 2 8 ? 68.061 -5.024 -336.090 1.00 24.30 8 GLN B O 1
ATOM 2304 N N . VAL B 2 9 ? 68.605 -5.544 -338.224 1.00 23.73 9 VAL B N 1
ATOM 2305 C CA . VAL B 2 9 ? 69.931 -4.930 -338.213 1.00 23.86 9 VAL B CA 1
ATOM 2306 C C . VAL B 2 9 ? 69.989 -3.935 -339.369 1.00 26.59 9 VAL B C 1
ATOM 2307 O O . VAL B 2 9 ? 69.864 -4.304 -340.544 1.00 31.27 9 VAL B O 1
ATOM 2311 N N . TYR B 2 10 ? 70.201 -2.667 -339.044 1.00 20.15 10 TYR B N 1
ATOM 2312 C CA . TYR B 2 10 ? 70.170 -1.658 -340.077 1.00 25.14 10 TYR B CA 1
ATOM 2313 C C . TYR B 2 10 ? 70.878 -0.403 -339.613 1.00 29.69 10 TYR B C 1
ATOM 2314 O O . TYR B 2 10 ? 71.296 -0.295 -338.459 1.00 33.57 10 TYR B O 1
ATOM 2323 N N . SER B 2 11 ? 70.950 0.559 -340.517 1.00 27.69 11 SER B N 1
ATOM 2324 C CA . SER B 2 11 ? 71.628 1.787 -340.231 1.00 29.24 11 SER B CA 1
ATOM 2325 C C . SER B 2 11 ? 70.699 2.991 -340.046 1.00 26.86 11 SER B C 1
ATOM 2326 O O . SER B 2 11 ? 69.579 3.040 -340.546 1.00 26.11 11 SER B O 1
ATOM 2329 N N . ARG B 2 12 ? 71.174 3.981 -339.306 1.00 32.94 12 ARG B N 1
ATOM 2330 C CA . ARG B 2 12 ? 70.378 5.176 -339.083 1.00 28.58 12 ARG B CA 1
ATOM 2331 C C . ARG B 2 12 ? 70.158 5.913 -340.367 1.00 32.36 12 ARG B C 1
ATOM 2332 O O . ARG B 2 12 ? 69.048 6.378 -340.628 1.00 34.49 12 ARG B O 1
ATOM 2340 N N . HIS B 2 13 ? 71.215 6.041 -341.172 1.00 33.76 13 HIS B N 1
ATOM 2341 C CA . HIS B 2 13 ? 71.115 6.750 -342.448 1.00 29.72 13 HIS B CA 1
ATOM 2342 C C . HIS B 2 13 ? 71.486 5.877 -343.613 1.00 30.56 13 HIS B C 1
ATOM 2343 O O . HIS B 2 13 ? 72.175 4.859 -343.430 1.00 28.17 13 HIS B O 1
ATOM 2350 N N . PRO B 2 14 ? 71.013 6.248 -344.829 1.00 30.51 14 PRO B N 1
ATOM 2351 C CA . PRO B 2 14 ? 71.294 5.502 -346.058 1.00 31.54 14 PRO B CA 1
ATOM 2352 C C . PRO B 2 14 ? 72.792 5.230 -346.070 1.00 35.81 14 PRO B C 1
ATOM 2353 O O . PRO B 2 14 ? 73.598 6.157 -346.004 1.00 33.34 14 PRO B O 1
ATOM 2357 N N . PRO B 2 15 ? 73.185 3.949 -346.146 1.00 40.28 15 PRO B N 1
ATOM 2358 C CA . PRO B 2 15 ? 74.600 3.549 -346.147 1.00 40.38 15 PRO B CA 1
ATOM 2359 C C . PRO B 2 15 ? 75.401 4.053 -347.346 1.00 39.83 15 PRO B C 1
ATOM 2360 O O . PRO B 2 15 ? 74.885 4.157 -348.447 1.00 37.29 15 PRO B O 1
ATOM 2364 N N . GLU B 2 16 ? 76.666 4.378 -347.110 1.00 49.29 16 GLU B N 1
ATOM 2365 C CA . GLU B 2 16 ? 77.533 4.882 -348.163 1.00 52.93 16 GLU B CA 1
ATOM 2366 C C . GLU B 2 16 ? 78.968 4.433 -347.916 1.00 53.55 16 GLU B C 1
ATOM 2367 O O . GLU B 2 16 ? 79.634 4.880 -346.982 1.00 50.18 16 GLU B O 1
ATOM 2373 N N . ASN B 2 17 ? 79.418 3.527 -348.775 1.00 56.96 17 ASN B N 1
ATOM 2374 C CA . ASN B 2 17 ? 80.750 2.951 -348.718 1.00 57.38 17 ASN B CA 1
ATOM 2375 C C . ASN B 2 17 ? 81.799 3.960 -348.256 1.00 56.40 17 ASN B C 1
ATOM 2376 O O . ASN B 2 17 ? 81.996 4.997 -348.885 1.00 55.57 17 ASN B O 1
ATOM 2381 N N . GLY B 2 18 ? 82.460 3.647 -347.148 1.00 57.41 18 GLY B N 1
ATOM 2382 C CA . GLY B 2 18 ? 83.483 4.529 -346.617 1.00 59.96 18 GLY B CA 1
ATOM 2383 C C . GLY B 2 18 ? 83.010 5.595 -345.637 1.00 60.47 18 GLY B C 1
ATOM 2384 O O . GLY B 2 18 ? 83.700 5.887 -344.662 1.00 59.02 18 GLY B O 1
ATOM 2385 N N . LYS B 2 19 ? 81.840 6.174 -345.890 1.00 60.07 19 LYS B N 1
ATOM 2386 C CA . LYS B 2 19 ? 81.291 7.217 -345.028 1.00 61.74 19 LYS B CA 1
ATOM 2387 C C . LYS B 2 19 ? 80.773 6.672 -343.691 1.00 60.51 19 LYS B C 1
ATOM 2388 O O . LYS B 2 19 ? 80.095 5.648 -343.646 1.00 62.92 19 LYS B O 1
ATOM 2394 N N . PRO B 2 20 ? 81.096 7.359 -342.580 1.00 61.70 20 PRO B N 1
ATOM 2395 C CA . PRO B 2 20 ? 80.697 6.999 -341.203 1.00 59.75 20 PRO B CA 1
ATOM 2396 C C . PRO B 2 20 ? 79.167 6.960 -340.995 1.00 53.73 20 PRO B C 1
ATOM 2397 O O . PRO B 2 20 ? 78.430 7.672 -341.674 1.00 46.95 20 PRO B O 1
ATOM 2401 N N . ASN B 2 21 ? 78.712 6.152 -340.034 1.00 50.77 21 ASN B N 1
ATOM 2402 C CA . ASN B 2 21 ? 77.270 5.948 -339.804 1.00 51.32 21 ASN B CA 1
ATOM 2403 C C . ASN B 2 21 ? 77.028 5.319 -338.421 1.00 49.95 21 ASN B C 1
ATOM 2404 O O . ASN B 2 21 ? 77.951 5.191 -337.607 1.00 50.97 21 ASN B O 1
ATOM 2409 N N . ILE B 2 22 ? 75.779 4.913 -338.186 1.00 47.40 22 ILE B N 1
ATOM 2410 C CA . ILE B 2 22 ? 75.355 4.257 -336.941 1.00 42.51 22 ILE B CA 1
ATOM 2411 C C . ILE B 2 22 ? 74.608 2.931 -337.202 1.00 39.11 22 ILE B C 1
ATOM 2412 O O . ILE B 2 22 ? 73.674 2.858 -338.011 1.00 35.17 22 ILE B O 1
ATOM 2417 N N . LEU B 2 23 ? 75.016 1.886 -336.499 1.00 38.67 23 LEU B N 1
ATOM 2418 C CA . LEU B 2 23 ? 74.404 0.592 -336.681 1.00 36.09 23 LEU B CA 1
ATOM 2419 C C . LEU B 2 23 ? 73.435 0.260 -335.559 1.00 35.61 23 LEU B C 1
ATOM 2420 O O . LEU B 2 23 ? 73.789 0.274 -334.394 1.00 34.45 23 LEU B O 1
ATOM 2425 N N . ASN B 2 24 ? 72.206 -0.062 -335.940 1.00 36.42 24 ASN B N 1
ATOM 2426 C CA . ASN B 2 24 ? 71.181 -0.422 -334.978 1.00 28.81 24 ASN B CA 1
ATOM 2427 C C . ASN B 2 24 ? 70.860 -1.891 -334.997 1.00 30.03 24 ASN B C 1
ATOM 2428 O O . ASN B 2 24 ? 70.921 -2.590 -336.032 1.00 34.11 24 ASN B O 1
ATOM 2433 N N . CYS B 2 25 ? 70.533 -2.378 -333.821 1.00 32.89 25 CYS B N 1
ATOM 2434 C CA . CYS B 2 25 ? 70.113 -3.748 -333.694 1.00 33.38 25 CYS B CA 1
ATOM 2435 C C . CYS B 2 25 ? 68.851 -3.701 -332.829 1.00 31.19 25 CYS B C 1
ATOM 2436 O O . CYS B 2 25 ? 68.899 -3.510 -331.614 1.00 26.68 25 CYS B O 1
ATOM 2439 N N . TYR B 2 26 ? 67.719 -3.865 -333.487 1.00 29.62 26 TYR B N 1
ATOM 2440 C CA . TYR B 2 26 ? 66.417 -3.807 -332.821 1.00 32.07 26 TYR B CA 1
ATOM 2441 C C . TYR B 2 26 ? 65.913 -5.238 -332.534 1.00 29.56 26 TYR B C 1
ATOM 2442 O O . TYR B 2 26 ? 65.642 -6.010 -333.455 1.00 29.70 26 TYR B O 1
ATOM 2451 N N . VAL B 2 27 ? 65.811 -5.587 -331.253 1.00 28.15 27 VAL B N 1
ATOM 2452 C CA . VAL B 2 27 ? 65.382 -6.931 -330.833 1.00 27.09 27 VAL B CA 1
ATOM 2453 C C . VAL B 2 27 ? 63.953 -6.818 -330.252 1.00 31.13 27 VAL B C 1
ATOM 2454 O O . VAL B 2 27 ? 63.718 -6.034 -329.330 1.00 32.01 27 VAL B O 1
ATOM 2458 N N . THR B 2 28 ? 63.004 -7.567 -330.815 1.00 31.02 28 THR B N 1
ATOM 2459 C CA . THR B 2 28 ? 61.596 -7.508 -330.381 1.00 34.18 28 THR B CA 1
ATOM 2460 C C . THR B 2 28 ? 60.917 -8.865 -330.198 1.00 33.82 28 THR B C 1
ATOM 2461 O O . THR B 2 28 ? 61.487 -9.917 -330.483 1.00 39.14 28 THR B O 1
ATOM 2465 N N . GLN B 2 29 ? 59.690 -8.820 -329.697 1.00 34.79 29 GLN B N 1
ATOM 2466 C CA . GLN B 2 29 ? 58.879 -10.011 -329.526 1.00 34.46 29 GLN B CA 1
ATOM 2467 C C . GLN B 2 29 ? 59.423 -11.074 -328.572 1.00 34.23 29 GLN B C 1
ATOM 2468 O O . GLN B 2 29 ? 59.118 -12.244 -328.724 1.00 31.61 29 GLN B O 1
ATOM 2474 N N . PHE B 2 30 ? 60.207 -10.692 -327.573 1.00 34.71 30 PHE B N 1
ATOM 2475 C CA . PHE B 2 30 ? 60.736 -11.707 -326.676 1.00 36.15 30 PHE B CA 1
ATOM 2476 C C . PHE B 2 30 ? 60.235 -11.658 -325.241 1.00 37.60 30 PHE B C 1
ATOM 2477 O O . PHE B 2 30 ? 59.773 -10.613 -324.769 1.00 37.17 30 PHE B O 1
ATOM 2485 N N . HIS B 2 31 ? 60.320 -12.811 -324.570 1.00 34.31 31 HIS B N 1
ATOM 2486 C CA . HIS B 2 31 ? 59.918 -12.954 -323.184 1.00 38.80 31 HIS B CA 1
ATOM 2487 C C . HIS B 2 31 ? 60.518 -14.243 -322.639 1.00 40.15 31 HIS B C 1
ATOM 2488 O O . HIS B 2 31 ? 60.476 -15.275 -323.304 1.00 42.23 31 HIS B O 1
ATOM 2495 N N . PRO B 2 32 ? 61.040 -14.221 -321.400 1.00 39.30 32 PRO B N 1
ATOM 2496 C CA . PRO B 2 32 ? 61.144 -13.137 -320.415 1.00 42.71 32 PRO B CA 1
ATOM 2497 C C . PRO B 2 32 ? 62.030 -12.000 -320.877 1.00 46.03 32 PRO B C 1
ATOM 2498 O O . PRO B 2 32 ? 62.674 -12.093 -321.921 1.00 50.12 32 PRO B O 1
ATOM 2502 N N . PRO B 2 33 ? 62.091 -10.911 -320.094 1.00 47.23 33 PRO B N 1
ATOM 2503 C CA . PRO B 2 33 ? 62.923 -9.774 -320.491 1.00 45.25 33 PRO B CA 1
ATOM 2504 C C . PRO B 2 33 ? 64.444 -9.945 -320.371 1.00 45.21 33 PRO B C 1
ATOM 2505 O O . PRO B 2 33 ? 65.184 -9.126 -320.898 1.00 45.51 33 PRO B O 1
ATOM 2509 N N . HIS B 2 34 ? 64.922 -10.989 -319.697 1.00 48.75 34 HIS B N 1
ATOM 2510 C CA . HIS B 2 34 ? 66.374 -11.177 -319.571 1.00 49.99 34 HIS B CA 1
ATOM 2511 C C . HIS B 2 34 ? 67.044 -11.521 -320.908 1.00 48.63 34 HIS B C 1
ATOM 2512 O O . HIS B 2 34 ? 66.853 -12.621 -321.453 1.00 45.57 34 HIS B O 1
ATOM 2519 N N . ILE B 2 35 ? 67.867 -10.609 -321.420 1.00 43.63 35 ILE B N 1
ATOM 2520 C CA . ILE B 2 35 ? 68.498 -10.886 -322.703 1.00 44.30 35 ILE B CA 1
ATOM 2521 C C . ILE B 2 35 ? 69.958 -10.427 -322.854 1.00 42.86 35 ILE B C 1
ATOM 2522 O O . ILE B 2 35 ? 70.457 -9.590 -322.093 1.00 45.01 35 ILE B O 1
ATOM 2527 N N . GLU B 2 36 ? 70.633 -10.999 -323.846 1.00 47.83 36 GLU B N 1
ATOM 2528 C CA . GLU B 2 36 ? 72.022 -10.653 -324.153 1.00 49.78 36 GLU B CA 1
ATOM 2529 C C . GLU B 2 36 ? 72.164 -10.345 -325.642 1.00 47.17 36 GLU B C 1
ATOM 2530 O O . GLU B 2 36 ? 71.979 -11.219 -326.501 1.00 46.09 36 GLU B O 1
ATOM 2536 N N . ILE B 2 37 ? 72.495 -9.086 -325.920 1.00 46.40 37 ILE B N 1
ATOM 2537 C CA . ILE B 2 37 ? 72.660 -8.555 -327.273 1.00 44.89 37 ILE B CA 1
ATOM 2538 C C . ILE B 2 37 ? 74.113 -8.117 -327.552 1.00 47.84 37 ILE B C 1
ATOM 2539 O O . ILE B 2 37 ? 74.684 -7.310 -326.821 1.00 43.16 37 ILE B O 1
ATOM 2544 N N . GLN B 2 38 ? 74.701 -8.658 -328.615 1.00 54.06 38 GLN B N 1
ATOM 2545 C CA . GLN B 2 38 ? 76.074 -8.319 -328.996 1.00 54.36 38 GLN B CA 1
ATOM 2546 C C . GLN B 2 38 ? 76.179 -7.855 -330.434 1.00 52.59 38 GLN B C 1
ATOM 2547 O O . GLN B 2 38 ? 75.665 -8.507 -331.342 1.00 51.19 38 GLN B O 1
ATOM 2553 N N . MET B 2 39 ? 76.832 -6.713 -330.631 1.00 55.37 39 MET B N 1
ATOM 2554 C CA . MET B 2 39 ? 77.064 -6.179 -331.969 1.00 56.41 39 MET B CA 1
ATOM 2555 C C . MET B 2 39 ? 78.517 -6.534 -332.357 1.00 58.71 39 MET B C 1
ATOM 2556 O O . MET B 2 39 ? 79.451 -6.245 -331.617 1.00 55.21 39 MET B O 1
ATOM 2561 N N . LEU B 2 40 ? 78.694 -7.175 -333.513 1.00 62.51 40 LEU B N 1
ATOM 2562 C CA . LEU B 2 40 ? 80.015 -7.639 -333.945 1.00 62.75 40 LEU B CA 1
ATOM 2563 C C . LEU B 2 40 ? 80.641 -7.012 -335.194 1.00 64.44 40 LEU B C 1
ATOM 2564 O O . LEU B 2 40 ? 79.935 -6.549 -336.087 1.00 65.05 40 LEU B O 1
ATOM 2569 N N . LYS B 2 41 ? 81.978 -7.024 -335.236 1.00 67.25 41 LYS B N 1
ATOM 2570 C CA . LYS B 2 41 ? 82.768 -6.523 -336.373 1.00 68.93 41 LYS B CA 1
ATOM 2571 C C . LYS B 2 41 ? 83.587 -7.678 -336.953 1.00 69.67 41 LYS B C 1
ATOM 2572 O O . LYS B 2 41 ? 84.506 -8.186 -336.311 1.00 68.26 41 LYS B O 1
ATOM 2578 N N . ASN B 2 42 ? 83.237 -8.099 -338.164 1.00 69.84 42 ASN B N 1
ATOM 2579 C CA . ASN B 2 42 ? 83.935 -9.190 -338.835 1.00 70.65 42 ASN B CA 1
ATOM 2580 C C . ASN B 2 42 ? 83.985 -10.452 -337.964 1.00 70.15 42 ASN B C 1
ATOM 2581 O O . ASN B 2 42 ? 84.914 -11.263 -338.050 1.00 67.52 42 ASN B O 1
ATOM 2586 N N . GLY B 2 43 ? 82.957 -10.613 -337.137 1.00 69.27 43 GLY B N 1
ATOM 2587 C CA . GLY B 2 43 ? 82.877 -11.756 -336.251 1.00 66.25 43 GLY B CA 1
ATOM 2588 C C . GLY B 2 43 ? 83.471 -11.429 -334.891 1.00 67.93 43 GLY B C 1
ATOM 2589 O O . GLY B 2 43 ? 83.408 -12.240 -333.964 1.00 67.18 43 GLY B O 1
ATOM 2590 N N . LYS B 2 44 ? 84.054 -10.240 -334.768 1.00 68.67 44 LYS B N 1
ATOM 2591 C CA . LYS B 2 44 ? 84.670 -9.823 -333.514 1.00 70.61 44 LYS B CA 1
ATOM 2592 C C . LYS B 2 44 ? 83.771 -8.902 -332.711 1.00 71.18 44 LYS B C 1
ATOM 2593 O O . LYS B 2 44 ? 83.593 -7.736 -333.065 1.00 68.93 44 LYS B O 1
ATOM 2599 N N . LYS B 2 45 ? 83.234 -9.434 -331.616 1.00 72.98 45 LYS B N 1
ATOM 2600 C CA . LYS B 2 45 ? 82.342 -8.692 -330.726 1.00 74.06 45 LYS B CA 1
ATOM 2601 C C . LYS B 2 45 ? 82.761 -7.242 -330.528 1.00 71.58 45 LYS B C 1
ATOM 2602 O O . LYS B 2 45 ? 83.825 -6.970 -329.983 1.00 72.71 45 LYS B O 1
ATOM 2608 N N . ILE B 2 46 ? 81.914 -6.320 -330.978 1.00 70.21 46 ILE B N 1
ATOM 2609 C CA . ILE B 2 46 ? 82.174 -4.889 -330.853 1.00 69.51 46 ILE B CA 1
ATOM 2610 C C . ILE B 2 46 ? 82.073 -4.495 -329.382 1.00 72.72 46 ILE B C 1
ATOM 2611 O O . ILE B 2 46 ? 81.278 -5.065 -328.638 1.00 72.65 46 ILE B O 1
ATOM 2616 N N . PRO B 2 47 ? 82.881 -3.514 -328.943 1.00 75.49 47 PRO B N 1
ATOM 2617 C CA . PRO B 2 47 ? 82.875 -3.053 -327.550 1.00 75.30 47 PRO B CA 1
ATOM 2618 C C . PRO B 2 47 ? 81.622 -2.343 -327.054 1.00 74.84 47 PRO B C 1
ATOM 2619 O O . PRO B 2 47 ? 80.494 -2.767 -327.306 1.00 77.77 47 PRO B O 1
ATOM 2623 N N . LYS B 2 48 ? 81.856 -1.254 -326.333 1.00 74.21 48 LYS B N 1
ATOM 2624 C CA . LYS B 2 48 ? 80.826 -0.419 -325.728 1.00 74.50 48 LYS B CA 1
ATOM 2625 C C . LYS B 2 48 ? 79.625 -0.050 -326.615 1.00 72.62 48 LYS B C 1
ATOM 2626 O O . LYS B 2 48 ? 79.627 0.986 -327.288 1.00 72.54 48 LYS B O 1
ATOM 2632 N N . VAL B 2 49 ? 78.596 -0.894 -326.596 1.00 69.49 49 VAL B N 1
ATOM 2633 C CA . VAL B 2 49 ? 77.386 -0.650 -327.381 1.00 65.96 49 VAL B CA 1
ATOM 2634 C C . VAL B 2 49 ? 76.262 -0.160 -326.478 1.00 64.10 49 VAL B C 1
ATOM 2635 O O . VAL B 2 49 ? 75.910 -0.813 -325.495 1.00 63.07 49 VAL B O 1
ATOM 2639 N N . GLU B 2 50 ? 75.704 0.996 -326.821 1.00 62.65 50 GLU B N 1
ATOM 2640 C CA . GLU B 2 50 ? 74.628 1.596 -326.049 1.00 59.91 50 GLU B CA 1
ATOM 2641 C C . GLU B 2 50 ? 73.306 0.880 -326.274 1.00 58.66 50 GLU B C 1
ATOM 2642 O O . GLU B 2 50 ? 73.070 0.293 -327.335 1.00 55.09 50 GLU B O 1
ATOM 2648 N N . MET B 2 51 ? 72.448 0.934 -325.260 1.00 54.66 51 MET B N 1
ATOM 2649 C CA . MET B 2 51 ? 71.144 0.280 -325.298 1.00 51.25 51 MET B CA 1
ATOM 2650 C C . MET B 2 51 ? 70.082 1.281 -324.857 1.00 49.82 51 MET B C 1
ATOM 2651 O O . MET B 2 51 ? 70.387 2.223 -324.131 1.00 48.78 51 MET B O 1
ATOM 2656 N N . SER B 2 52 ? 68.839 1.075 -325.287 1.00 45.95 52 SER B N 1
ATOM 2657 C CA . SER B 2 52 ? 67.741 1.965 -324.911 1.00 42.33 52 SER B CA 1
ATOM 2658 C C . SER B 2 52 ? 67.100 1.348 -323.688 1.00 41.29 52 SER B C 1
ATOM 2659 O O . SER B 2 52 ? 67.476 0.253 -323.272 1.00 42.35 52 SER B O 1
ATOM 2662 N N . ASP B 2 53 ? 66.128 2.043 -323.114 1.00 44.52 53 ASP B N 1
ATOM 2663 C CA . ASP B 2 53 ? 65.431 1.524 -321.941 1.00 42.49 53 ASP B CA 1
ATOM 2664 C C . ASP B 2 53 ? 64.411 0.548 -322.476 1.00 44.55 53 ASP B C 1
ATOM 2665 O O . ASP B 2 53 ? 63.752 0.812 -323.489 1.00 45.64 53 ASP B O 1
ATOM 2670 N N . MET B 2 54 ? 64.278 -0.583 -321.800 1.00 43.39 54 MET B N 1
ATOM 2671 C CA . MET B 2 54 ? 63.362 -1.593 -322.267 1.00 41.30 54 MET B CA 1
ATOM 2672 C C . MET B 2 54 ? 61.885 -1.260 -322.079 1.00 38.89 54 MET B C 1
ATOM 2673 O O . MET B 2 54 ? 61.459 -0.719 -321.060 1.00 31.48 54 MET B O 1
ATOM 2678 N N . SER B 2 55 ? 61.118 -1.579 -323.108 1.00 38.16 55 SER B N 1
ATOM 2679 C CA . SER B 2 55 ? 59.693 -1.390 -323.082 1.00 36.48 55 SER B CA 1
ATOM 2680 C C . SER B 2 55 ? 59.049 -2.646 -323.684 1.00 37.67 55 SER B C 1
ATOM 2681 O O . SER B 2 55 ? 59.743 -3.631 -323.994 1.00 35.39 55 SER B O 1
ATOM 2684 N N . PHE B 2 56 ? 57.731 -2.627 -323.840 1.00 35.37 56 PHE B N 1
ATOM 2685 C CA . PHE B 2 56 ? 57.051 -3.787 -324.363 1.00 32.22 56 PHE B CA 1
ATOM 2686 C C . PHE B 2 56 ? 55.803 -3.404 -325.132 1.00 38.38 56 PHE B C 1
ATOM 2687 O O . PHE B 2 56 ? 55.335 -2.265 -325.059 1.00 41.08 56 PHE B O 1
ATOM 2695 N N . SER B 2 57 ? 55.275 -4.354 -325.890 1.00 39.47 57 SER B N 1
ATOM 2696 C CA . SER B 2 57 ? 54.077 -4.095 -326.672 1.00 44.96 57 SER B CA 1
ATOM 2697 C C . SER B 2 57 ? 52.824 -4.643 -326.023 1.00 44.20 57 SER B C 1
ATOM 2698 O O . SER B 2 57 ? 52.859 -5.271 -324.965 1.00 44.23 57 SER B O 1
ATOM 2701 N N . LYS B 2 58 ? 51.717 -4.394 -326.701 1.00 46.44 58 LYS B N 1
ATOM 2702 C CA . LYS B 2 58 ? 50.406 -4.843 -326.292 1.00 47.86 58 LYS B CA 1
ATOM 2703 C C . LYS B 2 58 ? 50.364 -6.328 -325.929 1.00 43.33 58 LYS B C 1
ATOM 2704 O O . LYS B 2 58 ? 49.696 -6.704 -324.967 1.00 47.10 58 LYS B O 1
ATOM 2710 N N . ASP B 2 59 ? 51.076 -7.176 -326.665 1.00 40.39 59 ASP B N 1
ATOM 2711 C CA . ASP B 2 59 ? 51.070 -8.600 -326.319 1.00 36.47 59 ASP B CA 1
ATOM 2712 C C . ASP B 2 59 ? 52.063 -8.941 -325.196 1.00 32.89 59 ASP B C 1
ATOM 2713 O O . ASP B 2 59 ? 52.310 -10.110 -324.901 1.00 27.75 59 ASP B O 1
ATOM 2718 N N . TRP B 2 60 ? 52.617 -7.909 -324.563 1.00 29.96 60 TRP B N 1
ATOM 2719 C CA . TRP B 2 60 ? 53.559 -8.059 -323.448 1.00 32.61 60 TRP B CA 1
ATOM 2720 C C . TRP B 2 60 ? 54.990 -8.418 -323.843 1.00 31.58 60 TRP B C 1
ATOM 2721 O O . TRP B 2 60 ? 55.862 -8.523 -322.973 1.00 30.84 60 TRP B O 1
ATOM 2732 N N . SER B 2 61 ? 55.241 -8.625 -325.132 1.00 30.01 61 SER B N 1
ATOM 2733 C CA . SER B 2 61 ? 56.600 -8.960 -325.568 1.00 30.30 61 SER B CA 1
ATOM 2734 C C . SER B 2 61 ? 57.468 -7.685 -325.525 1.00 30.16 61 SER B C 1
ATOM 2735 O O . SER B 2 61 ? 57.027 -6.593 -325.905 1.00 26.28 61 SER B O 1
ATOM 2738 N N . PHE B 2 62 ? 58.711 -7.842 -325.086 1.00 31.57 62 PHE B N 1
ATOM 2739 C CA . PHE B 2 62 ? 59.620 -6.708 -324.960 1.00 36.93 62 PHE B CA 1
ATOM 2740 C C . PHE B 2 62 ? 60.364 -6.340 -326.227 1.00 37.10 62 PHE B C 1
ATOM 2741 O O . PHE B 2 62 ? 60.408 -7.112 -327.182 1.00 35.00 62 PHE B O 1
ATOM 2749 N N . TYR B 2 63 ? 60.948 -5.142 -326.206 1.00 34.31 63 TYR B N 1
ATOM 2750 C CA . TYR B 2 63 ? 61.764 -4.628 -327.293 1.00 33.41 63 TYR B CA 1
ATOM 2751 C C . TYR B 2 63 ? 62.866 -3.737 -326.738 1.00 33.30 63 TYR B C 1
ATOM 2752 O O . TYR B 2 63 ? 62.684 -3.058 -325.712 1.00 28.41 63 TYR B O 1
ATOM 2761 N N . ILE B 2 64 ? 64.009 -3.775 -327.411 1.00 28.54 64 ILE B N 1
ATOM 2762 C CA . ILE B 2 64 ? 65.200 -3.001 -327.055 1.00 35.53 64 ILE B CA 1
ATOM 2763 C C . ILE B 2 64 ? 65.949 -2.677 -328.336 1.00 34.91 64 ILE B C 1
ATOM 2764 O O . ILE B 2 64 ? 65.872 -3.416 -329.324 1.00 37.43 64 ILE B O 1
ATOM 2769 N N . LEU B 2 65 ? 66.706 -1.591 -328.277 1.00 35.88 65 LEU B N 1
ATOM 2770 C CA . LEU B 2 65 ? 67.535 -1.128 -329.371 1.00 34.44 65 LEU B CA 1
ATOM 2771 C C . LEU B 2 65 ? 68.971 -0.972 -328.897 1.00 36.33 65 LEU B C 1
ATOM 2772 O O . LEU B 2 65 ? 69.242 -0.207 -327.979 1.00 40.46 65 LEU B O 1
ATOM 2777 N N . ALA B 2 66 ? 69.886 -1.719 -329.511 1.00 41.93 66 ALA B N 1
ATOM 2778 C CA . ALA B 2 66 ? 71.320 -1.638 -329.219 1.00 38.63 66 ALA B CA 1
ATOM 2779 C C . ALA B 2 66 ? 71.863 -0.886 -330.436 1.00 47.13 66 ALA B C 1
ATOM 2780 O O . ALA B 2 66 ? 71.470 -1.188 -331.577 1.00 45.89 66 ALA B O 1
ATOM 2782 N N . HIS B 2 67 ? 72.746 0.088 -330.219 1.00 47.03 67 HIS B N 1
ATOM 2783 C CA . HIS B 2 67 ? 73.268 0.856 -331.344 1.00 52.42 67 HIS B CA 1
ATOM 2784 C C . HIS B 2 67 ? 74.659 1.417 -331.125 1.00 55.93 67 HIS B C 1
ATOM 2785 O O . HIS B 2 67 ? 74.987 1.926 -330.056 1.00 57.03 67 HIS B O 1
ATOM 2792 N N . THR B 2 68 ? 75.459 1.358 -332.176 1.00 57.81 68 THR B N 1
ATOM 2793 C CA . THR B 2 68 ? 76.819 1.854 -332.129 1.00 61.50 68 THR B CA 1
ATOM 2794 C C . THR B 2 68 ? 77.156 2.604 -333.405 1.00 62.80 68 THR B C 1
ATOM 2795 O O . THR B 2 68 ? 76.277 2.977 -334.190 1.00 65.67 68 THR B O 1
ATOM 2799 N N . GLU B 2 69 ? 78.453 2.807 -333.595 1.00 61.74 69 GLU B N 1
ATOM 2800 C CA . GLU B 2 69 ? 78.980 3.493 -334.754 1.00 60.08 69 GLU B CA 1
ATOM 2801 C C . GLU B 2 69 ? 79.709 2.499 -335.661 1.00 59.06 69 GLU B C 1
ATOM 2802 O O . GLU B 2 69 ? 80.257 1.485 -335.208 1.00 52.57 69 GLU B O 1
ATOM 2808 N N . PHE B 2 70 ? 79.692 2.781 -336.951 1.00 54.59 70 PHE B N 1
ATOM 2809 C CA . PHE B 2 70 ? 80.364 1.908 -337.880 1.00 57.67 70 PHE B CA 1
ATOM 2810 C C . PHE B 2 70 ? 80.521 2.636 -339.204 1.00 57.07 70 PHE B C 1
ATOM 2811 O O . PHE B 2 70 ? 79.898 3.672 -339.440 1.00 55.26 70 PHE B O 1
ATOM 2819 N N . THR B 2 71 ? 81.370 2.098 -340.063 1.00 57.36 71 THR B N 1
ATOM 2820 C CA . THR B 2 71 ? 81.596 2.708 -341.351 1.00 59.67 71 THR B CA 1
ATOM 2821 C C . THR B 2 71 ? 81.500 1.641 -342.436 1.00 59.87 71 THR B C 1
ATOM 2822 O O . THR B 2 71 ? 82.425 0.855 -342.646 1.00 61.84 71 THR B O 1
ATOM 2826 N N . PRO B 2 72 ? 80.363 1.609 -343.141 1.00 60.25 72 PRO B N 1
ATOM 2827 C CA . PRO B 2 72 ? 80.078 0.656 -344.219 1.00 62.50 72 PRO B CA 1
ATOM 2828 C C . PRO B 2 72 ? 81.247 0.428 -345.197 1.00 65.96 72 PRO B C 1
ATOM 2829 O O . PRO B 2 72 ? 81.764 1.375 -345.808 1.00 62.61 72 PRO B O 1
ATOM 2833 N N . THR B 2 73 ? 81.644 -0.838 -345.336 1.00 67.21 73 THR B N 1
ATOM 2834 C CA . THR B 2 73 ? 82.726 -1.242 -346.233 1.00 70.13 73 THR B CA 1
ATOM 2835 C C . THR B 2 73 ? 82.342 -2.549 -346.913 1.00 74.41 73 THR B C 1
ATOM 2836 O O . THR B 2 73 ? 81.817 -3.459 -346.262 1.00 75.93 73 THR B O 1
ATOM 2840 N N . GLU B 2 74 ? 82.607 -2.651 -348.214 1.00 77.08 74 GLU B N 1
ATOM 2841 C CA . GLU B 2 74 ? 82.278 -3.869 -348.955 1.00 79.14 74 GLU B CA 1
ATOM 2842 C C . GLU B 2 74 ? 83.065 -5.068 -348.415 1.00 78.72 74 GLU B C 1
ATOM 2843 O O . GLU B 2 74 ? 82.700 -6.229 -348.637 1.00 78.83 74 GLU B O 1
ATOM 2849 N N . THR B 2 75 ? 84.132 -4.776 -347.682 1.00 75.10 75 THR B N 1
ATOM 2850 C CA . THR B 2 75 ? 84.979 -5.813 -347.124 1.00 74.37 75 THR B CA 1
ATOM 2851 C C . THR B 2 75 ? 84.724 -5.987 -345.623 1.00 74.27 75 THR B C 1
ATOM 2852 O O . THR B 2 75 ? 85.413 -6.751 -344.943 1.00 75.02 75 THR B O 1
ATOM 2856 N N . ASP B 2 76 ? 83.711 -5.303 -345.103 1.00 71.25 76 ASP B N 1
ATOM 2857 C CA . ASP B 2 76 ? 83.423 -5.404 -343.678 1.00 68.74 76 ASP B CA 1
ATOM 2858 C C . ASP B 2 76 ? 82.083 -6.000 -343.299 1.00 64.00 76 ASP B C 1
ATOM 2859 O O . ASP B 2 76 ? 81.035 -5.496 -343.690 1.00 62.70 76 ASP B O 1
ATOM 2864 N N . THR B 2 77 ? 82.147 -7.077 -342.522 1.00 58.06 77 THR B N 1
ATOM 2865 C CA . THR B 2 77 ? 80.977 -7.796 -342.047 1.00 55.58 77 THR B CA 1
ATOM 2866 C C . THR B 2 77 ? 80.579 -7.310 -340.643 1.00 56.30 77 THR B C 1
ATOM 2867 O O . THR B 2 77 ? 81.398 -7.317 -339.718 1.00 54.74 77 THR B O 1
ATOM 2871 N N . TYR B 2 78 ? 79.332 -6.863 -340.501 1.00 52.34 78 TYR B N 1
ATOM 2872 C CA . TYR B 2 78 ? 78.794 -6.410 -339.215 1.00 46.83 78 TYR B CA 1
ATOM 2873 C C . TYR B 2 78 ? 77.549 -7.253 -338.935 1.00 42.31 78 TYR B C 1
ATOM 2874 O O . TYR B 2 78 ? 76.760 -7.522 -339.848 1.00 39.75 78 TYR B O 1
ATOM 2883 N N . ALA B 2 79 ? 77.367 -7.658 -337.682 1.00 38.59 79 ALA B N 1
ATOM 2884 C CA . ALA B 2 79 ? 76.232 -8.489 -337.315 1.00 40.31 79 ALA B CA 1
ATOM 2885 C C . ALA B 2 79 ? 75.811 -8.311 -335.871 1.00 44.87 79 ALA B C 1
ATOM 2886 O O . ALA B 2 79 ? 76.550 -7.752 -335.057 1.00 43.51 79 ALA B O 1
ATOM 2888 N N . CYS B 2 80 ? 74.613 -8.798 -335.561 1.00 45.42 80 CYS B N 1
ATOM 2889 C CA . CYS B 2 80 ? 74.102 -8.731 -334.204 1.00 44.91 80 CYS B CA 1
ATOM 2890 C C . CYS B 2 80 ? 73.686 -10.130 -333.751 1.00 42.46 80 CYS B C 1
ATOM 2891 O O . CYS B 2 80 ? 72.853 -10.789 -334.379 1.00 40.56 80 CYS B O 1
ATOM 2894 N N . ARG B 2 81 ? 74.289 -10.576 -332.657 1.00 41.13 81 ARG B N 1
ATOM 2895 C CA . ARG B 2 81 ? 74.024 -11.893 -332.112 1.00 42.24 81 ARG B CA 1
ATOM 2896 C C . ARG B 2 81 ? 73.346 -11.728 -330.750 1.00 42.89 81 ARG B C 1
ATOM 2897 O O . ARG B 2 81 ? 73.818 -10.971 -329.883 1.00 38.95 81 ARG B O 1
ATOM 2905 N N . VAL B 2 82 ? 72.225 -12.414 -330.565 1.00 42.77 82 VAL B N 1
ATOM 2906 C CA . VAL B 2 82 ? 71.502 -12.306 -329.300 1.00 46.94 82 VAL B CA 1
ATOM 2907 C C . VAL B 2 82 ? 71.331 -13.672 -328.676 1.00 46.38 82 VAL B C 1
ATOM 2908 O O . VAL B 2 82 ? 71.194 -14.681 -329.369 1.00 47.99 82 VAL B O 1
ATOM 2912 N N . LYS B 2 83 ? 71.366 -13.688 -327.354 1.00 50.01 83 LYS B N 1
ATOM 2913 C CA . LYS B 2 83 ? 71.210 -14.910 -326.585 1.00 54.93 83 LYS B CA 1
ATOM 2914 C C . LYS B 2 83 ? 69.938 -14.773 -325.760 1.00 53.01 83 LYS B C 1
ATOM 2915 O O . LYS B 2 83 ? 69.797 -13.819 -324.988 1.00 53.57 83 LYS B O 1
ATOM 2921 N N . HIS B 2 84 ? 69.019 -15.720 -325.945 1.00 54.70 84 HIS B N 1
ATOM 2922 C CA . HIS B 2 84 ? 67.750 -15.743 -325.221 1.00 55.90 84 HIS B CA 1
ATOM 2923 C C . HIS B 2 84 ? 67.252 -17.170 -324.989 1.00 55.13 84 HIS B C 1
ATOM 2924 O O . HIS B 2 84 ? 67.261 -18.026 -325.874 1.00 52.47 84 HIS B O 1
ATOM 2931 N N . ASP B 2 85 ? 66.790 -17.386 -323.772 1.00 56.44 85 ASP B N 1
ATOM 2932 C CA . ASP B 2 85 ? 66.306 -18.666 -323.297 1.00 56.63 85 ASP B CA 1
ATOM 2933 C C . ASP B 2 85 ? 65.310 -19.383 -324.188 1.00 53.87 85 ASP B C 1
ATOM 2934 O O . ASP B 2 85 ? 65.174 -20.595 -324.100 1.00 54.40 85 ASP B O 1
ATOM 2939 N N . SER B 2 86 ? 64.616 -18.648 -325.045 1.00 53.64 86 SER B N 1
ATOM 2940 C CA . SER B 2 86 ? 63.627 -19.262 -325.921 1.00 54.62 86 SER B CA 1
ATOM 2941 C C . SER B 2 86 ? 64.207 -19.996 -327.123 1.00 56.78 86 SER B C 1
ATOM 2942 O O . SER B 2 86 ? 63.483 -20.713 -327.811 1.00 55.24 86 SER B O 1
ATOM 2945 N N . MET B 2 87 ? 65.500 -19.829 -327.386 1.00 59.46 87 MET B N 1
ATOM 2946 C CA . MET B 2 87 ? 66.093 -20.470 -328.561 1.00 63.01 87 MET B CA 1
ATOM 2947 C C . MET B 2 87 ? 67.087 -21.583 -328.239 1.00 66.55 87 MET B C 1
ATOM 2948 O O . MET B 2 87 ? 67.752 -21.561 -327.198 1.00 69.14 87 MET B O 1
ATOM 2953 N N . ALA B 2 88 ? 67.179 -22.556 -329.145 1.00 67.23 88 ALA B N 1
ATOM 2954 C CA . ALA B 2 88 ? 68.083 -23.684 -328.968 1.00 68.26 88 ALA B CA 1
ATOM 2955 C C . ALA B 2 88 ? 69.526 -23.233 -329.116 1.00 68.13 88 ALA B C 1
ATOM 2956 O O . ALA B 2 88 ? 70.430 -23.855 -328.570 1.00 68.56 88 ALA B O 1
ATOM 2958 N N . GLU B 2 89 ? 69.736 -22.143 -329.846 1.00 68.33 89 GLU B N 1
ATOM 2959 C CA . GLU B 2 89 ? 71.081 -21.618 -330.069 1.00 69.16 89 GLU B CA 1
ATOM 2960 C C . GLU B 2 89 ? 71.068 -20.107 -330.243 1.00 67.39 89 GLU B C 1
ATOM 2961 O O . GLU B 2 89 ? 70.055 -19.531 -330.642 1.00 67.51 89 GLU B O 1
ATOM 2967 N N . PRO B 2 90 ? 72.199 -19.443 -329.953 1.00 65.66 90 PRO B N 1
ATOM 2968 C CA . PRO B 2 90 ? 72.251 -17.986 -330.111 1.00 62.90 90 PRO B CA 1
ATOM 2969 C C . PRO B 2 90 ? 71.839 -17.695 -331.544 1.00 63.17 90 PRO B C 1
ATOM 2970 O O . PRO B 2 90 ? 71.889 -18.588 -332.396 1.00 63.37 90 PRO B O 1
ATOM 2974 N N . LYS B 2 91 ? 71.416 -16.468 -331.822 1.00 59.62 91 LYS B N 1
ATOM 2975 C CA . LYS B 2 91 ? 70.971 -16.146 -333.168 1.00 53.85 91 LYS B CA 1
ATOM 2976 C C . LYS B 2 91 ? 71.694 -14.922 -333.671 1.00 51.53 91 LYS B C 1
ATOM 2977 O O . LYS B 2 91 ? 71.740 -13.898 -332.997 1.00 46.33 91 LYS B O 1
ATOM 2983 N N . THR B 2 92 ? 72.268 -15.038 -334.862 1.00 49.10 92 THR B N 1
ATOM 2984 C CA . THR B 2 92 ? 73.001 -13.932 -335.460 1.00 46.14 92 THR B CA 1
ATOM 2985 C C . THR B 2 92 ? 72.359 -13.503 -336.765 1.00 45.10 92 THR B C 1
ATOM 2986 O O . THR B 2 92 ? 71.947 -14.344 -337.558 1.00 47.49 92 THR B O 1
ATOM 2990 N N . VAL B 2 93 ? 72.277 -12.189 -336.974 1.00 41.49 93 VAL B N 1
ATOM 2991 C CA . VAL B 2 93 ? 71.714 -11.609 -338.187 1.00 38.52 93 VAL B CA 1
ATOM 2992 C C . VAL B 2 93 ? 72.727 -10.588 -338.653 1.00 38.66 93 VAL B C 1
ATOM 2993 O O . VAL B 2 93 ? 73.160 -9.741 -337.876 1.00 33.98 93 VAL B O 1
ATOM 2997 N N . TYR B 2 94 ? 73.106 -10.677 -339.922 1.00 37.42 94 TYR B N 1
ATOM 2998 C CA . TYR B 2 94 ? 74.094 -9.767 -340.475 1.00 39.85 94 TYR B CA 1
ATOM 2999 C C . TYR B 2 94 ? 73.499 -8.501 -341.074 1.00 40.44 94 TYR B C 1
ATOM 3000 O O . TYR B 2 94 ? 72.407 -8.520 -341.615 1.00 42.24 94 TYR B O 1
ATOM 3009 N N . TRP B 2 95 ? 74.222 -7.395 -340.968 1.00 40.66 95 TRP B N 1
ATOM 3010 C CA . TRP B 2 95 ? 73.762 -6.166 -341.576 1.00 38.81 95 TRP B CA 1
ATOM 3011 C C . TRP B 2 95 ? 73.819 -6.423 -343.086 1.00 42.26 95 TRP B C 1
ATOM 3012 O O . TRP B 2 95 ? 74.751 -7.066 -343.570 1.00 43.81 95 TRP B O 1
ATOM 3023 N N . ASP B 2 96 ? 72.818 -5.921 -343.806 1.00 37.77 96 ASP B N 1
ATOM 3024 C CA . ASP B 2 96 ? 72.669 -6.053 -345.251 1.00 36.70 96 ASP B CA 1
ATOM 3025 C C . ASP B 2 96 ? 72.158 -4.690 -345.693 1.00 37.62 96 ASP B C 1
ATOM 3026 O O . ASP B 2 96 ? 71.003 -4.350 -345.418 1.00 35.92 96 ASP B O 1
ATOM 3031 N N . ARG B 2 97 ? 73.000 -3.931 -346.395 1.00 35.84 97 ARG B N 1
ATOM 3032 C CA . ARG B 2 97 ? 72.655 -2.589 -346.838 1.00 34.05 97 ARG B CA 1
ATOM 3033 C C . ARG B 2 97 ? 71.358 -2.431 -347.616 1.00 35.60 97 ARG B C 1
ATOM 3034 O O . ARG B 2 97 ? 70.816 -1.325 -347.711 1.00 23.56 97 ARG B O 1
ATOM 3042 N N . ASP B 2 98 ? 70.839 -3.522 -348.171 1.00 38.47 98 ASP B N 1
ATOM 3043 C CA . ASP B 2 98 ? 69.597 -3.434 -348.944 1.00 36.58 98 ASP B CA 1
ATOM 3044 C C . ASP B 2 98 ? 68.355 -3.454 -348.053 1.00 33.02 98 ASP B C 1
ATOM 3045 O O . ASP B 2 98 ? 67.249 -3.265 -348.542 1.00 40.03 98 ASP B O 1
ATOM 3050 N N . MET B 2 99 ? 68.524 -3.680 -346.755 1.00 35.37 99 MET B N 1
ATOM 3051 C CA . MET B 2 99 ? 67.355 -3.758 -345.874 1.00 37.47 99 MET B CA 1
ATOM 3052 C C . MET B 2 99 ? 67.363 -3.005 -344.556 1.00 37.40 99 MET B C 1
ATOM 3053 O O . MET B 2 99 ? 68.378 -2.393 -344.217 1.00 40.08 99 MET B O 1
ATOM 3059 N N . ALA C 3 4 ? 34.983 -7.136 -361.467 1.00 42.96 4 ALA G N 1
ATOM 3060 C CA . ALA C 3 4 ? 34.908 -8.249 -360.484 1.00 45.77 4 ALA G CA 1
ATOM 3061 C C . ALA C 3 4 ? 35.346 -9.575 -361.107 1.00 48.02 4 ALA G C 1
ATOM 3062 O O . ALA C 3 4 ? 34.773 -10.040 -362.099 1.00 46.58 4 ALA G O 1
ATOM 3064 N N . PRO C 3 5 ? 36.392 -10.191 -360.539 1.00 45.89 5 PRO G N 1
ATOM 3065 C CA . PRO C 3 5 ? 36.895 -11.465 -361.043 1.00 45.35 5 PRO G CA 1
ATOM 3066 C C . PRO C 3 5 ? 36.012 -12.585 -360.521 1.00 42.70 5 PRO G C 1
ATOM 3067 O O . PRO C 3 5 ? 35.292 -12.406 -359.549 1.00 40.84 5 PRO G O 1
ATOM 3071 N N . GLU C 3 6 ? 36.062 -13.735 -361.179 1.00 40.83 6 GLU G N 1
ATOM 3072 C CA . GLU C 3 6 ? 35.277 -14.872 -360.742 1.00 44.92 6 GLU G CA 1
ATOM 3073 C C . GLU C 3 6 ? 36.205 -16.050 -360.443 1.00 40.38 6 GLU G C 1
ATOM 3074 O O . GLU C 3 6 ? 37.076 -16.395 -361.242 1.00 42.36 6 GLU G O 1
ATOM 3080 N N . LEU C 3 7 ? 36.007 -16.677 -359.298 1.00 38.27 7 LEU G N 1
ATOM 3081 C CA . LEU C 3 7 ? 36.857 -17.795 -358.937 1.00 38.29 7 LEU G CA 1
ATOM 3082 C C . LEU C 3 7 ? 36.093 -19.100 -359.098 1.00 36.74 7 LEU G C 1
ATOM 3083 O O . LEU C 3 7 ? 35.052 -19.296 -358.472 1.00 36.39 7 LEU G O 1
ATOM 3088 N N . ARG C 3 8 ? 36.574 -19.978 -359.971 1.00 37.48 8 ARG G N 1
ATOM 3089 C CA . ARG C 3 8 ? 35.897 -21.260 -360.124 1.00 40.31 8 ARG G CA 1
ATOM 3090 C C . ARG C 3 8 ? 36.811 -22.343 -359.574 1.00 37.49 8 ARG G C 1
ATOM 3091 O O . ARG C 3 8 ? 38.018 -22.349 -359.829 1.00 37.86 8 ARG G O 1
ATOM 3099 N N . ILE C 3 9 ? 36.221 -23.258 -358.815 1.00 30.87 9 ILE G N 1
ATOM 3100 C CA . ILE C 3 9 ? 36.985 -24.301 -358.164 1.00 32.00 9 ILE G CA 1
ATOM 3101 C C . ILE C 3 9 ? 36.538 -25.705 -358.552 1.00 33.67 9 ILE G C 1
ATOM 3102 O O . ILE C 3 9 ? 35.365 -25.936 -358.776 1.00 33.15 9 ILE G O 1
ATOM 3107 N N . PHE C 3 10 ? 37.489 -26.623 -358.651 1.00 34.15 10 PHE G N 1
ATOM 3108 C CA . PHE C 3 10 ? 37.191 -28.015 -359.001 1.00 39.39 10 PHE G CA 1
ATOM 3109 C C . PHE C 3 10 ? 38.178 -28.931 -358.297 1.00 37.07 10 PHE G C 1
ATOM 3110 O O . PHE C 3 10 ? 39.354 -28.572 -358.133 1.00 35.25 10 PHE G O 1
ATOM 3118 N N . PRO C 3 11 ? 37.715 -30.122 -357.868 1.00 32.91 11 PRO G N 1
ATOM 3119 C CA . PRO C 3 11 ? 36.325 -30.568 -358.043 1.00 30.78 11 PRO G CA 1
ATOM 3120 C C . PRO C 3 11 ? 35.374 -29.851 -357.082 1.00 33.65 11 PRO G C 1
ATOM 3121 O O . PRO C 3 11 ? 35.792 -29.003 -356.303 1.00 31.56 11 PRO G O 1
ATOM 3125 N N . LYS C 3 12 ? 34.097 -30.205 -357.149 1.00 32.97 12 LYS G N 1
ATOM 3126 C CA . LYS C 3 12 ? 33.059 -29.635 -356.307 1.00 35.45 12 LYS G CA 1
ATOM 3127 C C . LYS C 3 12 ? 33.103 -30.207 -354.889 1.00 36.46 12 LYS G C 1
ATOM 3128 O O . LYS C 3 12 ? 32.586 -29.621 -353.942 1.00 39.57 12 LYS G O 1
ATOM 3134 N N . LYS C 3 13 ? 33.689 -31.384 -354.754 1.00 35.48 13 LYS G N 1
ATOM 3135 C CA . LYS C 3 13 ? 33.809 -32.022 -353.457 1.00 35.69 13 LYS G CA 1
ATOM 3136 C C . LYS C 3 13 ? 34.841 -33.126 -353.587 1.00 34.71 13 LYS G C 1
ATOM 3137 O O . LYS C 3 13 ? 35.208 -33.490 -354.705 1.00 34.95 13 LYS G O 1
ATOM 3143 N N . MET C 3 14 ? 35.324 -33.640 -352.452 1.00 36.36 14 MET G N 1
ATOM 3144 C CA . MET C 3 14 ? 36.332 -34.707 -352.452 1.00 33.79 14 MET G CA 1
ATOM 3145 C C . MET C 3 14 ? 36.099 -35.594 -351.255 1.00 32.19 14 MET G C 1
ATOM 3146 O O . MET C 3 14 ? 36.016 -35.132 -350.124 1.00 30.74 14 MET G O 1
ATOM 3151 N N . ASP C 3 15 ? 35.925 -36.876 -351.529 1.00 37.20 15 ASP G N 1
ATOM 3152 C CA . ASP C 3 15 ? 35.688 -37.851 -350.481 1.00 37.28 15 ASP G CA 1
ATOM 3153 C C . ASP C 3 15 ? 36.983 -38.606 -350.471 1.00 34.41 15 ASP G C 1
ATOM 3154 O O . ASP C 3 15 ? 37.203 -39.492 -351.285 1.00 34.89 15 ASP G O 1
ATOM 3159 N N . ALA C 3 16 ? 37.844 -38.245 -349.536 1.00 27.01 16 ALA G N 1
ATOM 3160 C CA . ALA C 3 16 ? 39.158 -38.815 -349.528 1.00 24.55 16 ALA G CA 1
ATOM 3161 C C . ALA C 3 16 ? 39.445 -39.954 -348.587 1.00 26.90 16 ALA G C 1
ATOM 3162 O O . ALA C 3 16 ? 38.985 -40.004 -347.439 1.00 28.21 16 ALA G O 1
ATOM 3164 N N . GLU C 3 17 ? 40.251 -40.865 -349.101 1.00 27.52 17 GLU G N 1
ATOM 3165 C CA . GLU C 3 17 ? 40.673 -42.009 -348.334 1.00 34.46 17 GLU G CA 1
ATOM 3166 C C . GLU C 3 17 ? 41.993 -41.625 -347.712 1.00 30.46 17 GLU G C 1
ATOM 3167 O O . GLU C 3 17 ? 42.808 -40.958 -348.339 1.00 27.95 17 GLU G O 1
ATOM 3173 N N . LEU C 3 18 ? 42.196 -42.033 -346.472 1.00 30.81 18 LEU G N 1
ATOM 3174 C CA . LEU C 3 18 ? 43.434 -41.705 -345.789 1.00 28.80 18 LEU G CA 1
ATOM 3175 C C . LEU C 3 18 ? 44.652 -42.096 -346.620 1.00 33.19 18 LEU G C 1
ATOM 3176 O O . LEU C 3 18 ? 44.717 -43.199 -347.190 1.00 31.51 18 LEU G O 1
ATOM 3181 N N . GLY C 3 19 ? 45.616 -41.186 -346.694 1.00 22.05 19 GLY G N 1
ATOM 3182 C CA . GLY C 3 19 ? 46.819 -41.467 -347.438 1.00 25.90 19 GLY G CA 1
ATOM 3183 C C . GLY C 3 19 ? 46.787 -41.074 -348.892 1.00 30.13 19 GLY G C 1
ATOM 3184 O O . GLY C 3 19 ? 47.827 -41.026 -349.533 1.00 30.36 19 GLY G O 1
ATOM 3185 N N . GLN C 3 20 ? 45.611 -40.768 -349.429 1.00 30.41 20 GLN G N 1
ATOM 3186 C CA . GLN C 3 20 ? 45.560 -40.432 -350.843 1.00 32.06 20 GLN G CA 1
ATOM 3187 C C . GLN C 3 20 ? 45.884 -38.978 -351.169 1.00 29.40 20 GLN G C 1
ATOM 3188 O O . GLN C 3 20 ? 45.756 -38.090 -350.319 1.00 27.51 20 GLN G O 1
ATOM 3194 N N . LYS C 3 21 ? 46.303 -38.748 -352.411 1.00 30.59 21 LYS G N 1
ATOM 3195 C CA . LYS C 3 21 ? 46.618 -37.399 -352.864 1.00 28.16 21 LYS G CA 1
ATOM 3196 C C . LYS C 3 21 ? 45.332 -36.767 -353.334 1.00 29.69 21 LYS G C 1
ATOM 3197 O O . LYS C 3 21 ? 44.438 -37.468 -353.799 1.00 29.16 21 LYS G O 1
ATOM 3203 N N . VAL C 3 22 ? 45.215 -35.450 -353.203 1.00 29.92 22 VAL G N 1
ATOM 3204 C CA . VAL C 3 22 ? 44.023 -34.763 -353.704 1.00 31.88 22 VAL G CA 1
ATOM 3205 C C . VAL C 3 22 ? 44.385 -33.396 -354.267 1.00 30.73 22 VAL G C 1
ATOM 3206 O O . VAL C 3 22 ? 45.130 -32.643 -353.648 1.00 30.00 22 VAL G O 1
ATOM 3210 N N . ASP C 3 23 ? 43.907 -33.121 -355.480 1.00 29.08 23 ASP G N 1
ATOM 3211 C CA . ASP C 3 23 ? 44.169 -31.855 -356.142 1.00 31.50 23 ASP G CA 1
ATOM 3212 C C . ASP C 3 23 ? 42.951 -30.975 -356.112 1.00 32.49 23 ASP G C 1
ATOM 3213 O O . ASP C 3 23 ? 41.821 -31.449 -356.339 1.00 29.61 23 ASP G O 1
ATOM 3218 N N . LEU C 3 24 ? 43.196 -29.700 -355.819 1.00 27.34 24 LEU G N 1
ATOM 3219 C CA . LEU C 3 24 ? 42.177 -28.658 -355.823 1.00 26.19 24 LEU G CA 1
ATOM 3220 C C . LEU C 3 24 ? 42.736 -27.672 -356.862 1.00 31.32 24 LEU G C 1
ATOM 3221 O O . LEU C 3 24 ? 43.954 -27.406 -356.894 1.00 29.51 24 LEU G O 1
ATOM 3226 N N . VAL C 3 25 ? 41.863 -27.196 -357.748 1.00 24.61 25 VAL G N 1
ATOM 3227 C CA . VAL C 3 25 ? 42.267 -26.267 -358.770 1.00 28.99 25 VAL G CA 1
ATOM 3228 C C . VAL C 3 25 ? 41.380 -25.069 -358.709 1.00 28.18 25 VAL G C 1
ATOM 3229 O O . VAL C 3 25 ? 40.179 -25.166 -358.434 1.00 30.62 25 VAL G O 1
ATOM 3233 N N . CYS C 3 26 ? 41.985 -23.921 -358.940 1.00 32.15 26 CYS G N 1
ATOM 3234 C CA . CYS C 3 26 ? 41.238 -22.682 -358.906 1.00 34.24 26 CYS G CA 1
ATOM 3235 C C . CYS C 3 26 ? 41.608 -21.935 -360.158 1.00 34.83 26 CYS G C 1
ATOM 3236 O O . CYS C 3 26 ? 42.790 -21.723 -360.450 1.00 34.53 26 CYS G O 1
ATOM 3239 N N . GLU C 3 27 ? 40.578 -21.599 -360.920 1.00 33.92 27 GLU G N 1
ATOM 3240 C CA . GLU C 3 27 ? 40.725 -20.863 -362.158 1.00 29.37 27 GLU G CA 1
ATOM 3241 C C . GLU C 3 27 ? 40.211 -19.474 -361.840 1.00 29.63 27 GLU G C 1
ATOM 3242 O O . GLU C 3 27 ? 39.072 -19.310 -361.412 1.00 30.15 27 GLU G O 1
ATOM 3248 N N . VAL C 3 28 ? 41.051 -18.469 -362.016 1.00 32.91 28 VAL G N 1
ATOM 3249 C CA . VAL C 3 28 ? 40.622 -17.110 -361.725 1.00 35.56 28 VAL G CA 1
ATOM 3250 C C . VAL C 3 28 ? 40.222 -16.447 -363.049 1.00 37.77 28 VAL G C 1
ATOM 3251 O O . VAL C 3 28 ? 41.058 -16.241 -363.931 1.00 42.88 28 VAL G O 1
ATOM 3255 N N . LEU C 3 29 ? 38.935 -16.146 -363.193 1.00 38.60 29 LEU G N 1
ATOM 3256 C CA . LEU C 3 29 ? 38.413 -15.526 -364.414 1.00 45.27 29 LEU G CA 1
ATOM 3257 C C . LEU C 3 29 ? 38.196 -14.032 -364.202 1.00 44.30 29 LEU G C 1
ATOM 3258 O O . LEU C 3 29 ? 37.465 -13.627 -363.305 1.00 50.32 29 LEU G O 1
ATOM 3263 N N . GLY C 3 30 ? 38.838 -13.217 -365.028 1.00 46.60 30 GLY G N 1
ATOM 3264 C CA . GLY C 3 30 ? 38.701 -11.774 -364.904 1.00 45.79 30 GLY G CA 1
ATOM 3265 C C . GLY C 3 30 ? 40.053 -11.101 -364.976 1.00 44.58 30 GLY G C 1
ATOM 3266 O O . GLY C 3 30 ? 41.042 -11.733 -365.294 1.00 42.87 30 GLY G O 1
ATOM 3267 N N . SER C 3 31 ? 40.111 -9.812 -364.692 1.00 49.21 31 SER G N 1
ATOM 3268 C CA . SER C 3 31 ? 41.396 -9.138 -364.743 1.00 52.59 31 SER G CA 1
ATOM 3269 C C . SER C 3 31 ? 41.820 -8.868 -363.317 1.00 51.29 31 SER G C 1
ATOM 3270 O O . SER C 3 31 ? 41.162 -8.116 -362.595 1.00 53.80 31 SER G O 1
ATOM 3273 N N . VAL C 3 32 ? 42.908 -9.499 -362.895 1.00 49.13 32 VAL G N 1
ATOM 3274 C CA . VAL C 3 32 ? 43.384 -9.298 -361.526 1.00 47.26 32 VAL G CA 1
ATOM 3275 C C . VAL C 3 32 ? 44.885 -9.152 -361.512 1.00 44.67 32 VAL G C 1
ATOM 3276 O O . VAL C 3 32 ? 45.596 -9.811 -362.270 1.00 46.31 32 VAL G O 1
ATOM 3280 N N . SER C 3 33 ? 45.383 -8.290 -360.645 1.00 41.17 33 SER G N 1
ATOM 3281 C CA . SER C 3 33 ? 46.816 -8.129 -360.582 1.00 41.40 33 SER G CA 1
ATOM 3282 C C . SER C 3 33 ? 47.432 -9.024 -359.521 1.00 35.82 33 SER G C 1
ATOM 3283 O O . SER C 3 33 ? 48.606 -9.373 -359.613 1.00 33.85 33 SER G O 1
ATOM 3286 N N . GLN C 3 34 ? 46.656 -9.413 -358.518 1.00 31.84 34 GLN G N 1
ATOM 3287 C CA . GLN C 3 34 ? 47.267 -10.220 -357.486 1.00 34.92 34 GLN G CA 1
ATOM 3288 C C . GLN C 3 34 ? 47.069 -11.704 -357.658 1.00 32.88 34 GLN G C 1
ATOM 3289 O O . GLN C 3 34 ? 46.287 -12.147 -358.504 1.00 38.72 34 GLN G O 1
ATOM 3295 N N . GLY C 3 35 ? 47.824 -12.463 -356.874 1.00 34.67 35 GLY G N 1
ATOM 3296 C CA . GLY C 3 35 ? 47.770 -13.904 -356.938 1.00 31.83 35 GLY G CA 1
ATOM 3297 C C . GLY C 3 35 ? 46.583 -14.517 -356.240 1.00 33.16 35 GLY G C 1
ATOM 3298 O O . GLY C 3 35 ? 45.666 -13.820 -355.779 1.00 32.02 35 GLY G O 1
ATOM 3299 N N . CYS C 3 36 ? 46.626 -15.842 -356.153 1.00 28.36 36 CYS G N 1
ATOM 3300 C CA . CYS C 3 36 ? 45.591 -16.629 -355.524 1.00 24.03 36 CYS G CA 1
ATOM 3301 C C . CYS C 3 36 ? 46.044 -17.247 -354.175 1.00 23.15 36 CYS G C 1
ATOM 3302 O O . CYS C 3 36 ? 47.182 -17.686 -354.047 1.00 28.49 36 CYS G O 1
ATOM 3305 N N . SER C 3 37 ? 45.143 -17.294 -353.192 1.00 21.04 37 SER G N 1
ATOM 3306 C CA . SER C 3 37 ? 45.417 -17.857 -351.862 1.00 25.53 37 SER G CA 1
ATOM 3307 C C . SER C 3 37 ? 44.527 -19.073 -351.668 1.00 28.92 37 SER G C 1
ATOM 3308 O O . SER C 3 37 ? 43.359 -19.075 -352.088 1.00 28.04 37 SER G O 1
ATOM 3311 N N . TRP C 3 38 ? 45.083 -20.093 -351.022 1.00 24.81 38 TRP G N 1
ATOM 3312 C CA . TRP C 3 38 ? 44.335 -21.300 -350.697 1.00 24.85 38 TRP G CA 1
ATOM 3313 C C . TRP C 3 38 ? 44.103 -21.317 -349.209 1.00 21.31 38 TRP G C 1
ATOM 3314 O O . TRP C 3 38 ? 45.046 -21.135 -348.435 1.00 25.83 38 TRP G O 1
ATOM 3325 N N . LEU C 3 39 ? 42.858 -21.550 -348.812 1.00 20.67 39 LEU G N 1
ATOM 3326 C CA . LEU C 3 39 ? 42.473 -21.553 -347.394 1.00 25.13 39 LEU G CA 1
ATOM 3327 C C . LEU C 3 39 ? 41.568 -22.751 -347.122 1.00 26.50 39 LEU G C 1
ATOM 3328 O O . LEU C 3 39 ? 41.100 -23.391 -348.046 1.00 29.54 39 LEU G O 1
ATOM 3333 N N . PHE C 3 40 ? 41.321 -23.040 -345.852 1.00 30.90 40 PHE G N 1
ATOM 3334 C CA . PHE C 3 40 ? 40.379 -24.089 -345.485 1.00 34.50 40 PHE G CA 1
ATOM 3335 C C . PHE C 3 40 ? 40.028 -23.922 -344.024 1.00 34.90 40 PHE G C 1
ATOM 3336 O O . PHE C 3 40 ? 40.817 -23.385 -343.241 1.00 32.60 40 PHE G O 1
ATOM 3344 N N . GLN C 3 41 ? 38.827 -24.363 -343.676 1.00 36.65 41 GLN G N 1
ATOM 3345 C CA . GLN C 3 41 ? 38.341 -24.328 -342.306 1.00 39.57 41 GLN G CA 1
ATOM 3346 C C . GLN C 3 41 ? 38.304 -25.803 -341.899 1.00 42.08 41 GLN G C 1
ATOM 3347 O O . GLN C 3 41 ? 37.676 -26.607 -342.595 1.00 38.15 41 GLN G O 1
ATOM 3353 N N . ASN C 3 42 ? 38.950 -26.169 -340.793 1.00 45.12 42 ASN G N 1
ATOM 3354 C CA . ASN C 3 42 ? 38.941 -27.570 -340.371 1.00 50.55 42 ASN G CA 1
ATOM 3355 C C . ASN C 3 42 ? 37.505 -27.960 -340.049 1.00 50.79 42 ASN G C 1
ATOM 3356 O O . ASN C 3 42 ? 36.711 -27.118 -339.674 1.00 52.38 42 ASN G O 1
ATOM 3361 N N . SER C 3 43 ? 37.167 -29.231 -340.210 1.00 56.39 43 SER G N 1
ATOM 3362 C CA . SER C 3 43 ? 35.790 -29.682 -339.984 1.00 62.28 43 SER G CA 1
ATOM 3363 C C . SER C 3 43 ? 35.474 -29.994 -338.535 1.00 66.11 43 SER G C 1
ATOM 3364 O O . SER C 3 43 ? 34.381 -29.697 -338.057 1.00 64.69 43 SER G O 1
ATOM 3367 N N . SER C 3 44 ? 36.421 -30.615 -337.841 1.00 72.74 44 SER G N 1
ATOM 3368 C CA . SER C 3 44 ? 36.219 -30.925 -336.430 1.00 78.24 44 SER G CA 1
ATOM 3369 C C . SER C 3 44 ? 36.735 -29.743 -335.604 1.00 80.86 44 SER G C 1
ATOM 3370 O O . SER C 3 44 ? 37.854 -29.747 -335.084 1.00 81.31 44 SER G O 1
ATOM 3373 N N . SER C 3 45 ? 35.885 -28.724 -335.519 1.00 83.65 45 SER G N 1
ATOM 3374 C CA . SER C 3 45 ? 36.160 -27.490 -334.801 1.00 86.21 45 SER G CA 1
ATOM 3375 C C . SER C 3 45 ? 34.883 -26.656 -334.882 1.00 87.10 45 SER G C 1
ATOM 3376 O O . SER C 3 45 ? 34.313 -26.493 -335.962 1.00 87.41 45 SER G O 1
ATOM 3379 N N . LYS C 3 46 ? 34.425 -26.140 -333.745 1.00 87.56 46 LYS G N 1
ATOM 3380 C CA . LYS C 3 46 ? 33.206 -25.338 -333.729 1.00 87.20 46 LYS G CA 1
ATOM 3381 C C . LYS C 3 46 ? 33.365 -24.010 -334.463 1.00 84.88 46 LYS G C 1
ATOM 3382 O O . LYS C 3 46 ? 32.883 -23.861 -335.585 1.00 85.80 46 LYS G O 1
ATOM 3388 N N . LEU C 3 47 ? 34.037 -23.049 -333.834 1.00 81.66 47 LEU G N 1
ATOM 3389 C CA . LEU C 3 47 ? 34.249 -21.742 -334.450 1.00 76.83 47 LEU G CA 1
ATOM 3390 C C . LEU C 3 47 ? 35.077 -21.857 -335.723 1.00 73.44 47 LEU G C 1
ATOM 3391 O O . LEU C 3 47 ? 36.300 -22.017 -335.682 1.00 74.58 47 LEU G O 1
ATOM 3396 N N . PRO C 3 48 ? 34.408 -21.761 -336.879 1.00 71.56 48 PRO G N 1
ATOM 3397 C CA . PRO C 3 48 ? 35.016 -21.852 -338.215 1.00 68.68 48 PRO G CA 1
ATOM 3398 C C . PRO C 3 48 ? 36.081 -20.803 -338.567 1.00 61.44 48 PRO G C 1
ATOM 3399 O O . PRO C 3 48 ? 35.856 -19.956 -339.439 1.00 64.98 48 PRO G O 1
ATOM 3403 N N . GLN C 3 49 ? 37.236 -20.846 -337.909 1.00 53.05 49 GLN G N 1
ATOM 3404 C CA . GLN C 3 49 ? 38.281 -19.871 -338.226 1.00 46.47 49 GLN G CA 1
ATOM 3405 C C . GLN C 3 49 ? 39.137 -20.374 -339.397 1.00 39.44 49 GLN G C 1
ATOM 3406 O O . GLN C 3 49 ? 39.749 -21.431 -339.311 1.00 38.28 49 GLN G O 1
ATOM 3412 N N . PRO C 3 50 ? 39.191 -19.620 -340.503 1.00 32.93 50 PRO G N 1
ATOM 3413 C CA . PRO C 3 50 ? 39.994 -20.100 -341.626 1.00 33.51 50 PRO G CA 1
ATOM 3414 C C . PRO C 3 50 ? 41.475 -20.288 -341.307 1.00 36.41 50 PRO G C 1
ATOM 3415 O O . PRO C 3 50 ? 42.033 -19.610 -340.427 1.00 34.79 50 PRO G O 1
ATOM 3419 N N . THR C 3 51 ? 42.090 -21.214 -342.036 1.00 32.98 51 THR G N 1
ATOM 3420 C CA . THR C 3 51 ? 43.512 -21.525 -341.915 1.00 37.15 51 THR G CA 1
ATOM 3421 C C . THR C 3 51 ? 44.131 -21.216 -343.286 1.0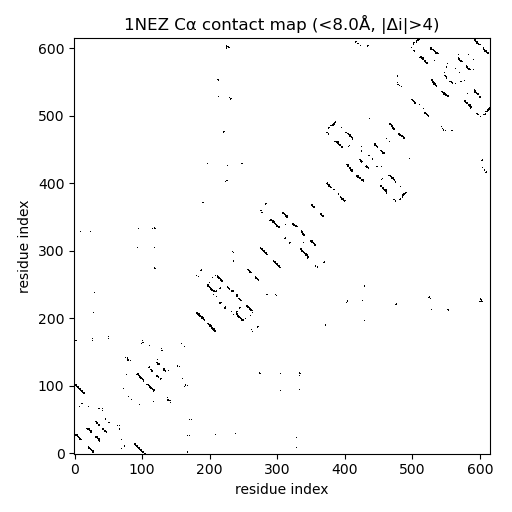0 37.37 51 THR G C 1
ATOM 3422 O O . THR C 3 51 ? 43.704 -21.772 -344.295 1.00 38.55 51 THR G O 1
ATOM 3426 N N . PHE C 3 52 ? 45.104 -20.315 -343.325 1.00 31.84 52 PHE G N 1
ATOM 3427 C CA . PHE C 3 52 ? 45.782 -19.981 -344.575 1.00 29.70 52 PHE G CA 1
ATOM 3428 C C . PHE C 3 52 ? 46.742 -21.129 -344.961 1.00 27.84 52 PHE G C 1
ATOM 3429 O O . PHE C 3 52 ? 47.461 -21.640 -344.109 1.00 23.61 52 PHE G O 1
ATOM 3437 N N . VAL C 3 53 ? 46.773 -21.519 -346.231 1.00 23.45 53 VAL G N 1
ATOM 3438 C CA . VAL C 3 53 ? 47.719 -22.559 -346.619 1.00 24.88 53 VAL G CA 1
ATOM 3439 C C . VAL C 3 53 ? 48.873 -21.993 -347.439 1.00 23.74 53 VAL G C 1
ATOM 3440 O O . VAL C 3 53 ? 50.036 -22.163 -347.070 1.00 23.32 53 VAL G O 1
ATOM 3444 N N . VAL C 3 54 ? 48.560 -21.311 -348.540 1.00 23.31 54 VAL G N 1
ATOM 3445 C CA . VAL C 3 54 ? 49.597 -20.791 -349.449 1.00 22.04 54 VAL G CA 1
ATOM 3446 C C . VAL C 3 54 ? 49.057 -19.655 -350.302 1.00 25.82 54 VAL G C 1
ATOM 3447 O O . VAL C 3 54 ? 47.853 -19.544 -350.506 1.00 22.45 54 VAL G O 1
ATOM 3451 N N . TYR C 3 55 ? 49.971 -18.865 -350.854 1.00 20.80 55 TYR G N 1
ATOM 3452 C CA . TYR C 3 55 ? 49.602 -17.787 -351.763 1.00 23.22 55 TYR G CA 1
ATOM 3453 C C . TYR C 3 55 ? 50.560 -17.896 -352.927 1.00 23.71 55 TYR G C 1
ATOM 3454 O O . TYR C 3 55 ? 51.762 -18.099 -352.719 1.00 24.20 55 TYR G O 1
ATOM 3463 N N . MET C 3 56 ? 50.040 -17.772 -354.147 1.00 20.33 56 MET G N 1
ATOM 3464 C CA . MET C 3 56 ? 50.892 -17.810 -355.313 1.00 26.09 56 MET G CA 1
ATOM 3465 C C . MET C 3 56 ? 50.697 -16.515 -356.047 1.00 27.08 56 MET G C 1
ATOM 3466 O O . MET C 3 56 ? 49.567 -16.139 -356.370 1.00 32.25 56 MET G O 1
ATOM 3471 N N . ALA C 3 57 ? 51.796 -15.831 -356.308 1.00 24.30 57 ALA G N 1
ATOM 3472 C CA . ALA C 3 57 ? 51.730 -14.567 -357.002 1.00 31.90 57 ALA G CA 1
ATOM 3473 C C . ALA C 3 57 ? 51.265 -14.825 -358.429 1.00 37.70 57 ALA G C 1
ATOM 3474 O O . ALA C 3 57 ? 51.459 -15.920 -358.968 1.00 35.71 57 ALA G O 1
ATOM 3476 N N . SER C 3 58 ? 50.655 -13.807 -359.028 1.00 34.06 58 SER G N 1
ATOM 3477 C CA . SER C 3 58 ? 50.140 -13.892 -360.383 1.00 36.74 58 SER G CA 1
ATOM 3478 C C . SER C 3 58 ? 51.044 -13.360 -361.505 1.00 39.64 58 SER G C 1
ATOM 3479 O O . SER C 3 58 ? 51.207 -13.997 -362.538 1.00 39.44 58 SER G O 1
ATOM 3482 N N . SER C 3 59 ? 51.616 -12.181 -361.310 1.00 37.62 59 SER G N 1
ATOM 3483 C CA . SER C 3 59 ? 52.443 -11.556 -362.336 1.00 37.64 59 SER G CA 1
ATOM 3484 C C . SER C 3 59 ? 53.891 -12.015 -362.393 1.00 35.89 59 SER G C 1
ATOM 3485 O O . SER C 3 59 ? 54.618 -11.683 -363.328 1.00 37.68 59 SER G O 1
ATOM 3488 N N . HIS C 3 60 ? 54.316 -12.760 -361.386 1.00 35.11 60 HIS G N 1
ATOM 3489 C CA . HIS C 3 60 ? 55.686 -13.246 -361.330 1.00 37.40 60 HIS G CA 1
ATOM 3490 C C . HIS C 3 60 ? 55.633 -14.548 -360.581 1.00 39.62 60 HIS G C 1
ATOM 3491 O O . HIS C 3 60 ? 54.573 -14.949 -360.114 1.00 36.36 60 HIS G O 1
ATOM 3498 N N . ASN C 3 61 ? 56.779 -15.194 -360.447 1.00 37.83 61 ASN G N 1
ATOM 3499 C CA . ASN C 3 61 ? 56.816 -16.472 -359.770 1.00 43.10 61 ASN G CA 1
ATOM 3500 C C . ASN C 3 61 ? 57.314 -16.388 -358.340 1.00 41.89 61 ASN G C 1
ATOM 3501 O O . ASN C 3 61 ? 58.512 -16.256 -358.079 1.00 44.51 61 ASN G O 1
ATOM 3506 N N . LYS C 3 62 ? 56.380 -16.454 -357.410 1.00 37.11 62 LYS G N 1
ATOM 3507 C CA . LYS C 3 62 ? 56.719 -16.394 -356.016 1.00 31.94 62 LYS G CA 1
ATOM 3508 C C . LYS C 3 62 ? 55.577 -17.035 -355.233 1.00 33.42 62 LYS G C 1
ATOM 3509 O O . LYS C 3 62 ? 54.419 -16.701 -355.417 1.00 32.24 62 LYS G O 1
ATOM 3515 N N . ILE C 3 63 ? 55.940 -17.966 -354.361 1.00 30.72 63 ILE G N 1
ATOM 3516 C CA . ILE C 3 63 ? 54.997 -18.697 -353.540 1.00 30.97 63 ILE G CA 1
ATOM 3517 C C . ILE C 3 63 ? 55.302 -18.442 -352.049 1.00 30.35 63 ILE G C 1
ATOM 3518 O O . ILE C 3 63 ? 56.450 -18.473 -351.633 1.00 28.28 63 ILE G O 1
ATOM 3523 N N . THR C 3 64 ? 54.271 -18.172 -351.257 1.00 27.86 64 THR G N 1
ATOM 3524 C CA . THR C 3 64 ? 54.449 -17.903 -349.838 1.00 24.30 64 THR G CA 1
ATOM 3525 C C . THR C 3 64 ? 53.587 -18.867 -349.069 1.00 26.66 64 THR G C 1
ATOM 3526 O O . THR C 3 64 ? 52.366 -18.859 -349.217 1.00 22.28 64 THR G O 1
ATOM 3530 N N . TRP C 3 65 ? 54.232 -19.673 -348.227 1.00 26.01 65 TRP G N 1
ATOM 3531 C CA . TRP C 3 65 ? 53.529 -20.690 -347.456 1.00 29.23 65 TRP G CA 1
ATOM 3532 C C . TRP C 3 65 ? 53.253 -20.303 -346.020 1.00 28.79 65 TRP G C 1
ATOM 3533 O O . TRP C 3 65 ? 53.920 -19.424 -345.466 1.00 24.86 65 TRP G O 1
ATOM 3544 N N . ASP C 3 66 ? 52.241 -20.947 -345.433 1.00 23.00 66 ASP G N 1
ATOM 3545 C CA . ASP C 3 66 ? 51.924 -20.742 -344.018 1.00 26.98 66 ASP G CA 1
ATOM 3546 C C . ASP C 3 66 ? 53.146 -21.309 -343.279 1.00 28.99 66 ASP G C 1
ATOM 3547 O O . ASP C 3 66 ? 53.515 -22.460 -343.472 1.00 29.98 66 ASP G O 1
ATOM 3552 N N . GLU C 3 67 ? 53.795 -20.527 -342.440 1.00 35.86 67 GLU G N 1
ATOM 3553 C CA . GLU C 3 67 ? 54.945 -21.076 -341.750 1.00 39.90 67 GLU G CA 1
ATOM 3554 C C . GLU C 3 67 ? 54.602 -21.454 -340.323 1.00 41.17 67 GLU G C 1
ATOM 3555 O O . GLU C 3 67 ? 55.468 -21.832 -339.547 1.00 35.20 67 GLU G O 1
ATOM 3561 N N . LYS C 3 68 ? 53.324 -21.355 -339.972 1.00 42.94 68 LYS G N 1
ATOM 3562 C CA . LYS C 3 68 ? 52.914 -21.723 -338.634 1.00 38.96 68 LYS G CA 1
ATOM 3563 C C . LYS C 3 68 ? 52.889 -23.240 -338.572 1.00 39.71 68 LYS G C 1
ATOM 3564 O O . LYS C 3 68 ? 53.407 -23.841 -337.646 1.00 41.70 68 LYS G O 1
ATOM 3570 N N . LEU C 3 69 ? 52.271 -23.842 -339.572 1.00 34.54 69 LEU G N 1
ATOM 3571 C CA . LEU C 3 69 ? 52.151 -25.281 -339.642 1.00 38.45 69 LEU G CA 1
ATOM 3572 C C . LEU C 3 69 ? 53.142 -25.857 -340.651 1.00 36.49 69 LEU G C 1
ATOM 3573 O O . LEU C 3 69 ? 53.197 -27.071 -340.855 1.00 35.78 69 LEU G O 1
ATOM 3578 N N . ASN C 3 70 ? 53.928 -24.989 -341.277 1.00 35.58 70 ASN G N 1
ATOM 3579 C CA . ASN C 3 70 ? 54.873 -25.441 -342.282 1.00 36.73 70 ASN G CA 1
ATOM 3580 C C . ASN C 3 70 ? 54.136 -26.254 -343.339 1.00 37.42 70 ASN G C 1
ATOM 3581 O O . ASN C 3 70 ? 54.515 -27.392 -343.625 1.00 37.05 70 ASN G O 1
ATOM 3586 N N . SER C 3 71 ? 53.084 -25.678 -343.919 1.00 34.33 71 SER G N 1
ATOM 3587 C CA . SER C 3 71 ? 52.310 -26.376 -344.938 1.00 33.22 71 SER G CA 1
ATOM 3588 C C . SER C 3 71 ? 53.081 -26.750 -346.211 1.00 28.71 71 SER G C 1
ATOM 3589 O O . SER C 3 71 ? 52.613 -27.595 -346.999 1.00 25.02 71 SER G O 1
ATOM 3592 N N . SER C 3 72 ? 54.257 -26.162 -346.421 1.00 28.06 72 SER G N 1
ATOM 3593 C CA . SER C 3 72 ? 55.009 -26.485 -347.640 1.00 28.79 72 SER G CA 1
ATOM 3594 C C . SER C 3 72 ? 55.491 -27.922 -347.603 1.00 29.44 72 SER G C 1
ATOM 3595 O O . SER C 3 72 ? 55.796 -28.505 -348.646 1.00 27.78 72 SER G O 1
ATOM 3598 N N . LYS C 3 73 ? 55.567 -28.477 -346.391 1.00 30.05 73 LYS G N 1
ATOM 3599 C CA . LYS C 3 73 ? 55.989 -29.855 -346.176 1.00 30.76 73 LYS G CA 1
ATOM 3600 C C . LYS C 3 73 ? 54.878 -30.883 -346.556 1.00 33.70 73 LYS G C 1
ATOM 3601 O O . LYS C 3 73 ? 55.172 -32.041 -346.853 1.00 27.61 73 LYS G O 1
ATOM 3607 N N . LEU C 3 74 ? 53.613 -30.465 -346.566 1.00 33.49 74 LEU G N 1
ATOM 3608 C CA . LEU C 3 74 ? 52.534 -31.416 -346.878 1.00 33.52 74 LEU G CA 1
ATOM 3609 C C . LEU C 3 74 ? 51.803 -31.220 -348.194 1.00 31.54 74 LEU G C 1
ATOM 3610 O O . LEU C 3 74 ? 51.025 -32.089 -348.630 1.00 27.58 74 LEU G O 1
ATOM 3615 N N . PHE C 3 75 ? 52.057 -30.079 -348.817 1.00 28.18 75 PHE G N 1
ATOM 3616 C CA . PHE C 3 75 ? 51.397 -29.721 -350.054 1.00 28.11 75 PHE G CA 1
ATOM 3617 C C . PHE C 3 75 ? 52.413 -29.315 -351.090 1.00 27.61 75 PHE G C 1
ATOM 3618 O O . PHE C 3 75 ? 53.547 -28.988 -350.773 1.00 26.65 75 PHE G O 1
ATOM 3626 N N . SER C 3 76 ? 51.964 -29.313 -352.336 1.00 26.70 76 SER G N 1
ATOM 3627 C CA . SER C 3 76 ? 52.754 -28.842 -353.459 1.00 33.30 76 SER G CA 1
ATOM 3628 C C . SER C 3 76 ? 51.806 -27.799 -354.084 1.00 32.39 76 SER G C 1
ATOM 3629 O O . SER C 3 76 ? 50.586 -27.944 -354.043 1.00 27.11 76 SER G O 1
ATOM 3632 N N . ALA C 3 77 ? 52.347 -26.736 -354.642 1.00 30.42 77 ALA G N 1
ATOM 3633 C CA . ALA C 3 77 ? 51.468 -25.721 -355.200 1.00 27.97 77 ALA G CA 1
ATOM 3634 C C . ALA C 3 77 ? 52.001 -25.240 -356.516 1.00 30.73 77 ALA G C 1
ATOM 3635 O O . ALA C 3 77 ? 53.185 -24.983 -356.648 1.00 32.66 77 ALA G O 1
ATOM 3637 N N . MET C 3 78 ? 51.137 -25.115 -357.505 1.00 30.71 78 MET G N 1
ATOM 3638 C CA . MET C 3 78 ? 51.627 -24.645 -358.789 1.00 35.89 78 MET G CA 1
ATOM 3639 C C . MET C 3 78 ? 50.576 -23.800 -359.488 1.00 33.61 78 MET G C 1
ATOM 3640 O O . MET C 3 78 ? 49.412 -23.802 -359.101 1.00 31.07 78 MET G O 1
ATOM 3645 N N . ARG C 3 79 ? 51.006 -23.067 -360.504 1.00 38.34 79 ARG G N 1
ATOM 3646 C CA . ARG C 3 79 ? 50.113 -22.191 -361.264 1.00 41.08 79 ARG G CA 1
ATOM 3647 C C . ARG C 3 79 ? 50.601 -22.168 -362.695 1.00 40.08 79 ARG G C 1
ATOM 3648 O O . ARG C 3 79 ? 51.795 -22.243 -362.930 1.00 35.36 79 ARG G O 1
ATOM 3656 N N . ASP C 3 80 ? 49.685 -22.076 -363.652 1.00 43.00 80 ASP G N 1
ATOM 3657 C CA . ASP C 3 80 ? 50.104 -21.984 -365.034 1.00 49.61 80 ASP G CA 1
ATOM 3658 C C . ASP C 3 80 ? 49.853 -20.536 -365.490 1.00 53.66 80 ASP G C 1
ATOM 3659 O O . ASP C 3 80 ? 49.147 -19.774 -364.816 1.00 57.20 80 ASP G O 1
ATOM 3664 N 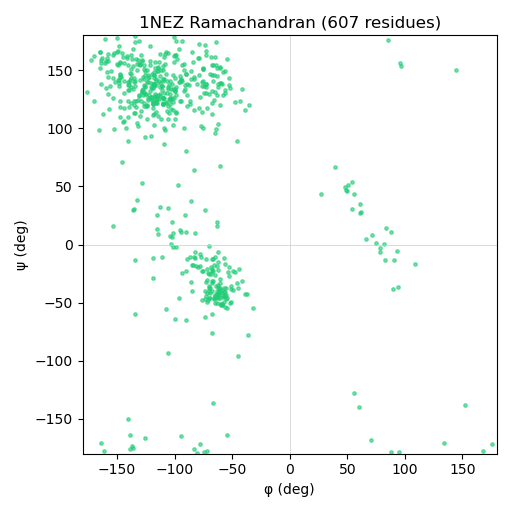N . THR C 3 81 ? 50.439 -20.154 -366.619 1.00 55.76 81 THR G N 1
ATOM 3665 C CA . THR C 3 81 ? 50.312 -18.792 -367.142 1.00 58.29 81 THR G CA 1
ATOM 3666 C C . THR C 3 81 ? 48.897 -18.338 -367.504 1.00 59.40 81 THR G C 1
ATOM 3667 O O . THR C 3 81 ? 48.698 -17.163 -367.858 1.00 58.16 81 THR G O 1
ATOM 3671 N N . ASN C 3 82 ? 47.931 -19.259 -367.446 1.00 52.88 82 ASN G N 1
ATOM 3672 C CA . ASN C 3 82 ? 46.544 -18.923 -367.761 1.00 50.12 82 ASN G CA 1
ATOM 3673 C C . ASN C 3 82 ? 45.677 -18.848 -366.510 1.00 44.80 82 ASN G C 1
ATOM 3674 O O . ASN C 3 82 ? 44.488 -19.162 -366.522 1.00 44.06 82 ASN G O 1
ATOM 3679 N N . ASN C 3 83 ? 46.300 -18.448 -365.417 1.00 40.23 83 ASN G N 1
ATOM 3680 C CA . ASN C 3 83 ? 45.597 -18.271 -364.165 1.00 38.05 83 ASN G CA 1
ATOM 3681 C C . ASN C 3 83 ? 44.799 -19.427 -363.581 1.00 37.14 83 ASN G C 1
ATOM 3682 O O . ASN C 3 83 ? 43.674 -19.253 -363.106 1.00 30.90 83 ASN G O 1
ATOM 3687 N N . LYS C 3 84 ? 45.398 -20.609 -363.623 1.00 36.77 84 LYS G N 1
ATOM 3688 C CA . LYS C 3 84 ? 44.803 -21.796 -363.040 1.00 37.74 84 LYS G CA 1
ATOM 3689 C C . LYS C 3 84 ? 45.829 -22.182 -361.986 1.00 37.25 84 LYS G C 1
ATOM 3690 O O . LYS C 3 84 ? 46.998 -22.456 -362.304 1.00 36.10 84 LYS G O 1
ATOM 3696 N N . TYR C 3 85 ? 45.397 -22.152 -360.732 1.00 29.46 85 TYR G N 1
ATOM 3697 C CA . TYR C 3 85 ? 46.275 -22.457 -359.612 1.00 27.64 85 TYR G CA 1
ATOM 3698 C C . TYR C 3 85 ? 45.934 -23.828 -359.062 1.00 26.54 85 TYR G C 1
ATOM 3699 O O . TYR C 3 85 ? 44.761 -24.183 -358.899 1.00 29.20 85 TYR G O 1
ATOM 3708 N N . VAL C 3 86 ? 46.962 -24.620 -358.822 1.00 22.75 86 VAL G N 1
ATOM 3709 C CA . VAL C 3 86 ? 46.747 -25.967 -358.298 1.00 30.03 86 VAL G CA 1
ATOM 3710 C C . VAL C 3 86 ? 47.365 -26.177 -356.928 1.00 25.76 86 VAL G C 1
ATOM 3711 O O . VAL C 3 86 ? 48.489 -25.740 -356.666 1.00 25.28 86 VAL G O 1
ATOM 3715 N N . LEU C 3 87 ? 46.609 -26.825 -356.054 1.00 29.93 87 LEU G N 1
ATOM 3716 C CA . LEU C 3 87 ? 47.074 -27.151 -354.698 1.00 28.36 87 LEU G CA 1
ATOM 3717 C C . LEU C 3 87 ? 46.855 -28.661 -354.546 1.00 32.53 87 LEU G C 1
ATOM 3718 O O . LEU C 3 87 ? 45.724 -29.108 -354.691 1.00 34.08 87 LEU G O 1
ATOM 3723 N N . THR C 3 88 ? 47.908 -29.451 -354.312 1.00 32.40 88 THR G N 1
ATOM 3724 C CA . THR C 3 88 ? 47.680 -30.884 -354.090 1.00 34.49 88 THR G CA 1
ATOM 3725 C C . THR C 3 88 ? 48.132 -31.346 -352.705 1.00 32.42 88 THR G C 1
ATOM 3726 O O . THR C 3 88 ? 49.275 -31.110 -352.289 1.00 34.18 88 THR G O 1
ATOM 3730 N N . LEU C 3 89 ? 47.191 -31.939 -351.969 1.00 33.82 89 LEU G N 1
ATOM 3731 C CA . LEU C 3 89 ? 47.446 -32.492 -350.642 1.00 33.60 89 LEU G CA 1
ATOM 3732 C C . LEU C 3 89 ? 48.179 -33.775 -351.011 1.00 32.11 89 LEU G C 1
ATOM 3733 O O . LEU C 3 89 ? 47.575 -34.673 -351.589 1.00 27.53 89 LEU G O 1
ATOM 3738 N N . ASN C 3 90 ? 49.453 -33.883 -350.665 1.00 29.09 90 ASN G N 1
ATOM 3739 C CA . ASN C 3 90 ? 50.205 -35.054 -351.066 1.00 29.97 90 ASN G CA 1
ATOM 3740 C C . ASN C 3 90 ? 49.782 -36.385 -350.441 1.00 33.50 90 ASN G C 1
ATOM 3741 O O . ASN C 3 90 ? 49.880 -37.416 -351.095 1.00 35.30 90 ASN G O 1
ATOM 3746 N N . LYS C 3 91 ? 49.282 -36.370 -349.209 1.00 28.87 91 LYS G N 1
ATOM 3747 C CA . LYS C 3 91 ? 48.893 -37.614 -348.517 1.00 32.57 91 LYS G CA 1
ATOM 3748 C C . LYS C 3 91 ? 47.793 -37.211 -347.529 1.00 29.91 91 LYS G C 1
ATOM 3749 O O . LYS C 3 91 ? 48.090 -36.703 -346.456 1.00 24.54 91 LYS G O 1
ATOM 3755 N N . PHE C 3 92 ? 46.533 -37.438 -347.886 1.00 27.71 92 PHE G N 1
ATOM 3756 C CA . PHE C 3 92 ? 45.422 -37.021 -347.035 1.00 28.56 92 PHE G CA 1
ATOM 3757 C C . PHE C 3 92 ? 45.473 -37.572 -345.634 1.00 29.28 92 PHE G C 1
ATOM 3758 O O . PHE C 3 92 ? 45.662 -38.769 -345.452 1.00 24.49 92 PHE G O 1
ATOM 3766 N N . SER C 3 93 ? 45.311 -36.696 -344.643 1.00 23.26 93 SER G N 1
ATOM 3767 C CA . SER C 3 93 ? 45.306 -37.138 -343.259 1.00 25.20 93 SER G CA 1
ATOM 3768 C C . SER C 3 93 ? 44.183 -36.408 -342.548 1.00 21.36 93 SER G C 1
ATOM 3769 O O . SER C 3 93 ? 43.731 -35.393 -343.020 1.00 22.61 93 SER G O 1
ATOM 3772 N N . LYS C 3 94 ? 43.723 -36.935 -341.421 1.00 22.29 94 LYS G N 1
ATOM 3773 C CA . LYS C 3 94 ? 42.652 -36.308 -340.687 1.00 26.22 94 LYS G CA 1
ATOM 3774 C C . LYS C 3 94 ? 42.918 -34.842 -340.441 1.00 25.79 94 LYS G C 1
ATOM 3775 O O . LYS C 3 94 ? 42.005 -34.000 -340.448 1.00 24.68 94 LYS G O 1
ATOM 3781 N N . GLU C 3 95 ? 44.183 -34.533 -340.214 1.00 28.03 95 GLU G N 1
ATOM 3782 C CA . GLU C 3 95 ? 44.561 -33.181 -339.930 1.00 28.40 95 GLU G CA 1
ATOM 3783 C C . GLU C 3 95 ? 44.394 -32.210 -341.107 1.00 29.56 95 GLU G C 1
ATOM 3784 O O . GLU C 3 95 ? 44.414 -31.002 -340.901 1.00 27.25 95 GLU G O 1
ATOM 3790 N N . ASN C 3 96 ? 44.179 -32.743 -342.313 1.00 26.86 96 ASN G N 1
ATOM 3791 C CA . ASN C 3 96 ? 43.945 -31.926 -343.517 1.00 30.42 96 ASN G CA 1
ATOM 3792 C C . ASN C 3 96 ? 42.468 -31.887 -343.865 1.00 31.17 96 ASN G C 1
ATOM 3793 O O . ASN C 3 96 ? 42.065 -31.236 -344.841 1.00 35.53 96 ASN G O 1
ATOM 3798 N N . GLU C 3 97 ? 41.655 -32.598 -343.103 1.00 28.66 97 GLU G N 1
ATOM 3799 C CA . GLU C 3 97 ? 40.237 -32.616 -343.423 1.00 29.37 97 GLU G CA 1
ATOM 3800 C C . GLU C 3 97 ? 39.599 -31.260 -343.256 1.00 30.10 97 GLU G C 1
ATOM 3801 O O . GLU C 3 97 ? 39.740 -30.624 -342.218 1.00 32.24 97 GLU G O 1
ATOM 3807 N N . GLY C 3 98 ? 38.847 -30.829 -344.257 1.00 30.42 98 GLY G N 1
ATOM 3808 C CA . GLY C 3 98 ? 38.193 -29.548 -344.109 1.00 29.85 98 GLY G CA 1
ATOM 3809 C C . GLY C 3 98 ? 37.457 -29.117 -345.349 1.00 29.50 98 GLY G C 1
ATOM 3810 O O . GLY C 3 98 ? 37.291 -29.889 -346.305 1.00 30.51 98 GLY G O 1
ATOM 3811 N N . TYR C 3 99 ? 37.005 -27.872 -345.297 1.00 27.92 99 TYR G N 1
ATOM 3812 C CA . TYR C 3 99 ? 36.295 -27.233 -346.369 1.00 31.42 99 TYR G CA 1
ATOM 3813 C C . TYR C 3 99 ? 37.273 -26.257 -346.989 1.00 29.16 99 TYR G C 1
ATOM 3814 O O . TYR C 3 99 ? 37.598 -25.240 -346.400 1.00 32.21 99 TYR G O 1
ATOM 3823 N N . TYR C 3 100 ? 37.754 -26.576 -348.178 1.00 31.98 100 TYR G N 1
ATOM 3824 C CA . TYR C 3 100 ? 38.736 -25.716 -348.823 1.00 31.43 100 TYR G CA 1
ATOM 3825 C C . TYR C 3 100 ? 38.136 -24.683 -349.769 1.00 32.62 100 TYR G C 1
ATOM 3826 O O . TYR C 3 100 ? 37.036 -24.883 -350.283 1.00 32.25 100 TYR G O 1
ATOM 3835 N N . PHE C 3 101 ? 38.860 -23.575 -349.976 1.00 26.33 101 PHE G N 1
ATOM 3836 C CA . PHE C 3 101 ? 38.440 -22.540 -350.897 1.00 25.55 101 PHE G CA 1
ATOM 3837 C C . PHE C 3 101 ? 39.621 -21.671 -351.283 1.00 28.76 101 PHE G C 1
ATOM 3838 O O . PHE C 3 101 ? 40.640 -21.619 -350.566 1.00 29.25 101 PHE G O 1
ATOM 3846 N N . CYS C 3 102 ? 39.519 -21.028 -352.439 1.00 23.34 102 CYS G N 1
ATOM 3847 C CA . CYS C 3 102 ? 40.594 -20.162 -352.882 1.00 26.36 102 CYS G CA 1
ATOM 3848 C C . CYS C 3 102 ? 40.117 -18.728 -352.757 1.00 28.29 102 CYS G C 1
ATOM 3849 O O . CYS C 3 102 ? 38.915 -18.476 -352.624 1.00 27.19 102 CYS G O 1
ATOM 3852 N N . SER C 3 103 ? 41.062 -17.788 -352.803 1.00 27.51 103 SER G N 1
ATOM 3853 C CA . SER C 3 103 ? 40.740 -16.377 -352.616 1.00 29.15 103 SER G CA 1
ATOM 3854 C C . SER C 3 103 ? 41.626 -15.447 -353.442 1.00 28.72 103 SER G C 1
ATOM 3855 O O . SER C 3 103 ? 42.779 -15.745 -353.688 1.00 25.99 103 SER G O 1
ATOM 3858 N N . VAL C 3 104 ? 41.061 -14.354 -353.931 1.00 32.12 104 VAL G N 1
ATOM 3859 C CA . VAL C 3 104 ? 41.868 -13.370 -354.636 1.00 28.52 104 VAL G CA 1
ATOM 3860 C C . VAL C 3 104 ? 41.394 -12.017 -354.156 1.00 34.29 104 VAL G C 1
ATOM 3861 O O . VAL C 3 104 ? 40.209 -11.825 -353.812 1.00 27.83 104 VAL G O 1
ATOM 3865 N N . ILE C 3 105 ? 42.336 -11.084 -354.082 1.00 31.49 105 ILE G N 1
ATOM 3866 C CA . ILE C 3 105 ? 41.986 -9.753 -353.700 1.00 30.53 105 ILE G CA 1
ATOM 3867 C C . ILE C 3 105 ? 42.215 -8.918 -354.920 1.00 30.05 105 ILE G C 1
ATOM 3868 O O . ILE C 3 105 ? 43.266 -8.993 -355.553 1.00 31.65 105 ILE G O 1
ATOM 3873 N N . SER C 3 106 ? 41.196 -8.142 -355.267 1.00 31.46 106 SER G N 1
ATOM 3874 C CA . SER C 3 106 ? 41.268 -7.249 -356.418 1.00 30.35 106 SER G CA 1
ATOM 3875 C C . SER C 3 106 ? 40.620 -5.925 -356.015 1.00 28.60 106 SER G C 1
ATOM 3876 O O . SER C 3 106 ? 39.446 -5.889 -355.607 1.00 24.15 106 SER G O 1
ATOM 3879 N N . ASN C 3 107 ? 41.402 -4.849 -356.115 1.00 31.73 107 ASN G N 1
ATOM 3880 C CA . ASN C 3 107 ? 40.959 -3.502 -355.737 1.00 30.42 107 ASN G CA 1
ATOM 3881 C C . ASN C 3 107 ? 40.353 -3.506 -354.334 1.00 34.37 107 ASN G C 1
ATOM 3882 O O . ASN C 3 107 ? 39.224 -3.069 -354.108 1.00 40.19 107 ASN G O 1
ATOM 3887 N N . SER C 3 108 ? 41.106 -4.072 -353.399 1.00 33.71 108 SER G N 1
ATOM 3888 C CA . SER C 3 108 ? 40.713 -4.121 -352.003 1.00 32.48 108 SER G CA 1
ATOM 3889 C C . SER C 3 108 ? 39.497 -4.943 -351.590 1.00 31.70 108 SER G C 1
ATOM 3890 O O . SER C 3 108 ? 39.078 -4.919 -350.425 1.00 30.78 108 SER G O 1
ATOM 3893 N N . VAL C 3 109 ? 38.914 -5.666 -352.534 1.00 30.92 109 VAL G N 1
ATOM 3894 C CA . VAL C 3 109 ? 37.795 -6.528 -352.190 1.00 25.82 109 VAL G CA 1
ATOM 3895 C C . VAL C 3 109 ? 38.323 -7.972 -352.225 1.00 28.00 109 VAL G C 1
ATOM 3896 O O . VAL C 3 109 ? 39.004 -8.377 -353.178 1.00 27.50 109 VAL G O 1
ATOM 3900 N N . MET C 3 110 ? 38.055 -8.725 -351.164 1.00 30.33 110 MET G N 1
ATOM 3901 C CA . MET C 3 110 ? 38.434 -10.139 -351.096 1.00 24.88 110 MET G CA 1
ATOM 3902 C C . MET C 3 110 ? 37.298 -10.937 -351.740 1.00 26.60 110 MET G C 1
ATOM 3903 O O . MET C 3 110 ? 36.148 -10.825 -351.331 1.00 27.33 110 MET G O 1
ATOM 3908 N N . TYR C 3 111 ? 37.627 -11.729 -352.748 1.00 23.45 111 TYR G N 1
ATOM 3909 C CA . TYR C 3 111 ? 36.642 -12.579 -353.424 1.00 29.25 111 TYR G CA 1
ATOM 3910 C C . TYR C 3 111 ? 36.955 -14.044 -353.074 1.00 33.03 111 TYR G C 1
ATOM 3911 O O . TYR C 3 111 ? 38.136 -14.426 -353.025 1.00 33.74 111 TYR G O 1
ATOM 3920 N N . PHE C 3 112 ? 35.917 -14.855 -352.853 1.00 34.56 112 PHE G N 1
ATOM 3921 C CA . PHE C 3 112 ? 36.075 -16.280 -352.510 1.00 32.97 112 PHE G CA 1
ATOM 3922 C C . PHE C 3 112 ? 35.431 -17.246 -353.523 1.00 35.67 112 PHE G C 1
ATOM 3923 O O . PHE C 3 112 ? 34.407 -16.922 -354.109 1.00 36.37 112 PHE G O 1
ATOM 3931 N N . SER C 3 113 ? 36.022 -18.426 -353.722 1.00 31.18 113 SER G N 1
ATOM 3932 C CA . SER C 3 113 ? 35.431 -19.421 -354.624 1.00 32.15 113 SER G CA 1
ATOM 3933 C C . SER C 3 113 ? 34.388 -20.148 -353.784 1.00 33.01 113 SER G C 1
ATOM 3934 O O . SER C 3 113 ? 34.171 -19.774 -352.635 1.00 30.32 113 SER G O 1
ATOM 3937 N N . SER C 3 114 ? 33.738 -21.173 -354.338 1.00 33.16 114 SER G N 1
ATOM 3938 C CA . SER C 3 114 ? 32.791 -21.947 -353.532 1.00 34.53 114 SER G CA 1
ATOM 3939 C C . SER C 3 114 ? 33.660 -22.771 -352.583 1.00 34.15 114 SER G C 1
ATOM 3940 O O . SER C 3 114 ? 34.850 -22.951 -352.814 1.00 33.64 114 SER G O 1
ATOM 3943 N N . VAL C 3 115 ? 33.049 -23.285 -351.531 1.00 36.61 115 VAL G N 1
ATOM 3944 C CA . VAL C 3 115 ? 33.733 -24.113 -350.562 1.00 34.84 115 VAL G CA 1
ATOM 3945 C C . VAL C 3 115 ? 33.642 -25.583 -351.007 1.00 41.06 115 VAL G C 1
ATOM 3946 O O . VAL C 3 115 ? 32.547 -26.069 -351.327 1.00 37.42 115 VAL G O 1
ATOM 3950 N N . VAL C 3 116 ? 34.801 -26.259 -351.058 1.00 36.03 116 VAL G N 1
ATOM 3951 C CA . VAL C 3 116 ? 34.916 -27.677 -351.439 1.00 33.13 116 VAL G CA 1
ATOM 3952 C C . VAL C 3 116 ? 35.165 -28.568 -350.230 1.00 32.37 116 VAL G C 1
ATOM 3953 O O . VAL C 3 116 ? 36.234 -28.505 -349.611 1.00 31.60 116 VAL G O 1
ATOM 3957 N N . PRO C 3 117 ? 34.195 -29.430 -349.879 1.00 32.30 117 PRO G N 1
ATOM 3958 C CA . PRO C 3 117 ? 34.457 -30.279 -348.718 1.00 30.89 117 PRO G CA 1
ATOM 3959 C C . PRO C 3 117 ? 35.447 -31.379 -349.113 1.00 32.18 117 PRO G C 1
ATOM 3960 O O . PRO C 3 117 ? 35.280 -32.035 -350.144 1.00 30.22 117 PRO G O 1
ATOM 3964 N N . VAL C 3 118 ? 36.491 -31.543 -348.306 1.00 30.02 118 VAL G N 1
ATOM 3965 C CA . VAL C 3 118 ? 37.496 -32.576 -348.529 1.00 28.42 118 VAL G CA 1
ATOM 3966 C C . VAL C 3 118 ? 37.340 -33.320 -347.226 1.00 31.49 118 VAL G C 1
ATOM 3967 O O . VAL C 3 118 ? 37.943 -32.969 -346.223 1.00 31.72 118 VAL G O 1
ATOM 3971 N N . LEU C 3 119 ? 36.498 -34.345 -347.250 1.00 32.92 119 LEU G N 1
ATOM 3972 C CA . LEU C 3 119 ? 36.170 -35.093 -346.055 1.00 26.91 119 LEU G CA 1
ATOM 3973 C C . LEU C 3 119 ? 36.622 -36.532 -346.086 1.00 26.65 119 LEU G C 1
ATOM 3974 O O . LEU C 3 119 ? 36.663 -37.154 -347.128 1.00 27.38 119 LEU G O 1
ATOM 3979 N N . GLN C 3 120 ? 36.935 -37.067 -344.919 1.00 25.73 120 GLN G N 1
ATOM 3980 C CA . GLN C 3 120 ? 37.376 -38.441 -344.845 1.00 27.54 120 GLN G CA 1
ATOM 3981 C C . GLN C 3 120 ? 36.269 -39.448 -345.190 1.00 27.90 120 GLN G C 1
ATOM 3982 O O . GLN C 3 120 ? 35.210 -39.489 -344.567 1.00 30.19 120 GLN G O 1
ATOM 3988 N N . LYS C 3 121 ? 36.550 -40.251 -346.199 1.00 28.06 121 LYS G N 1
ATOM 3989 C CA . LYS C 3 121 ? 35.650 -41.286 -346.666 1.00 30.02 121 LYS G CA 1
ATOM 3990 C C . LYS C 3 121 ? 36.039 -42.610 -345.997 1.00 37.06 121 LYS G C 1
ATOM 3991 O O . LYS C 3 121 ? 37.233 -42.902 -345.837 1.00 34.53 121 LYS G O 1
ATOM 3997 N N . VAL C 3 122 ? 35.055 -43.408 -345.582 1.00 37.43 122 VAL G N 1
ATOM 3998 C CA . VAL C 3 122 ? 35.400 -44.686 -344.993 1.00 37.59 122 VAL G CA 1
ATOM 3999 C C . VAL C 3 122 ? 35.758 -45.660 -346.119 1.00 42.01 122 VAL G C 1
ATOM 4000 O O . VAL C 3 122 ? 34.990 -45.860 -347.068 1.00 41.11 122 VAL G O 1
ATOM 4004 N N . SER C 3 123 ? 36.930 -46.276 -346.004 1.00 34.97 123 SER G N 1
ATOM 4005 C CA . SER C 3 123 ? 37.374 -47.213 -347.016 1.00 35.11 123 SER G CA 1
ATOM 4006 C C . SER C 3 123 ? 36.670 -48.572 -347.034 1.00 37.87 123 SER G C 1
ATOM 4007 O O . SER C 3 123 ? 36.270 -49.048 -348.094 1.00 39.99 123 SER G O 1
ATOM 4010 N N . SER C 3 124 ? 36.525 -49.187 -345.866 1.00 35.43 124 SER G N 1
ATOM 4011 C CA . SER C 3 124 ? 35.951 -50.519 -345.764 1.00 37.82 124 SER G CA 1
ATOM 4012 C C . SER C 3 124 ? 34.446 -50.647 -345.741 1.00 42.28 124 SER G C 1
ATOM 4013 O O . SER C 3 124 ? 33.744 -49.844 -345.131 1.00 40.86 124 SER G O 1
ATOM 4016 N N . ALA C 3 125 ? 33.950 -51.693 -346.392 1.00 49.51 125 ALA G N 1
ATOM 4017 C CA . ALA C 3 125 ? 32.516 -51.961 -346.406 1.00 52.21 125 ALA G CA 1
ATOM 4018 C C . ALA C 3 125 ? 32.097 -52.289 -344.974 1.00 52.59 125 ALA G C 1
ATOM 4019 O O . ALA C 3 125 ? 32.800 -53.082 -344.311 1.00 56.78 125 ALA G O 1
ATOM 4021 N N . LYS D 3 1 ? 57.281 -14.918 -343.379 1.00 79.05 1 LYS H N 1
ATOM 4022 C CA . LYS D 3 1 ? 57.874 -13.926 -342.437 1.00 77.84 1 LYS H CA 1
ATOM 4023 C C . LYS D 3 1 ? 57.457 -14.279 -341.017 1.00 76.21 1 LYS H C 1
ATOM 4024 O O . LYS D 3 1 ? 56.380 -13.903 -340.561 1.00 75.48 1 LYS H O 1
ATOM 4030 N N . PRO D 3 2 ? 58.321 -15.009 -340.295 1.00 75.50 2 PRO H N 1
ATOM 4031 C CA . PRO D 3 2 ? 58.011 -15.407 -338.923 1.00 71.00 2 PRO H CA 1
ATOM 4032 C C . PRO D 3 2 ? 57.147 -14.414 -338.146 1.00 65.43 2 PRO H C 1
ATOM 4033 O O . PRO D 3 2 ? 56.092 -14.787 -337.645 1.00 64.39 2 PRO H O 1
ATOM 4037 N N . GLN D 3 3 ? 57.573 -13.153 -338.072 1.00 59.11 3 GLN H N 1
ATOM 4038 C CA . GLN D 3 3 ? 56.830 -12.158 -337.305 1.00 54.38 3 GLN H CA 1
ATOM 4039 C C . GLN D 3 3 ? 55.427 -11.842 -337.822 1.00 48.83 3 GLN H C 1
ATOM 4040 O O . GLN D 3 3 ? 55.245 -11.046 -338.738 1.00 46.42 3 GLN H O 1
ATOM 4046 N N . ALA D 3 4 ? 54.442 -12.453 -337.187 1.00 39.70 4 ALA H N 1
ATOM 4047 C CA . ALA D 3 4 ? 53.051 -12.305 -337.575 1.00 37.83 4 ALA H CA 1
ATOM 4048 C C . ALA D 3 4 ? 52.258 -11.232 -336.825 1.00 35.33 4 ALA H C 1
ATOM 4049 O O . ALA D 3 4 ? 52.420 -11.032 -335.628 1.00 33.74 4 ALA H O 1
ATOM 4051 N N . PRO D 3 5 ? 51.373 -10.530 -337.529 1.00 31.42 5 PRO H N 1
ATOM 4052 C CA . PRO D 3 5 ? 50.614 -9.530 -336.782 1.00 32.49 5 PRO H CA 1
ATOM 4053 C C . PRO D 3 5 ? 49.696 -10.314 -335.843 1.00 34.52 5 PRO H C 1
ATOM 4054 O O . PRO D 3 5 ? 49.464 -11.523 -336.043 1.00 34.23 5 PRO H O 1
ATOM 4058 N N . GLU D 3 6 ? 49.188 -9.666 -334.810 1.00 32.07 6 GLU H N 1
ATOM 4059 C CA . GLU D 3 6 ? 48.268 -10.383 -333.939 1.00 39.76 6 GLU H CA 1
ATOM 4060 C C . GLU D 3 6 ? 46.908 -9.693 -333.921 1.00 38.59 6 GLU H C 1
ATOM 4061 O O . GLU D 3 6 ? 46.819 -8.488 -333.685 1.00 37.07 6 GLU H O 1
ATOM 4067 N N . LEU D 3 7 ? 45.861 -10.470 -334.191 1.00 35.04 7 LEU H N 1
ATOM 4068 C CA . LEU D 3 7 ? 44.484 -9.972 -334.228 1.00 37.28 7 LEU H CA 1
ATOM 4069 C C . LEU D 3 7 ? 43.715 -10.279 -332.944 1.00 36.77 7 LEU H C 1
ATOM 4070 O O . LEU D 3 7 ? 43.739 -11.399 -332.433 1.00 39.33 7 LEU H O 1
ATOM 4075 N N . ARG D 3 8 ? 43.043 -9.268 -332.419 1.00 37.73 8 ARG H N 1
ATOM 4076 C CA . ARG D 3 8 ? 42.238 -9.425 -331.211 1.00 42.09 8 ARG H CA 1
ATOM 4077 C C . ARG D 3 8 ? 40.863 -8.853 -331.491 1.00 40.21 8 ARG H C 1
ATOM 4078 O O . ARG D 3 8 ? 40.733 -7.696 -331.852 1.00 38.81 8 ARG H O 1
ATOM 4086 N N . ILE D 3 9 ? 39.835 -9.666 -331.318 1.00 37.48 9 ILE H N 1
ATOM 4087 C CA . ILE D 3 9 ? 38.495 -9.190 -331.583 1.00 40.38 9 ILE H CA 1
ATOM 4088 C C . ILE D 3 9 ? 37.658 -9.093 -330.307 1.00 42.37 9 ILE H C 1
ATOM 4089 O O . ILE D 3 9 ? 37.819 -9.893 -329.394 1.00 40.62 9 ILE H O 1
ATOM 4094 N N . PHE D 3 10 ? 36.784 -8.090 -330.252 1.00 43.72 10 PHE H N 1
ATOM 4095 C CA . PHE D 3 10 ? 35.898 -7.879 -329.100 1.00 46.49 10 PHE H CA 1
ATOM 4096 C C . PHE D 3 10 ? 34.486 -7.472 -329.559 1.00 45.71 10 PHE H C 1
ATOM 4097 O O . PHE D 3 10 ? 34.328 -6.669 -330.486 1.00 44.09 10 PHE H O 1
ATOM 4105 N N . PRO D 3 11 ? 33.443 -8.005 -328.904 1.00 48.14 11 PRO H N 1
ATOM 4106 C CA . PRO D 3 11 ? 33.494 -8.952 -327.782 1.00 46.32 11 PRO H CA 1
ATOM 4107 C C . PRO D 3 11 ? 33.762 -10.341 -328.332 1.00 47.22 11 PRO H C 1
ATOM 4108 O O . PRO D 3 11 ? 33.748 -10.541 -329.549 1.00 48.11 11 PRO H O 1
ATOM 4112 N N . LYS D 3 12 ? 33.990 -11.302 -327.443 1.00 48.30 12 LYS H N 1
ATOM 4113 C CA . LYS D 3 12 ? 34.260 -12.671 -327.867 1.00 51.44 12 LYS H CA 1
ATOM 4114 C C . LYS D 3 12 ? 32.978 -13.377 -328.266 1.00 49.98 12 LYS H C 1
ATOM 4115 O O . LYS D 3 12 ? 33.007 -14.386 -328.972 1.00 47.72 12 LYS H O 1
ATOM 4121 N N . LYS D 3 13 ? 31.857 -12.820 -327.824 1.00 48.82 13 LYS H N 1
ATOM 4122 C CA . LYS D 3 13 ? 30.550 -13.384 -328.106 1.00 52.90 13 LYS H CA 1
ATOM 4123 C C . LYS D 3 13 ? 29.482 -12.318 -327.980 1.00 50.56 13 LYS H C 1
ATOM 4124 O O . LYS D 3 13 ? 29.688 -11.309 -327.322 1.00 48.85 13 LYS H O 1
ATOM 4130 N N . MET D 3 14 ? 28.342 -12.548 -328.622 1.00 51.23 14 MET H N 1
ATOM 4131 C CA . MET D 3 14 ? 27.219 -11.627 -328.520 1.00 50.77 14 MET H CA 1
ATOM 4132 C C . MET D 3 14 ? 25.884 -12.308 -328.754 1.00 49.97 14 MET H C 1
ATOM 4133 O O . MET D 3 14 ? 25.652 -13.005 -329.763 1.00 44.85 14 MET H O 1
ATOM 4138 N N . ASP D 3 15 ? 25.020 -12.108 -327.776 1.00 48.79 15 ASP H N 1
ATOM 4139 C CA . ASP D 3 15 ? 23.669 -12.618 -327.812 1.00 52.07 15 ASP H CA 1
ATOM 4140 C C . ASP D 3 15 ? 22.840 -11.354 -328.001 1.00 52.14 15 ASP H C 1
ATOM 4141 O O . ASP D 3 15 ? 22.603 -10.604 -327.056 1.00 55.00 15 ASP H O 1
ATOM 4146 N N . ALA D 3 16 ? 22.423 -11.108 -329.236 1.00 51.59 16 ALA H N 1
ATOM 4147 C CA . ALA D 3 16 ? 21.683 -9.895 -329.549 1.00 55.21 16 ALA H CA 1
ATOM 4148 C C . ALA D 3 16 ? 20.185 -10.044 -329.815 1.00 55.24 16 ALA H C 1
ATOM 4149 O O . ALA D 3 16 ? 19.744 -10.992 -330.452 1.00 60.70 16 ALA H O 1
ATOM 4151 N N . GLU D 3 17 ? 19.410 -9.088 -329.313 1.00 55.13 17 GLU H N 1
ATOM 4152 C CA . GLU D 3 17 ? 17.977 -9.079 -329.538 1.00 53.49 17 GLU H CA 1
ATOM 4153 C C . GLU D 3 17 ? 17.824 -8.278 -330.806 1.00 50.92 17 GLU H C 1
ATOM 4154 O O . GLU D 3 17 ? 18.613 -7.378 -331.058 1.00 47.09 17 GLU H O 1
ATOM 4160 N N . LEU D 3 18 ? 16.831 -8.619 -331.618 1.00 49.26 18 LEU H N 1
ATOM 4161 C CA . LEU D 3 18 ? 16.628 -7.916 -332.870 1.00 50.80 18 LEU H CA 1
ATOM 4162 C C . LEU D 3 18 ? 16.540 -6.412 -332.624 1.00 49.77 18 LEU H C 1
ATOM 4163 O O . LEU D 3 18 ? 16.018 -5.958 -331.604 1.00 45.41 18 LEU H O 1
ATOM 4168 N N . GLY D 3 19 ? 17.090 -5.641 -333.551 1.00 52.99 19 GLY H N 1
ATOM 4169 C CA . GLY D 3 19 ? 17.050 -4.198 -333.421 1.00 49.52 19 GLY H CA 1
ATOM 4170 C C . GLY D 3 19 ? 18.261 -3.557 -332.772 1.00 52.98 19 GLY H C 1
ATOM 4171 O O . GLY D 3 19 ? 18.671 -2.475 -333.195 1.00 53.87 19 GLY H O 1
ATOM 4172 N N . GLN D 3 20 ? 18.860 -4.210 -331.775 1.00 52.53 20 GLN H N 1
ATOM 4173 C CA . GLN D 3 20 ? 19.997 -3.593 -331.090 1.00 53.04 20 GLN H CA 1
ATOM 4174 C C . GLN D 3 20 ? 21.258 -3.348 -331.917 1.00 50.65 20 GLN H C 1
ATOM 4175 O O . GLN D 3 20 ? 21.512 -4.005 -332.930 1.00 50.15 20 GLN H O 1
ATOM 4181 N N . LYS D 3 21 ? 22.023 -2.361 -331.466 1.00 50.10 21 LYS H N 1
ATOM 4182 C CA . LYS D 3 21 ? 23.279 -1.969 -332.079 1.00 53.66 21 LYS H CA 1
ATOM 4183 C C . LYS D 3 21 ? 24.356 -2.904 -331.536 1.00 51.18 21 LYS H C 1
ATOM 4184 O O . LYS D 3 21 ? 24.298 -3.324 -330.391 1.00 52.64 21 LYS H O 1
ATOM 4190 N N . VAL D 3 22 ? 25.323 -3.252 -332.367 1.00 48.64 22 VAL H N 1
ATOM 4191 C CA . VAL D 3 22 ? 26.388 -4.126 -331.925 1.00 46.40 22 VAL H CA 1
ATOM 4192 C C . VAL D 3 22 ? 27.674 -3.767 -332.629 1.00 43.14 22 VAL H C 1
ATOM 4193 O O . VAL D 3 22 ? 27.773 -3.811 -333.858 1.00 38.66 22 VAL H O 1
ATOM 4197 N N . ASP D 3 23 ? 28.649 -3.373 -331.822 1.00 41.94 23 ASP H N 1
ATOM 4198 C CA . ASP D 3 23 ? 29.964 -2.986 -332.311 1.00 42.71 23 ASP H CA 1
ATOM 4199 C C . ASP D 3 23 ? 30.931 -4.134 -332.145 1.00 40.98 23 ASP H C 1
ATOM 4200 O O . ASP D 3 23 ? 30.994 -4.756 -331.091 1.00 44.24 23 ASP H O 1
ATOM 4205 N N . LEU D 3 24 ? 31.677 -4.431 -333.195 1.00 41.08 24 LEU H N 1
ATOM 4206 C CA . LEU D 3 24 ? 32.658 -5.494 -333.115 1.00 37.14 24 LEU H CA 1
ATOM 4207 C C . LEU D 3 24 ? 33.973 -4.767 -333.315 1.00 37.12 24 LEU H C 1
ATOM 4208 O O . LEU D 3 24 ? 34.127 -4.013 -334.279 1.00 32.42 24 LEU H O 1
ATOM 4213 N N . VAL D 3 25 ? 34.913 -4.977 -332.399 1.00 34.03 25 VAL H N 1
ATOM 4214 C CA . VAL D 3 25 ? 36.186 -4.320 -332.514 1.00 30.65 25 VAL H CA 1
ATOM 4215 C C . VAL D 3 25 ? 37.293 -5.315 -332.844 1.00 35.93 25 VAL H C 1
ATOM 4216 O O . VAL D 3 25 ? 37.384 -6.389 -332.253 1.00 32.73 25 VAL H O 1
ATOM 4220 N N . CYS D 3 26 ? 38.105 -4.941 -333.830 1.00 35.27 26 CYS H N 1
ATOM 4221 C CA . CYS D 3 26 ? 39.255 -5.715 -334.262 1.00 36.23 26 CYS H CA 1
ATOM 4222 C C . CYS D 3 26 ? 40.480 -4.844 -334.003 1.00 35.40 26 CYS H C 1
ATOM 4223 O O . CYS D 3 26 ? 40.668 -3.781 -334.632 1.00 33.59 26 CYS H O 1
ATOM 4226 N N . GLU D 3 27 ? 41.288 -5.283 -333.046 1.00 33.47 27 GLU H N 1
ATOM 4227 C CA . GLU D 3 27 ? 42.507 -4.574 -332.685 1.00 33.38 27 GLU H CA 1
ATOM 4228 C C . GLU D 3 27 ? 43.682 -5.341 -333.280 1.00 28.77 27 GLU H C 1
ATOM 4229 O O . GLU D 3 27 ? 43.895 -6.508 -332.963 1.00 26.82 27 GLU H O 1
ATOM 4235 N N . VAL D 3 28 ? 44.442 -4.663 -334.131 1.00 28.48 28 VAL H N 1
ATOM 4236 C CA . VAL D 3 28 ? 45.574 -5.281 -334.804 1.00 30.56 28 VAL H CA 1
ATOM 4237 C C . VAL D 3 28 ? 46.901 -4.871 -334.183 1.00 29.36 28 VAL H C 1
ATOM 4238 O O . VAL D 3 28 ? 47.269 -3.707 -334.211 1.00 30.70 28 VAL H O 1
ATOM 4242 N N . LEU D 3 29 ? 47.623 -5.837 -333.637 1.00 30.39 29 LEU H N 1
ATOM 4243 C CA . LEU D 3 29 ? 48.907 -5.543 -333.002 1.00 33.11 29 LEU H CA 1
ATOM 4244 C C . LEU D 3 29 ? 50.068 -5.686 -333.983 1.00 31.70 29 LEU H C 1
ATOM 4245 O O . LEU D 3 29 ? 50.012 -6.487 -334.908 1.00 31.34 29 LEU H O 1
ATOM 4250 N N . GLY D 3 30 ? 51.120 -4.908 -333.760 1.00 34.79 30 GLY H N 1
ATOM 4251 C CA . GLY D 3 30 ? 52.285 -4.953 -334.629 1.00 32.20 30 GLY H CA 1
ATOM 4252 C C . GLY D 3 30 ? 52.183 -3.885 -335.698 1.00 31.91 30 GLY H C 1
ATOM 4253 O O . GLY D 3 30 ? 51.238 -3.107 -335.699 1.00 32.21 30 GLY H O 1
ATOM 4254 N N . SER D 3 31 ? 53.162 -3.813 -336.593 1.00 29.70 31 SER H N 1
ATOM 4255 C CA . SER D 3 31 ? 53.084 -2.853 -337.683 1.00 27.25 31 SER H CA 1
ATOM 4256 C C . SER D 3 31 ? 53.512 -3.534 -338.982 1.00 32.06 31 SER H C 1
ATOM 4257 O O . SER D 3 31 ? 54.045 -2.887 -339.887 1.00 37.06 31 SER H O 1
ATOM 4260 N N . VAL D 3 32 ? 53.272 -4.839 -339.078 1.00 24.84 32 VAL H N 1
ATOM 4261 C CA . VAL D 3 32 ? 53.634 -5.576 -340.282 1.00 23.94 32 VAL H CA 1
ATOM 4262 C C . VAL D 3 32 ? 52.448 -5.843 -341.178 1.00 25.59 32 VAL H C 1
ATOM 4263 O O . VAL D 3 32 ? 52.534 -6.626 -342.113 1.00 27.55 32 VAL H O 1
ATOM 4267 N N . SER D 3 33 ? 51.322 -5.214 -340.875 1.00 24.45 33 SER H N 1
ATOM 4268 C CA . SER D 3 33 ? 50.155 -5.365 -341.737 1.00 23.49 33 SER H CA 1
ATOM 4269 C C . SER D 3 33 ? 49.556 -3.976 -341.916 1.00 24.82 33 SER H C 1
ATOM 4270 O O . SER D 3 33 ? 49.748 -3.100 -341.066 1.00 23.31 33 SER H O 1
ATOM 4273 N N . GLN D 3 34 ? 48.857 -3.760 -343.022 1.00 25.37 34 GLN H N 1
ATOM 4274 C CA . GLN D 3 34 ? 48.213 -2.467 -343.229 1.00 29.18 34 GLN H CA 1
ATOM 4275 C C . GLN D 3 34 ? 46.779 -2.678 -343.636 1.00 29.86 34 GLN H C 1
ATOM 4276 O O . GLN D 3 34 ? 46.506 -3.455 -344.556 1.00 30.22 34 GLN H O 1
ATOM 4282 N N . GLY D 3 35 ? 45.864 -2.010 -342.925 1.00 30.90 35 GLY H N 1
ATOM 4283 C CA . GLY D 3 35 ? 44.446 -2.130 -343.234 1.00 27.05 35 GLY H CA 1
ATOM 4284 C C . GLY D 3 35 ? 43.840 -3.332 -342.535 1.00 28.10 35 GLY H C 1
ATOM 4285 O O . GLY D 3 35 ? 44.573 -4.086 -341.911 1.00 32.18 35 GLY H O 1
ATOM 4286 N N . CYS D 3 36 ? 42.524 -3.524 -342.662 1.00 25.24 36 CYS H N 1
ATOM 4287 C CA . CYS D 3 36 ? 41.817 -4.624 -342.005 1.00 25.24 36 CYS H CA 1
ATOM 4288 C C . CYS D 3 36 ? 40.519 -4.971 -342.733 1.00 31.14 36 CYS H C 1
ATOM 4289 O O . CYS D 3 36 ? 39.775 -4.075 -343.150 1.00 27.64 36 CYS H O 1
ATOM 4292 N N . SER D 3 37 ? 40.246 -6.266 -342.910 1.00 29.99 37 SER H N 1
ATOM 4293 C CA . SER D 3 37 ? 39.015 -6.688 -343.580 1.00 28.71 37 SER H CA 1
ATOM 4294 C C . SER D 3 37 ? 38.099 -7.418 -342.627 1.00 25.92 37 SER H C 1
ATOM 4295 O O . SER D 3 37 ? 38.549 -8.207 -341.820 1.00 27.44 37 SER H O 1
ATOM 4298 N N . TRP D 3 38 ? 36.799 -7.168 -342.737 1.00 27.68 38 TRP H N 1
ATOM 4299 C CA . TRP D 3 38 ? 35.850 -7.832 -341.873 1.00 29.59 38 TRP H CA 1
ATOM 4300 C C . TRP D 3 38 ? 35.171 -8.909 -342.681 1.00 30.27 38 TRP H C 1
ATOM 4301 O O . TRP D 3 38 ? 34.692 -8.647 -343.774 1.00 32.35 38 TRP H O 1
ATOM 4312 N N . LEU D 3 39 ? 35.138 -10.118 -342.145 1.00 32.39 39 LEU H N 1
ATOM 4313 C CA . LEU D 3 39 ? 34.510 -11.228 -342.857 1.00 33.85 39 LEU H CA 1
ATOM 4314 C C . LEU D 3 39 ? 33.304 -11.762 -342.080 1.00 33.57 39 LEU H C 1
ATOM 4315 O O . LEU D 3 39 ? 33.207 -11.603 -340.868 1.00 30.01 39 LEU H O 1
ATOM 4320 N N . PHE D 3 40 ? 32.391 -12.404 -342.795 1.00 35.86 40 PHE H N 1
ATOM 4321 C CA . PHE D 3 40 ? 31.183 -12.916 -342.181 1.00 37.39 40 PHE H CA 1
ATOM 4322 C C . PHE D 3 40 ? 30.775 -14.305 -342.709 1.00 36.10 40 PHE H C 1
ATOM 4323 O O . PHE D 3 40 ? 30.846 -14.596 -343.897 1.00 34.18 40 PHE H O 1
ATOM 4331 N N . GLN D 3 41 ? 30.375 -15.174 -341.798 1.00 44.43 41 GLN H N 1
ATOM 4332 C CA . GLN D 3 41 ? 29.945 -16.515 -342.163 1.00 49.27 41 GLN H CA 1
ATOM 4333 C C . GLN D 3 41 ? 28.534 -16.667 -341.597 1.00 52.39 41 GLN H C 1
ATOM 4334 O O . GLN D 3 41 ? 28.346 -16.755 -340.387 1.00 48.59 41 GLN H O 1
ATOM 4340 N N . ASN D 3 42 ? 27.540 -16.660 -342.479 1.00 60.05 42 ASN H N 1
ATOM 4341 C CA . ASN D 3 42 ? 26.139 -16.768 -342.065 1.00 67.26 42 ASN H CA 1
ATOM 4342 C C . ASN D 3 42 ? 25.780 -18.015 -341.274 1.00 68.83 42 ASN H C 1
ATOM 4343 O O . ASN D 3 42 ? 26.075 -19.139 -341.696 1.00 69.48 42 ASN H O 1
ATOM 4348 N N . SER D 3 43 ? 25.138 -17.807 -340.125 1.00 67.67 43 SER H N 1
ATOM 4349 C CA . SER D 3 43 ? 24.713 -18.916 -339.280 1.00 68.46 43 SER H CA 1
ATOM 4350 C C . SER D 3 43 ? 23.685 -19.612 -340.141 1.00 69.82 43 SER H C 1
ATOM 4351 O O . SER D 3 43 ? 23.451 -20.816 -340.016 1.00 68.74 43 SER H O 1
ATOM 4354 N N . SER D 3 44 ? 23.096 -18.807 -341.026 1.00 70.23 44 SER H N 1
ATOM 4355 C CA . SER D 3 44 ? 22.093 -19.233 -341.988 1.00 70.47 44 SER H CA 1
ATOM 4356 C C . SER D 3 44 ? 22.789 -20.032 -343.084 1.00 71.89 44 SER H C 1
ATOM 4357 O O . SER D 3 44 ? 22.356 -20.041 -344.238 1.00 70.55 44 SER H O 1
ATOM 4360 N N . SER D 3 45 ? 23.877 -20.697 -342.708 1.00 73.56 45 SER H N 1
ATOM 4361 C CA . SER D 3 45 ? 24.654 -21.513 -343.634 1.00 75.40 45 SER H CA 1
ATOM 4362 C C . SER D 3 45 ? 25.201 -22.752 -342.905 1.00 76.49 45 SER H C 1
ATOM 4363 O O . SER D 3 45 ? 26.138 -22.655 -342.107 1.00 76.85 45 SER H O 1
ATOM 4366 N N . LYS D 3 46 ? 24.607 -23.913 -343.170 1.00 76.35 46 LYS H N 1
ATOM 4367 C CA . LYS D 3 46 ? 25.046 -25.148 -342.530 1.00 78.11 46 LYS H CA 1
ATOM 4368 C C . LYS D 3 46 ? 26.422 -25.566 -343.018 1.00 77.31 46 LYS H C 1
ATOM 4369 O O . LYS D 3 46 ? 27.103 -26.362 -342.371 1.00 76.90 46 LYS H O 1
ATOM 4375 N N . LEU D 3 47 ? 26.822 -25.033 -344.166 1.00 74.56 47 LEU H N 1
ATOM 4376 C CA . LEU D 3 47 ? 28.129 -25.329 -344.723 1.00 72.93 47 LEU H CA 1
ATOM 4377 C C . LEU D 3 47 ? 28.959 -24.053 -344.621 1.00 70.55 47 LEU H C 1
ATOM 4378 O O . LEU D 3 47 ? 28.472 -22.956 -344.911 1.00 70.05 47 LEU H O 1
ATOM 4383 N N . PRO D 3 48 ? 30.222 -24.172 -344.197 1.00 68.20 48 PRO H N 1
ATOM 4384 C CA . PRO D 3 48 ? 31.025 -22.950 -344.095 1.00 67.07 48 PRO H CA 1
ATOM 4385 C C . PRO D 3 48 ? 31.223 -22.248 -345.442 1.00 65.70 48 PRO H C 1
ATOM 4386 O O . PRO D 3 48 ? 31.425 -22.899 -346.470 1.00 68.89 48 PRO H O 1
ATOM 4390 N N . GLN D 3 49 ? 31.124 -20.923 -345.424 1.00 61.71 49 GLN H N 1
ATOM 4391 C CA . GLN D 3 49 ? 31.311 -20.092 -346.613 1.00 60.20 49 GLN H CA 1
ATOM 4392 C C . GLN D 3 49 ? 31.495 -18.624 -346.202 1.00 56.77 49 GLN H C 1
ATOM 4393 O O . GLN D 3 49 ? 30.523 -17.918 -345.950 1.00 50.57 49 GLN H O 1
ATOM 4399 N N . PRO D 3 50 ? 32.751 -18.148 -346.141 1.00 54.54 50 PRO H N 1
ATOM 4400 C CA . PRO D 3 50 ? 33.019 -16.760 -345.755 1.00 51.45 50 PRO H CA 1
ATOM 4401 C C . PRO D 3 50 ? 32.504 -15.723 -346.753 1.00 45.88 50 PRO H C 1
ATOM 4402 O O . PRO D 3 50 ? 32.492 -15.963 -347.954 1.00 47.05 50 PRO H O 1
ATOM 4406 N N . THR D 3 51 ? 32.067 -14.577 -346.247 1.00 39.47 51 THR H N 1
ATOM 4407 C CA . THR D 3 51 ? 31.601 -13.502 -347.114 1.00 41.09 51 THR H CA 1
ATOM 4408 C C . THR D 3 51 ? 32.315 -12.201 -346.730 1.00 40.57 51 THR H C 1
ATOM 4409 O O . THR D 3 51 ? 32.386 -11.853 -345.545 1.00 41.99 51 THR H O 1
ATOM 4413 N N . PHE D 3 52 ? 32.859 -11.504 -347.726 1.00 36.60 52 PHE H N 1
ATOM 4414 C CA . PHE D 3 52 ? 33.556 -10.246 -347.477 1.00 35.32 52 PHE H CA 1
ATOM 4415 C C . PHE D 3 52 ? 32.517 -9.200 -347.068 1.00 36.45 52 PHE H C 1
ATOM 4416 O O . PHE D 3 52 ? 31.489 -9.026 -347.728 1.00 31.34 52 PHE H O 1
ATOM 4424 N N . VAL D 3 53 ? 32.771 -8.519 -345.957 1.00 39.39 53 VAL H N 1
ATOM 4425 C CA . VAL D 3 53 ? 31.857 -7.483 -345.509 1.00 35.97 53 VAL H CA 1
ATOM 4426 C C . VAL D 3 53 ? 32.477 -6.171 -345.964 1.00 35.01 53 VAL H C 1
ATOM 4427 O O . VAL D 3 53 ? 31.913 -5.496 -346.841 1.00 33.95 53 VAL H O 1
ATOM 4431 N N . VAL D 3 54 ? 33.659 -5.842 -345.423 1.00 28.75 54 VAL H N 1
ATOM 4432 C CA . VAL D 3 54 ? 34.323 -4.580 -345.778 1.00 25.43 54 VAL H CA 1
ATOM 4433 C C . VAL D 3 54 ? 35.830 -4.538 -345.507 1.00 29.75 54 VAL H C 1
ATOM 4434 O O . VAL D 3 54 ? 36.357 -5.313 -344.697 1.00 29.81 54 VAL H O 1
ATOM 4438 N N . TYR D 3 55 ? 36.531 -3.640 -346.200 1.00 32.74 55 TYR H N 1
ATOM 4439 C CA . TYR D 3 55 ? 37.976 -3.462 -345.995 1.00 30.81 55 TYR H CA 1
ATOM 4440 C C . TYR D 3 55 ? 38.253 -2.014 -345.622 1.00 27.08 55 TYR H C 1
ATOM 4441 O O . TYR D 3 55 ? 37.869 -1.088 -346.343 1.00 28.30 55 TYR H O 1
ATOM 4450 N N . MET D 3 56 ? 38.913 -1.812 -344.492 1.00 32.01 56 MET H N 1
ATOM 4451 C CA . MET D 3 56 ? 39.245 -0.454 -344.033 1.00 33.35 56 MET H CA 1
ATOM 4452 C C . MET D 3 56 ? 40.739 -0.283 -344.153 1.00 35.22 56 MET H C 1
ATOM 4453 O O . MET D 3 56 ? 41.504 -1.051 -343.561 1.00 31.64 56 MET H O 1
ATOM 4458 N N . ALA D 3 57 ? 41.150 0.711 -344.929 1.00 33.67 57 ALA H N 1
ATOM 4459 C CA . ALA D 3 57 ? 42.559 0.967 -345.133 1.00 38.05 57 ALA H CA 1
ATOM 4460 C C . ALA D 3 57 ? 43.164 1.629 -343.916 1.00 39.46 57 ALA H C 1
ATOM 4461 O O . ALA D 3 57 ? 42.481 2.332 -343.161 1.00 37.86 57 ALA H O 1
ATOM 4463 N N . SER D 3 58 ? 44.454 1.378 -343.731 1.00 40.15 58 SER H N 1
ATOM 4464 C CA . SER D 3 58 ? 45.219 1.938 -342.630 1.00 44.42 58 SER H CA 1
ATOM 4465 C C . SER D 3 58 ? 45.629 3.361 -343.021 1.00 51.16 58 SER H C 1
ATOM 4466 O O . SER D 3 58 ? 45.974 4.168 -342.156 1.00 55.29 58 SER H O 1
ATOM 4469 N N . SER D 3 59 ? 45.573 3.653 -344.324 1.00 54.36 59 SER H N 1
ATOM 4470 C CA . SER D 3 59 ? 45.940 4.957 -344.889 1.00 63.96 59 SER H CA 1
ATOM 4471 C C . SER D 3 59 ? 45.357 6.074 -344.068 1.00 68.38 59 SER H C 1
ATOM 4472 O O . SER D 3 59 ? 45.936 6.533 -343.084 1.00 70.53 59 SER H O 1
ATOM 4475 N N . HIS D 3 60 ? 44.208 6.525 -344.551 1.00 73.02 60 HIS H N 1
ATOM 4476 C CA . HIS D 3 60 ? 43.407 7.565 -343.944 1.00 78.85 60 HIS H CA 1
ATOM 4477 C C . HIS D 3 60 ? 42.025 6.990 -344.189 1.00 78.43 60 HIS H C 1
ATOM 4478 O O . HIS D 3 60 ? 41.882 5.769 -344.263 1.00 77.12 60 HIS H O 1
ATOM 4485 N N . ASN D 3 61 ? 41.011 7.832 -344.338 1.00 77.89 61 ASN H N 1
ATOM 4486 C CA . ASN D 3 61 ? 39.681 7.293 -344.568 1.00 76.80 61 ASN H CA 1
ATOM 4487 C C . ASN D 3 61 ? 39.483 6.778 -345.989 1.00 74.25 61 ASN H C 1
ATOM 4488 O O . ASN D 3 61 ? 39.255 7.536 -346.932 1.00 73.49 61 ASN H O 1
ATOM 4493 N N . LYS D 3 62 ? 39.590 5.461 -346.110 1.00 69.48 62 LYS H N 1
ATOM 4494 C CA . LYS D 3 62 ? 39.427 4.751 -347.368 1.00 63.75 62 LYS H CA 1
ATOM 4495 C C . LYS D 3 62 ? 38.741 3.435 -346.977 1.00 59.46 62 LYS H C 1
ATOM 4496 O O . LYS D 3 62 ? 39.348 2.551 -346.375 1.00 57.30 62 LYS H O 1
ATOM 4502 N N . ILE D 3 63 ? 37.457 3.330 -347.285 1.00 53.89 63 ILE H N 1
ATOM 4503 C CA . ILE D 3 63 ? 36.699 2.138 -346.949 1.00 48.86 63 ILE H CA 1
ATOM 4504 C C . ILE D 3 63 ? 36.103 1.537 -348.215 1.00 48.43 63 ILE H C 1
ATOM 4505 O O . ILE D 3 63 ? 35.464 2.244 -348.993 1.00 48.44 63 ILE H O 1
ATOM 4510 N N . THR D 3 64 ? 36.322 0.240 -348.429 1.00 43.48 64 THR H N 1
ATOM 4511 C CA . THR D 3 64 ? 35.761 -0.446 -349.600 1.00 34.01 64 THR H CA 1
ATOM 4512 C C . THR D 3 64 ? 34.782 -1.507 -349.095 1.00 32.75 64 THR H C 1
ATOM 4513 O O . THR D 3 64 ? 35.184 -2.469 -348.433 1.00 30.50 64 THR H O 1
ATOM 4517 N N . TRP D 3 65 ? 33.501 -1.330 -349.400 1.00 35.95 65 TRP H N 1
ATOM 4518 C CA . TRP D 3 65 ? 32.471 -2.287 -348.997 1.00 37.44 65 TRP H CA 1
ATOM 4519 C C . TRP D 3 65 ? 32.228 -3.336 -350.064 1.00 39.48 65 TRP H C 1
ATOM 4520 O O . TRP D 3 65 ? 32.457 -3.097 -351.250 1.00 33.91 65 TRP H O 1
ATOM 4531 N N . ASP D 3 66 ? 31.738 -4.491 -349.636 1.00 41.46 66 ASP H N 1
ATOM 4532 C CA . ASP D 3 66 ? 31.394 -5.540 -350.586 1.00 47.08 66 ASP H CA 1
ATOM 4533 C C . ASP D 3 66 ? 30.285 -4.923 -351.456 1.00 48.32 66 ASP H C 1
ATOM 4534 O O . ASP D 3 66 ? 29.368 -4.289 -350.929 1.00 43.60 66 ASP H O 1
ATOM 4539 N N . GLU D 3 67 ? 30.365 -5.107 -352.774 1.00 50.13 67 GLU H N 1
ATOM 4540 C CA . GLU D 3 67 ? 29.387 -4.542 -353.708 1.00 54.50 67 GLU H CA 1
ATOM 4541 C C . GLU D 3 67 ? 27.913 -4.500 -353.280 1.00 56.72 67 GLU H C 1
ATOM 4542 O O . GLU D 3 67 ? 27.230 -3.492 -353.512 1.00 52.45 67 GLU H O 1
ATOM 4548 N N . LYS D 3 68 ? 27.403 -5.572 -352.674 1.00 57.10 68 LYS H N 1
ATOM 4549 C CA . LYS D 3 68 ? 26.005 -5.552 -352.265 1.00 60.91 68 LYS H CA 1
ATOM 4550 C C . LYS D 3 68 ? 25.819 -4.626 -351.083 1.00 60.48 68 LYS H C 1
ATOM 4551 O O . LYS D 3 68 ? 24.953 -3.755 -351.091 1.00 63.03 68 LYS H O 1
ATOM 4557 N N . LEU D 3 69 ? 26.663 -4.804 -350.078 1.00 60.22 69 LEU H N 1
ATOM 4558 C CA . LEU D 3 69 ? 26.617 -3.987 -348.876 1.00 61.35 69 LEU H CA 1
ATOM 4559 C C . LEU D 3 69 ? 27.076 -2.556 -349.155 1.00 62.19 69 LEU H C 1
ATOM 4560 O O . LEU D 3 69 ? 27.073 -1.710 -348.262 1.00 60.46 69 LEU H O 1
ATOM 4565 N N . ASN D 3 70 ? 27.466 -2.285 -350.394 1.00 65.98 70 ASN H N 1
ATOM 4566 C CA . ASN D 3 70 ? 27.951 -0.959 -350.745 1.00 69.19 70 ASN H CA 1
ATOM 4567 C C . ASN D 3 70 ? 26.932 0.110 -350.400 1.00 71.10 70 ASN H C 1
ATOM 4568 O O . ASN D 3 70 ? 27.301 1.210 -349.974 1.00 74.35 70 ASN H O 1
ATOM 4573 N N .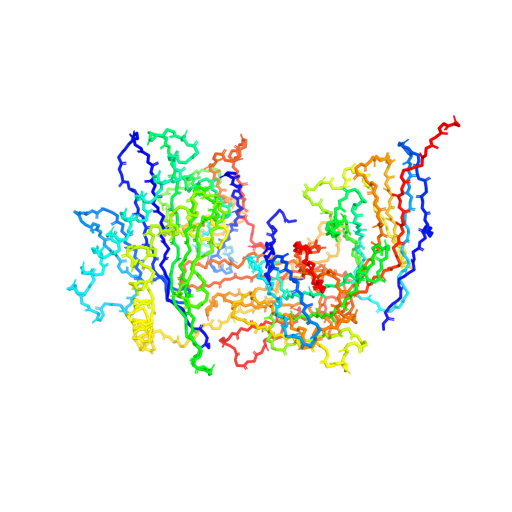 SER D 3 71 ? 25.654 -0.212 -350.597 1.00 68.09 71 SER H N 1
ATOM 4574 C CA . SER D 3 71 ? 24.567 0.719 -350.297 1.00 65.36 71 SER H CA 1
ATOM 4575 C C . SER D 3 71 ? 23.524 0.044 -349.405 1.00 61.60 71 SER H C 1
ATOM 4576 O O . SER D 3 71 ? 22.336 0.000 -349.727 1.00 63.33 71 SER H O 1
ATOM 4579 N N . SER D 3 72 ? 23.998 -0.511 -348.297 1.00 56.15 72 SER H N 1
ATOM 4580 C CA . SER D 3 72 ? 23.145 -1.162 -347.315 1.00 53.19 72 SER H CA 1
ATOM 4581 C C . SER D 3 72 ? 23.328 -0.313 -346.056 1.00 51.88 72 SER H C 1
ATOM 4582 O O . SER D 3 72 ? 24.378 0.306 -345.869 1.00 48.55 72 SER H O 1
ATOM 4585 N N . LYS D 3 73 ? 22.316 -0.272 -345.204 1.00 49.23 73 LYS H N 1
ATOM 4586 C CA . LYS D 3 73 ? 22.420 0.504 -343.979 1.00 50.18 73 LYS H CA 1
ATOM 4587 C C . LYS D 3 73 ? 22.374 -0.385 -342.741 1.00 49.29 73 LYS H C 1
ATOM 4588 O O . LYS D 3 73 ? 21.988 0.041 -341.647 1.00 49.59 73 LYS H O 1
ATOM 4594 N N . LEU D 3 74 ? 22.764 -1.639 -342.926 1.00 48.00 74 LEU H N 1
ATOM 4595 C CA . LEU D 3 74 ? 22.807 -2.572 -341.811 1.00 47.85 74 LEU H CA 1
ATOM 4596 C C . LEU D 3 74 ? 24.189 -2.481 -341.185 1.00 42.34 74 LEU H C 1
ATOM 4597 O O . LEU D 3 74 ? 24.369 -2.815 -340.011 1.00 44.48 74 LEU H O 1
ATOM 4602 N N . PHE D 3 75 ? 25.158 -2.020 -341.974 1.00 37.85 75 PHE H N 1
ATOM 4603 C CA . PHE D 3 75 ? 26.536 -1.912 -341.511 1.00 38.01 75 PHE H CA 1
ATOM 4604 C C . PHE D 3 75 ? 27.146 -0.523 -341.680 1.00 39.61 75 PHE H C 1
ATOM 4605 O O . PHE D 3 75 ? 26.834 0.219 -342.618 1.00 35.64 75 PHE H O 1
ATOM 4613 N N . SER D 3 76 ? 28.047 -0.202 -340.765 1.00 39.76 76 SER H N 1
ATOM 4614 C CA . SER D 3 76 ? 28.810 1.038 -340.811 1.00 44.66 76 SER H CA 1
ATOM 4615 C C . SER D 3 76 ? 30.213 0.622 -340.356 1.00 42.50 76 SER H C 1
ATOM 4616 O O . SER D 3 76 ? 30.356 -0.189 -339.439 1.00 42.46 76 SER H O 1
ATOM 4619 N N . ALA D 3 77 ? 31.243 1.163 -340.990 1.00 44.80 77 ALA H N 1
ATOM 4620 C CA . ALA D 3 77 ? 32.615 0.818 -340.619 1.00 47.45 77 ALA H CA 1
ATOM 4621 C C . ALA D 3 77 ? 33.351 2.067 -340.139 1.00 48.08 77 ALA H C 1
ATOM 4622 O O . ALA D 3 77 ? 33.266 3.128 -340.767 1.00 45.26 77 ALA H O 1
ATOM 4624 N N . MET D 3 78 ? 34.078 1.938 -339.035 1.00 47.41 78 MET H N 1
ATOM 4625 C CA . MET D 3 78 ? 34.795 3.084 -338.480 1.00 54.85 78 MET H CA 1
ATOM 4626 C C . MET D 3 78 ? 36.184 2.763 -337.937 1.00 50.64 78 MET H C 1
ATOM 4627 O O . MET D 3 78 ? 36.342 1.893 -337.077 1.00 45.77 78 MET H O 1
ATOM 4632 N N . ARG D 3 79 ? 37.199 3.447 -338.455 1.00 53.08 79 ARG H N 1
ATOM 4633 C CA . ARG D 3 79 ? 38.531 3.212 -337.937 1.00 56.07 79 ARG H CA 1
ATOM 4634 C C . ARG D 3 79 ? 38.661 4.073 -336.697 1.00 56.04 79 ARG H C 1
ATOM 4635 O O . ARG D 3 79 ? 38.605 5.297 -336.758 1.00 56.70 79 ARG H O 1
ATOM 4643 N N . ASP D 3 80 ? 38.813 3.403 -335.569 1.00 58.46 80 ASP H N 1
ATOM 4644 C CA . ASP D 3 80 ? 38.927 4.042 -334.280 1.00 62.57 80 ASP H CA 1
ATOM 4645 C C . ASP D 3 80 ? 40.399 4.249 -333.912 1.00 65.60 80 ASP H C 1
ATOM 4646 O O . ASP D 3 80 ? 41.302 4.147 -334.746 1.00 67.40 80 ASP H O 1
ATOM 4651 N N . THR D 3 81 ? 40.613 4.524 -332.639 1.00 67.64 81 THR H N 1
ATOM 4652 C CA . THR D 3 81 ? 41.924 4.754 -332.060 1.00 71.52 81 THR H CA 1
ATOM 4653 C C . THR D 3 81 ? 42.956 3.657 -332.337 1.00 70.06 81 THR H C 1
ATOM 4654 O O . THR D 3 81 ? 42.656 2.464 -332.252 1.00 69.05 81 THR H O 1
ATOM 4658 N N . ASN D 3 82 ? 44.180 4.074 -332.648 1.00 68.99 82 ASN H N 1
ATOM 4659 C CA . ASN D 3 82 ? 45.269 3.138 -332.915 1.00 66.08 82 ASN H CA 1
ATOM 4660 C C . ASN D 3 82 ? 44.912 2.252 -334.105 1.00 62.78 82 ASN H C 1
ATOM 4661 O O . ASN D 3 82 ? 44.344 2.702 -335.110 1.00 63.80 82 ASN H O 1
ATOM 4666 N N . ASN D 3 83 ? 45.268 0.983 -333.977 1.00 55.53 83 ASN H N 1
ATOM 4667 C CA . ASN D 3 83 ? 44.974 0.010 -335.004 1.00 49.93 83 ASN H CA 1
ATOM 4668 C C . ASN D 3 83 ? 43.703 -0.708 -334.578 1.00 41.63 83 ASN H C 1
ATOM 4669 O O . ASN D 3 83 ? 43.674 -1.926 -334.508 1.00 38.57 83 ASN H O 1
ATOM 4674 N N . LYS D 3 84 ? 42.665 0.052 -334.243 1.00 37.80 84 LYS H N 1
ATOM 4675 C CA . LYS D 3 84 ? 41.400 -0.550 -333.843 1.00 35.45 84 LYS H CA 1
ATOM 4676 C C . LYS D 3 84 ? 40.427 -0.258 -334.948 1.00 34.99 84 LYS H C 1
ATOM 4677 O O . LYS D 3 84 ? 40.265 0.899 -335.344 1.00 33.40 84 LYS H O 1
ATOM 4683 N N . TYR D 3 85 ? 39.800 -1.315 -335.456 1.00 34.66 85 TYR H N 1
ATOM 4684 C CA . TYR D 3 85 ? 38.831 -1.202 -336.548 1.00 37.46 85 TYR H CA 1
ATOM 4685 C C . TYR D 3 85 ? 37.464 -1.656 -336.041 1.00 36.63 85 TYR H C 1
ATOM 4686 O O . TYR D 3 85 ? 37.343 -2.729 -335.466 1.00 40.58 85 TYR H O 1
ATOM 4695 N N . VAL D 3 86 ? 36.436 -0.846 -336.263 1.00 36.87 86 VAL H N 1
ATOM 4696 C CA . VAL D 3 86 ? 35.114 -1.175 -335.754 1.00 38.06 86 VAL H CA 1
ATOM 4697 C C . VAL D 3 86 ? 34.055 -1.482 -336.813 1.00 33.77 86 VAL H C 1
ATOM 4698 O O . VAL D 3 86 ? 33.817 -0.697 -337.720 1.00 31.92 86 VAL H O 1
ATOM 4702 N N . LEU D 3 87 ? 33.426 -2.643 -336.696 1.00 34.76 87 LEU H N 1
ATOM 4703 C CA . LEU D 3 87 ? 32.357 -2.986 -337.618 1.00 34.78 87 LEU H CA 1
ATOM 4704 C C . LEU D 3 87 ? 31.107 -2.920 -336.767 1.00 35.37 87 LEU H C 1
ATOM 4705 O O . LEU D 3 87 ? 30.984 -3.624 -335.770 1.00 36.19 87 LEU H O 1
ATOM 4710 N N . THR D 3 88 ? 30.183 -2.059 -337.162 1.00 38.46 88 THR H N 1
ATOM 4711 C CA . THR D 3 88 ? 28.943 -1.881 -336.420 1.00 34.83 88 THR H CA 1
ATOM 4712 C C . THR D 3 88 ? 27.711 -2.417 -337.140 1.00 31.63 88 THR H C 1
ATOM 4713 O O . THR D 3 88 ? 27.462 -2.071 -338.298 1.00 33.89 88 THR H O 1
ATOM 4717 N N . LEU D 3 89 ? 26.958 -3.277 -336.460 1.00 28.16 89 LEU H N 1
ATOM 4718 C CA . LEU D 3 89 ? 25.722 -3.796 -337.036 1.00 32.08 89 LEU H CA 1
ATOM 4719 C C . LEU D 3 89 ? 24.690 -2.791 -336.510 1.00 31.95 89 LEU H C 1
ATOM 4720 O O . LEU D 3 89 ? 24.285 -2.856 -335.354 1.00 36.09 89 LEU H O 1
ATOM 4725 N N . ASN D 3 90 ? 24.301 -1.83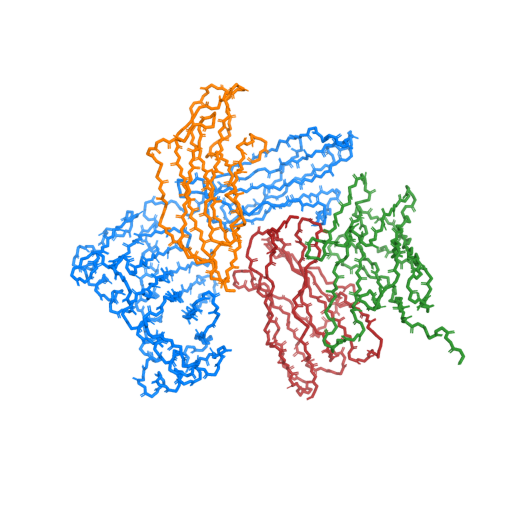8 -337.343 1.00 37.94 90 ASN H N 1
ATOM 4726 C CA . ASN D 3 90 ? 23.348 -0.821 -336.932 1.00 42.90 90 ASN H CA 1
ATOM 4727 C C . ASN D 3 90 ? 22.087 -1.397 -336.296 1.00 48.24 90 ASN H C 1
ATOM 4728 O O . ASN D 3 90 ? 21.696 -0.984 -335.205 1.00 50.79 90 ASN H O 1
ATOM 4733 N N . LYS D 3 91 ? 21.475 -2.372 -336.957 1.00 51.89 91 LYS H N 1
ATOM 4734 C CA . LYS D 3 91 ? 20.265 -3.011 -336.444 1.00 56.21 91 LYS H CA 1
ATOM 4735 C C . LYS D 3 91 ? 20.442 -4.518 -336.479 1.00 55.03 91 LYS H C 1
ATOM 4736 O O . LYS D 3 91 ? 20.489 -5.097 -337.563 1.00 56.85 91 LYS H O 1
ATOM 4742 N N . PHE D 3 92 ? 20.546 -5.159 -335.318 1.00 53.81 92 PHE H N 1
ATOM 4743 C CA . PHE D 3 92 ? 20.708 -6.610 -335.306 1.00 54.80 92 PHE H CA 1
ATOM 4744 C C . PHE D 3 92 ? 19.480 -7.265 -335.922 1.00 57.31 92 PHE H C 1
ATOM 4745 O O . PHE D 3 92 ? 18.358 -6.979 -335.523 1.00 60.68 92 PHE H O 1
ATOM 4753 N N . SER D 3 93 ? 19.707 -8.151 -336.888 1.00 57.20 93 SER H N 1
ATOM 4754 C CA . SER D 3 93 ? 18.629 -8.835 -337.587 1.00 54.16 93 SER H CA 1
ATOM 4755 C C . SER D 3 93 ? 18.980 -10.305 -337.797 1.00 54.18 93 SER H C 1
ATOM 4756 O O . SER D 3 93 ? 20.018 -10.785 -337.328 1.00 51.07 93 SER H O 1
ATOM 4759 N N . LYS D 3 94 ? 18.107 -11.023 -338.498 1.00 49.48 94 LYS H N 1
ATOM 4760 C CA . LYS D 3 94 ? 18.351 -12.429 -338.789 1.00 50.03 94 LYS H CA 1
ATOM 4761 C C . LYS D 3 94 ? 19.243 -12.408 -340.028 1.00 44.81 94 LYS H C 1
ATOM 4762 O O . LYS D 3 94 ? 19.929 -13.367 -340.360 1.00 42.99 94 LYS H O 1
ATOM 4768 N N . GLU D 3 95 ? 19.227 -11.249 -340.667 1.00 45.90 95 GLU H N 1
ATOM 4769 C CA . GLU D 3 95 ? 19.949 -10.928 -341.884 1.00 45.12 95 GLU H CA 1
ATOM 4770 C C . GLU D 3 95 ? 21.470 -10.777 -341.680 1.00 46.75 95 GLU H C 1
ATOM 4771 O O . GLU D 3 95 ? 22.246 -10.886 -342.621 1.00 44.09 95 GLU H O 1
ATOM 4777 N N . ASN D 3 96 ? 21.895 -10.525 -340.451 1.00 46.25 96 ASN H N 1
ATOM 4778 C CA . ASN D 3 96 ? 23.317 -10.364 -340.175 1.00 50.03 96 ASN H CA 1
ATOM 4779 C C . ASN D 3 96 ? 23.705 -11.145 -338.912 1.00 50.70 96 ASN H C 1
ATOM 4780 O O . ASN D 3 96 ? 24.612 -10.766 -338.167 1.00 47.73 96 ASN H O 1
ATOM 4785 N N . GLU D 3 97 ? 22.979 -12.241 -338.686 1.00 49.22 97 GLU H N 1
ATOM 4786 C CA . GLU D 3 97 ? 23.212 -13.125 -337.552 1.00 49.90 97 GLU H CA 1
ATOM 4787 C C . GLU D 3 97 ? 24.193 -14.194 -338.028 1.00 48.36 97 GLU H C 1
ATOM 4788 O O . GLU D 3 97 ? 24.072 -14.695 -339.149 1.00 48.90 97 GLU H O 1
ATOM 4794 N N . GLY D 3 98 ? 25.172 -14.531 -337.197 1.00 46.83 98 GLY H N 1
ATOM 4795 C CA . GLY D 3 98 ? 26.134 -15.531 -337.615 1.00 46.55 98 GLY H CA 1
ATOM 4796 C C . GLY D 3 98 ? 27.517 -15.430 -337.000 1.00 48.07 98 GLY H C 1
ATOM 4797 O O . GLY D 3 98 ? 27.663 -15.165 -335.807 1.00 49.77 98 GLY H O 1
ATOM 4798 N N . TYR D 3 99 ? 28.545 -15.636 -337.817 1.00 45.80 99 TYR H N 1
ATOM 4799 C CA . TYR D 3 99 ? 29.909 -15.611 -337.305 1.00 48.05 99 TYR H CA 1
ATOM 4800 C C . TYR D 3 99 ? 30.758 -14.535 -337.980 1.00 42.85 99 TYR H C 1
ATOM 4801 O O . TYR D 3 99 ? 30.832 -14.460 -339.210 1.00 44.25 99 TYR H O 1
ATOM 4810 N N . TYR D 3 100 ? 31.378 -13.700 -337.153 1.00 36.25 100 TYR H N 1
ATOM 4811 C CA . TYR D 3 100 ? 32.200 -12.589 -337.627 1.00 36.00 100 TYR H CA 1
ATOM 4812 C C . TYR D 3 100 ? 33.638 -12.711 -337.201 1.00 33.61 100 TYR H C 1
ATOM 4813 O O . TYR D 3 100 ? 33.912 -13.144 -336.089 1.00 35.41 100 TYR H O 1
ATOM 4822 N N . PHE D 3 101 ? 34.550 -12.305 -338.085 1.00 29.90 101 PHE H N 1
ATOM 4823 C CA . PHE D 3 101 ? 35.975 -12.311 -337.787 1.00 29.04 101 PHE H CA 1
ATOM 4824 C C . PHE D 3 101 ? 36.696 -11.333 -338.717 1.00 28.21 101 PHE H C 1
ATOM 4825 O O . PHE D 3 101 ? 36.255 -11.081 -339.849 1.00 32.96 101 PHE H O 1
ATOM 4833 N N . CYS D 3 102 ? 37.775 -10.746 -338.215 1.00 28.05 102 CYS H N 1
ATOM 4834 C CA . CYS D 3 102 ? 38.563 -9.836 -339.022 1.00 30.25 102 CYS H CA 1
ATOM 4835 C C . CYS D 3 102 ? 39.782 -10.570 -339.581 1.00 32.99 102 CYS H C 1
ATOM 4836 O O . CYS D 3 102 ? 40.158 -11.656 -339.134 1.00 32.92 102 CYS H O 1
ATOM 4839 N N . SER D 3 103 ? 40.380 -9.977 -340.594 1.00 34.53 103 SER H N 1
ATOM 4840 C CA . SER D 3 103 ? 41.530 -10.555 -341.232 1.00 29.08 103 SER H CA 1
ATOM 4841 C C . SER D 3 103 ? 42.451 -9.453 -341.752 1.00 32.11 103 SER H C 1
ATOM 4842 O O . SER D 3 103 ? 41.984 -8.403 -342.231 1.00 26.53 103 SER H O 1
ATOM 4845 N N . VAL D 3 104 ? 43.757 -9.678 -341.629 1.00 23.80 104 VAL H N 1
ATOM 4846 C CA . VAL D 3 104 ? 44.714 -8.728 -342.183 1.00 25.48 104 VAL H CA 1
ATOM 4847 C C . VAL D 3 104 ? 45.718 -9.570 -342.969 1.00 28.03 104 VAL H C 1
ATOM 4848 O O . VAL D 3 104 ? 45.836 -10.778 -342.761 1.00 22.96 104 VAL H O 1
ATOM 4852 N N . ILE D 3 105 ? 46.410 -8.936 -343.902 1.00 26.80 105 ILE H N 1
ATOM 4853 C CA . ILE D 3 105 ? 47.417 -9.626 -344.676 1.00 27.20 105 ILE H CA 1
ATOM 4854 C C . ILE D 3 105 ? 48.774 -9.086 -344.231 1.00 30.43 105 ILE H C 1
ATOM 4855 O O . ILE D 3 105 ? 48.907 -7.907 -343.907 1.00 27.24 105 ILE H O 1
ATOM 4860 N N . SER D 3 106 ? 49.770 -9.960 -344.158 1.00 26.34 106 SER H N 1
ATOM 4861 C CA . SER D 3 106 ? 51.111 -9.526 -343.802 1.00 27.22 106 SER H CA 1
ATOM 4862 C C . SER D 3 106 ? 52.090 -10.362 -344.611 1.00 24.87 106 SER H C 1
ATOM 4863 O O . SER D 3 106 ? 52.137 -11.581 -344.479 1.00 21.39 106 SER H O 1
ATOM 4866 N N . ASN D 3 107 ? 52.849 -9.684 -345.465 1.00 23.68 107 ASN H N 1
ATOM 4867 C CA . ASN D 3 107 ? 53.815 -10.333 -346.323 1.00 26.04 107 ASN H CA 1
ATOM 4868 C C . ASN D 3 107 ? 53.256 -11.552 -347.069 1.00 27.00 107 ASN H C 1
ATOM 4869 O O . ASN D 3 107 ? 53.844 -12.642 -347.084 1.00 21.82 107 ASN H O 1
ATOM 4874 N N . SER D 3 108 ? 52.092 -11.323 -347.686 1.00 25.60 108 SER H N 1
ATOM 4875 C CA . SER D 3 108 ? 51.392 -12.304 -348.516 1.00 24.98 108 SER H CA 1
ATOM 4876 C C . SER D 3 108 ? 50.620 -13.372 -347.798 1.00 23.33 108 SER H C 1
ATOM 4877 O O . SER D 3 108 ? 49.939 -14.168 -348.442 1.00 29.51 108 SER H O 1
ATOM 4880 N N . VAL D 3 109 ? 50.744 -13.426 -346.475 1.00 23.13 109 VAL H N 1
ATOM 4881 C CA . VAL D 3 109 ? 50.009 -14.402 -345.685 1.00 16.73 109 VAL H CA 1
ATOM 4882 C C . VAL D 3 109 ? 48.761 -13.776 -345.076 1.00 26.77 109 VAL H C 1
ATOM 4883 O O . VAL D 3 109 ? 48.813 -12.644 -344.548 1.00 23.97 109 VAL H O 1
ATOM 4887 N N . MET D 3 110 ? 47.637 -14.503 -345.146 1.00 23.57 110 MET H N 1
ATOM 4888 C CA . MET D 3 110 ? 46.383 -14.022 -344.564 1.00 24.33 110 MET H CA 1
ATOM 4889 C C . MET D 3 110 ? 46.310 -14.518 -343.140 1.00 26.09 110 MET H C 1
ATOM 4890 O O . MET D 3 110 ? 46.572 -15.689 -342.869 1.00 29.04 110 MET H O 1
ATOM 4895 N N . TYR D 3 111 ? 45.955 -13.607 -342.236 1.00 21.40 111 TYR H N 1
ATOM 4896 C CA . TYR D 3 111 ? 45.824 -13.873 -340.815 1.00 18.16 111 TYR H CA 1
ATOM 4897 C C . TYR D 3 111 ? 44.357 -13.603 -340.451 1.00 25.24 111 TYR H C 1
ATOM 4898 O O . TYR D 3 111 ? 43.702 -12.715 -341.040 1.00 21.11 111 TYR H O 1
ATOM 4907 N N . PHE D 3 112 ? 43.854 -14.342 -339.472 1.00 24.56 112 PHE H N 1
ATOM 4908 C CA . PHE D 3 112 ? 42.459 -14.208 -339.076 1.00 29.77 112 PHE H CA 1
ATOM 4909 C C . PHE D 3 112 ? 42.301 -14.172 -337.587 1.00 31.38 112 PHE H C 1
ATOM 4910 O O . PHE D 3 112 ? 43.013 -14.870 -336.871 1.00 37.84 112 PHE H O 1
ATOM 4918 N N . SER D 3 113 ? 41.356 -13.363 -337.125 1.00 31.13 113 SER H N 1
ATOM 4919 C CA . SER D 3 113 ? 41.052 -13.263 -335.701 1.00 30.38 113 SER H CA 1
ATOM 4920 C C . SER D 3 113 ? 40.166 -14.459 -335.347 1.00 35.63 113 SER H C 1
ATOM 4921 O O . SER D 3 113 ? 39.836 -15.293 -336.213 1.00 31.85 113 SER H O 1
ATOM 4924 N N . SER D 3 114 ? 39.778 -14.523 -334.076 1.00 32.46 114 SER H N 1
ATOM 4925 C CA . SER D 3 114 ? 38.862 -15.547 -333.600 1.00 36.45 114 SER H CA 1
ATOM 4926 C C . SER D 3 114 ? 37.522 -15.216 -334.285 1.00 40.30 114 SER H C 1
ATOM 4927 O O . SER D 3 114 ? 37.296 -14.061 -334.669 1.00 34.86 114 SER H O 1
ATOM 4930 N N . VAL D 3 115 ? 36.653 -16.213 -334.468 1.00 38.31 115 VAL H N 1
ATOM 4931 C CA . VAL D 3 115 ? 35.342 -15.927 -335.038 1.00 42.17 115 VAL H CA 1
ATOM 4932 C C . VAL D 3 115 ? 34.448 -15.616 -333.826 1.00 42.25 115 VAL H C 1
ATOM 4933 O O . VAL D 3 115 ? 34.557 -16.260 -332.781 1.00 38.51 115 VAL H O 1
ATOM 4937 N N . VAL D 3 116 ? 33.604 -14.596 -333.943 1.00 43.32 116 VAL H N 1
ATOM 4938 C CA . VAL D 3 116 ? 32.722 -14.246 -332.840 1.00 45.12 116 VAL H CA 1
ATOM 4939 C C . VAL D 3 116 ? 31.285 -14.450 -333.274 1.00 45.43 116 VAL H C 1
ATOM 4940 O O . VAL D 3 116 ? 30.835 -13.937 -334.318 1.00 44.47 116 VAL H O 1
ATOM 4944 N N . PRO D 3 117 ? 30.552 -15.246 -332.487 1.00 42.96 117 PRO H N 1
ATOM 4945 C CA . PRO D 3 117 ? 29.151 -15.551 -332.768 1.00 43.20 117 PRO H CA 1
ATOM 4946 C C . PRO D 3 117 ? 28.239 -14.413 -332.347 1.00 39.65 117 PRO H C 1
ATOM 4947 O O . PRO D 3 117 ? 28.203 -14.050 -331.178 1.00 38.89 117 PRO H O 1
ATOM 4951 N N . VAL D 3 118 ? 27.543 -13.825 -333.309 1.00 41.17 118 VAL H N 1
ATOM 4952 C CA . VAL D 3 118 ? 26.584 -12.765 -333.004 1.00 43.66 118 VAL H CA 1
ATOM 4953 C C . VAL D 3 118 ? 25.225 -13.416 -333.260 1.00 48.03 118 VAL H C 1
ATOM 4954 O O . VAL D 3 118 ? 24.683 -13.343 -334.373 1.00 42.61 118 VAL H O 1
ATOM 4958 N N . LEU D 3 119 ? 24.714 -14.079 -332.220 1.00 49.38 119 LEU H N 1
ATOM 4959 C CA . LEU D 3 119 ? 23.451 -14.803 -332.277 1.00 53.82 119 LEU H CA 1
ATOM 4960 C C . LEU D 3 119 ? 22.343 -14.131 -331.473 1.00 52.83 119 LEU H C 1
ATOM 4961 O O . LEU D 3 119 ? 22.609 -13.295 -330.617 1.00 54.04 119 LEU H O 1
ATOM 4966 N N . GLN D 3 120 ? 21.098 -14.489 -331.767 1.00 57.14 120 GLN H N 1
ATOM 4967 C CA . GLN D 3 120 ? 19.956 -13.910 -331.060 1.00 59.95 120 GLN H CA 1
ATOM 4968 C C . GLN D 3 120 ? 19.749 -14.610 -329.729 1.00 58.10 120 GLN H C 1
ATOM 4969 O O . GLN D 3 120 ? 19.571 -13.911 -328.708 1.00 56.53 120 GLN H O 1
#

Organism: Mus musculus (NCBI:txid10090)

Secondary structure (DSSP, 8-state):
-EEEEEEEEEEEE-TTS----EEEEEEETTEEEEEEESTTBTBEEEE--HHHHTT-HHHHHHHHHHHHHHHHHHHHTHHHHHHHTT--SSS-EEEEEEEEEEEETTTTEEEEEEEEEETTEEEEEE-TTSS-EEESSHHHHHHHHHHHHHTHHHHHHHHIIIIIHHHHHHHHHHHHHHS-S-BPPEEEEEEEE-TTSSEEEEEEEEEEBSS--EEEEEETTEE-TTSEEEPPPEE-SSS-EEEEEEEEE-TT-GGGEEEEEE-TTSSS-EEEE-/--B--EEEEEESS---TTS-EEEEEEEEEEBSS--EEEEEETTEE-S--EE---EE-TTS-EEEEEEEEE---TT--EEEEEE-TTSSS-EEEE--TT-/--EEEEESS-EEEPTT--EEEEEEEES--SS-EEEEEEESS-SS---EEEEEE-SSS--EEE-TTTTGGGTEEEEEETTTEEEEEESS--GGG-EEEEEEEEETTEEEE---EEEEEPP---/-----EEEEE-S-EE--TT--EEEEEEEESSS---EEEEEEETT-SS---EEEEEE-SSSS-EEE-TTGGG-SSEEEEE-STTEEEEEESS--STT-EEEEEEEEETTEEEE---EEEE-

InterPro domains:
  IPR001039 MHC class I alpha chain, alpha1 alpha2 domains [PR01638] (85-114)
  IPR001039 MHC class I alpha chain, alpha1 alpha2 domains [PR01638] (117-133)
  IPR001039 MHC class I alpha chain, alpha1 alpha2 domains [PR01638] (138-155)
  IPR001039 MHC class I alpha chain, alpha1 alpha2 domains [PR01638] (183-201)
  IPR003006 Immunoglobulin/major histocompatibility complex, conserved site [PS00290] (283-289)
  IPR003597 Immunoglobulin C1-set [PF07654] (223-292)
  IPR003597 Immunoglobulin C1-set [SM00407] (224-295)
  IPR007110 Immunoglobulin-like domain [PS50835] (211-299)
  IPR011161 MHC class I-like antigen recognition-like [PF00129] (27-204)
  IPR011162 MHC classes I/II-like antigen recognition protein [SSF54452] (28-204)
  IPR013783 Immunoglobulin-like fold [G3DSA:2.60.40.10] (208-308)
  IPR036179 Immunoglobulin-like domain superfamily [SSF48726] (210-302)
  IPR037055 MHC class I-like antigen recognition-like superfamily [G3DSA:3.30.500.10] (26-206)
  IPR050208 Antigen-presenting and immune regulatory MHC class I-related [PTHR16675] (24-336)

CATH classification: 3.30.500.10 (+1 more: 2.60.40.10)